Protein AF-A0A847L9Q5-F1 (afdb_monomer_lite)

Foldseek 3Di:
DDQAFALFFFDDFDVVLLLLLLLCLPLPFPSLVCLLPPQLVPAAQDPVLSVVVNVCSVVSPNKDALCQQLNAFAANVRHHDPDNVRGGHRHSSQQSHADPCCVPPVRNGHHSSVSSRSVSVCCLLQQWPADPVRNMIGGDPLVVQLNPDDPPDPSNLVSLLLSLLLSQQLLLLLVVQLVVVDKDFLQSLLCLAFLALDQQRDGFDPVLLQVVLQPDPDPVVNVCSQPPDGGNSSSSSVSSLSSCVVSPQKDKDWDWDQHPVGIDIDHIIIHGDPVNSVSSCQCLVVDPDDHRAHEDELSSLAGDDPLSLVRSLLLVLLVVQQVPDFFPVSSQVVSVVVQNPDDPLVVVSSVSNCVSSRFDWDDDPTTIHGSHHYDDYDRDDDPSRPDDPPVVLVVQLVVCSVPHPDDSNLSSLSVLVVDPVNVVSNVRVVVVVVD

Secondary structure (DSSP, 8-state):
------S---S---HHHHHHHHHTT-TTSHHHHHIIIIIHHHH---HHHHHHHHHHHHTT--EEEHHHHH---B-TTS-B-S-TTTPPP-SHHHHHS--TTHHHH------HHHHHHHHHHHHHTTSEEEETTTTEEEE-HHHHHHHHSPTT-HHHHHHHHHHHHHSHHHHHHHHHHHHH-S-EEHHHHHHTSSSTTSTT-----HHHHHHHHHH---HHHHHHHHHH---HHHHHHHHHHHHHHHTTSEEEE--EEEETTEEEE---EEEE-HHHHHHHHHHHT-SSSPPPEEP--GGGG-SSSTTHHHHHHHHHHHHHHHTS--BHHHHHHHHHHTT----HHHHHHHHHHHHHTT--EEE-SSBEEE-SEE-----------S--TTHHHHHHHHHHHHH----HHHHTHHHHTT-TT-HHHHHHHHHHHH-

pLDDT: mean 93.46, std 6.19, range [57.19, 98.81]

Structure (mmCIF, N/CA/C/O backbone):
data_AF-A0A847L9Q5-F1
#
_entry.id   AF-A0A847L9Q5-F1
#
loop_
_atom_site.group_PDB
_atom_site.id
_atom_site.type_symbol
_atom_site.label_atom_id
_atom_site.label_alt_id
_atom_site.label_comp_id
_atom_site.label_asym_id
_atom_site.label_entity_id
_atom_site.label_seq_id
_atom_site.pdbx_PDB_ins_code
_atom_site.Cartn_x
_atom_site.Cartn_y
_atom_site.Cartn_z
_atom_site.occupancy
_atom_site.B_iso_or_equiv
_atom_site.auth_seq_id
_atom_site.auth_comp_id
_atom_site.auth_asym_id
_atom_site.auth_atom_id
_atom_site.pdbx_PDB_model_num
ATOM 1 N N . MET A 1 1 ? -17.318 -8.832 -13.010 1.00 57.38 1 MET A N 1
ATOM 2 C CA . MET A 1 1 ? -16.103 -8.793 -12.171 1.00 57.38 1 MET A CA 1
ATOM 3 C C . MET A 1 1 ? -15.848 -7.367 -11.699 1.00 57.38 1 MET A C 1
ATOM 5 O O . MET A 1 1 ? -15.813 -6.464 -12.529 1.00 57.38 1 MET A O 1
ATOM 9 N N . ASN A 1 2 ? -15.652 -7.162 -10.395 1.00 68.62 2 ASN A N 1
ATOM 10 C CA . ASN A 1 2 ? -15.300 -5.855 -9.835 1.00 68.62 2 ASN A CA 1
ATOM 11 C C . ASN A 1 2 ? -13.772 -5.716 -9.745 1.00 68.62 2 ASN A C 1
ATOM 13 O O . ASN A 1 2 ? -13.120 -6.404 -8.965 1.00 68.62 2 ASN A O 1
ATOM 17 N N . SER A 1 3 ? -13.171 -4.816 -10.532 1.00 79.56 3 SER A N 1
ATOM 18 C CA . SER A 1 3 ? -11.725 -4.564 -10.450 1.00 79.56 3 SER A CA 1
ATOM 19 C C . SER A 1 3 ? -11.380 -3.759 -9.186 1.00 79.56 3 SER A C 1
ATOM 21 O O . SER A 1 3 ? -11.402 -2.522 -9.202 1.00 79.56 3 SER A O 1
ATOM 23 N N . ARG A 1 4 ? -10.931 -4.443 -8.131 1.00 89.38 4 ARG A N 1
ATOM 24 C CA . ARG A 1 4 ? -10.392 -3.837 -6.901 1.00 89.38 4 ARG A CA 1
ATOM 25 C C . ARG A 1 4 ? -8.908 -3.444 -7.045 1.00 89.38 4 ARG A C 1
ATOM 27 O O . ARG A 1 4 ? -8.291 -3.609 -8.103 1.00 89.38 4 ARG A O 1
ATOM 34 N N . ALA A 1 5 ? -8.338 -2.844 -6.001 1.00 88.62 5 ALA A N 1
ATOM 35 C CA . ALA A 1 5 ? -6.915 -2.518 -5.920 1.00 88.62 5 ALA A CA 1
ATOM 36 C C . ALA A 1 5 ? -6.361 -2.935 -4.552 1.00 88.62 5 ALA A C 1
ATOM 38 O O . ALA A 1 5 ? -6.762 -2.389 -3.528 1.00 88.62 5 ALA A O 1
ATOM 39 N N . PHE A 1 6 ? -5.427 -3.884 -4.562 1.00 93.56 6 PHE A N 1
ATOM 40 C CA . PHE A 1 6 ? -4.746 -4.435 -3.389 1.00 93.56 6 PHE A CA 1
ATOM 41 C C . PHE A 1 6 ? -3.227 -4.293 -3.552 1.00 93.56 6 PHE A C 1
ATOM 43 O O . PHE A 1 6 ? -2.745 -3.842 -4.590 1.00 93.56 6 PHE A O 1
ATOM 50 N N . GLY A 1 7 ? -2.463 -4.653 -2.523 1.00 93.38 7 GLY A N 1
ATOM 51 C CA . GLY A 1 7 ? -0.999 -4.671 -2.563 1.00 93.38 7 GLY A CA 1
ATOM 52 C C . GLY A 1 7 ? -0.329 -3.324 -2.325 1.00 93.38 7 GLY A C 1
ATOM 53 O O . GLY A 1 7 ? 0.873 -3.296 -2.108 1.00 93.38 7 GLY A O 1
ATOM 54 N N . TRP A 1 8 ? -1.086 -2.226 -2.324 1.00 95.38 8 TRP A N 1
ATOM 55 C CA . TRP A 1 8 ? -0.589 -0.879 -2.050 1.00 95.38 8 TRP A CA 1
ATOM 56 C C . TRP A 1 8 ? -1.576 -0.137 -1.149 1.00 95.38 8 TRP A C 1
ATOM 58 O O . TRP A 1 8 ? -2.730 0.082 -1.519 1.00 95.38 8 TRP A O 1
ATOM 68 N N . ILE A 1 9 ? -1.136 0.213 0.061 1.00 93.00 9 ILE A N 1
ATOM 69 C CA . ILE A 1 9 ? -2.003 0.721 1.130 1.00 93.00 9 ILE A CA 1
ATOM 70 C C . ILE A 1 9 ? -1.565 2.130 1.520 1.00 93.00 9 ILE A C 1
ATOM 72 O O . ILE A 1 9 ? -0.409 2.363 1.873 1.00 93.00 9 ILE A O 1
ATOM 76 N N . GLN A 1 10 ? -2.517 3.060 1.534 1.00 85.38 10 GLN A N 1
ATOM 77 C CA . GLN A 1 10 ? -2.323 4.412 2.050 1.00 85.38 10 GLN A CA 1
ATOM 78 C C . GLN A 1 10 ? -3.136 4.613 3.326 1.00 85.38 10 GLN A C 1
ATOM 80 O O . GLN A 1 10 ? -4.333 4.359 3.296 1.00 85.38 10 GLN A O 1
ATOM 85 N N . ASN A 1 11 ? -2.527 5.181 4.376 1.00 85.12 11 ASN A N 1
ATOM 86 C CA . ASN A 1 11 ? -3.128 5.640 5.650 1.00 85.12 11 ASN A CA 1
ATOM 87 C C . ASN A 1 11 ? -3.188 4.643 6.836 1.00 85.12 11 ASN A C 1
ATOM 89 O O . ASN A 1 11 ? -2.776 5.054 7.925 1.00 85.12 11 ASN A O 1
ATOM 93 N N . PRO A 1 12 ? -3.649 3.378 6.719 1.00 87.81 12 PRO A N 1
ATOM 94 C CA . PRO A 1 12 ? -3.633 2.437 7.836 1.00 87.81 12 PRO A CA 1
ATOM 95 C C . PRO A 1 12 ? -2.232 2.204 8.402 1.00 87.81 12 PRO A C 1
ATOM 97 O O . PRO A 1 12 ? -1.303 1.818 7.695 1.00 87.81 12 PRO A O 1
ATOM 100 N N . SER A 1 13 ? -2.067 2.440 9.702 1.00 89.25 13 SER A N 1
ATOM 101 C CA . SER A 1 13 ? -0.785 2.260 10.398 1.00 89.25 13 SER A CA 1
ATOM 102 C C . SER A 1 13 ? -0.888 1.484 11.701 1.00 89.25 13 SER A C 1
ATOM 104 O O . SER A 1 13 ? 0.149 1.188 12.288 1.00 89.25 13 SER A O 1
ATOM 106 N N . ASP A 1 14 ? -2.084 1.152 12.181 1.00 95.25 14 ASP A N 1
ATOM 107 C CA . ASP A 1 14 ? -2.303 0.562 13.502 1.00 95.25 14 ASP A CA 1
ATOM 108 C C . ASP A 1 14 ? -2.616 -0.938 13.421 1.00 95.25 14 ASP A C 1
ATOM 110 O O . ASP A 1 14 ? -3.674 -1.328 12.930 1.00 95.25 14 ASP A O 1
ATOM 114 N N . PHE A 1 15 ? -1.700 -1.774 13.922 1.00 97.31 15 PHE A N 1
ATOM 115 C CA . PHE A 1 15 ? -1.870 -3.226 13.923 1.00 97.31 15 PHE A CA 1
ATOM 116 C C . PHE A 1 15 ? -2.986 -3.703 14.853 1.00 97.31 15 PHE A 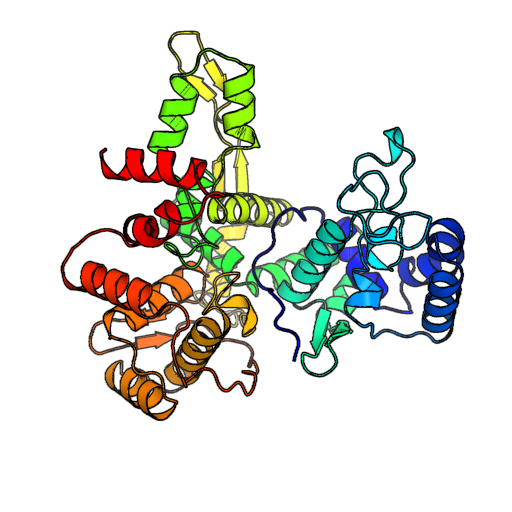C 1
ATOM 118 O O . PHE A 1 15 ? -3.605 -4.716 14.545 1.00 97.31 15 PHE A O 1
ATOM 125 N N . LYS A 1 16 ? -3.315 -2.958 15.918 1.00 96.50 16 LYS A N 1
ATOM 126 C CA . LYS A 1 16 ? -4.442 -3.315 16.792 1.00 96.50 16 LYS A CA 1
ATOM 127 C C . LYS A 1 16 ? -5.758 -3.211 16.030 1.00 96.50 16 LYS A C 1
ATOM 129 O O . LYS A 1 16 ? -6.562 -4.132 16.031 1.00 96.50 16 LYS A O 1
ATOM 134 N N . LYS A 1 17 ? -5.930 -2.126 15.269 1.00 97.31 17 LYS A N 1
ATOM 135 C CA . LYS A 1 17 ? -7.098 -1.949 14.392 1.00 97.31 17 LYS A CA 1
ATOM 136 C C . LYS A 1 17 ? -7.122 -2.964 13.251 1.00 97.31 17 LYS A C 1
ATOM 138 O O . LYS A 1 17 ? -8.189 -3.467 12.927 1.00 97.31 17 LYS A O 1
ATOM 143 N N . LEU A 1 18 ? -5.961 -3.304 12.680 1.00 98.38 18 LEU A N 1
ATOM 144 C CA . LEU A 1 18 ? -5.870 -4.380 11.687 1.00 98.38 18 LEU A CA 1
ATOM 145 C C . LEU A 1 18 ? -6.354 -5.716 12.266 1.00 98.38 18 LEU A C 1
ATOM 147 O O . LEU A 1 18 ? -7.074 -6.439 11.589 1.00 98.38 18 LEU A O 1
ATOM 151 N N . LYS A 1 19 ? -5.997 -6.030 13.513 1.00 98.62 19 LYS A N 1
ATOM 152 C CA . LYS A 1 19 ? -6.447 -7.250 14.185 1.00 98.62 19 LYS A CA 1
ATOM 153 C C . LYS A 1 19 ? -7.950 -7.286 14.399 1.00 98.62 19 LYS A C 1
ATOM 155 O O . LYS A 1 19 ? -8.556 -8.293 14.062 1.00 98.62 19 LYS A O 1
ATOM 160 N N . LEU A 1 20 ? -8.554 -6.186 14.853 1.00 98.56 20 LEU A N 1
ATOM 161 C CA . LEU A 1 20 ? -10.014 -6.092 14.972 1.00 98.56 20 LEU A CA 1
ATOM 162 C C . LEU A 1 20 ? -10.704 -6.335 13.621 1.00 98.56 20 LEU A C 1
ATOM 164 O O . LEU A 1 20 ? -11.681 -7.070 13.549 1.00 98.56 20 LEU A O 1
ATOM 168 N N . VAL A 1 21 ? -10.151 -5.784 12.535 1.00 98.62 21 VAL A N 1
ATOM 169 C CA . VAL A 1 21 ? -10.652 -6.008 11.167 1.00 98.62 21 VAL A CA 1
ATOM 170 C C . VAL A 1 21 ? -10.551 -7.476 10.756 1.00 98.62 21 VAL A C 1
ATOM 172 O O . VAL A 1 21 ? -11.450 -7.972 10.092 1.00 98.62 21 VAL A O 1
ATOM 175 N N . VAL A 1 22 ? -9.494 -8.190 11.149 1.00 98.81 22 VAL A N 1
ATOM 176 C CA . VAL A 1 22 ? -9.377 -9.635 10.890 1.00 98.81 22 VAL A CA 1
ATOM 177 C C . VAL A 1 22 ? -10.352 -10.436 11.763 1.00 98.81 22 VAL A C 1
ATOM 179 O O . VAL A 1 22 ? -10.975 -11.372 11.275 1.00 98.81 22 VAL A O 1
ATOM 182 N N . GLN A 1 23 ? -10.544 -10.036 13.021 1.00 98.75 23 GLN A N 1
ATOM 183 C CA . GLN A 1 23 ? -11.457 -10.680 13.970 1.00 98.75 23 GLN A CA 1
ATOM 184 C C . GLN A 1 23 ? -12.940 -10.572 13.573 1.00 98.75 23 GLN A C 1
ATOM 186 O O . GLN A 1 23 ? -13.737 -11.407 13.987 1.00 98.75 23 GLN A O 1
ATOM 191 N N . VAL A 1 24 ? -13.317 -9.615 12.714 1.00 98.62 24 VAL A N 1
ATOM 192 C CA . VAL A 1 24 ? -14.653 -9.561 12.073 1.00 98.62 24 VAL A CA 1
ATOM 193 C C . VAL A 1 24 ? -14.999 -10.861 11.338 1.00 98.62 24 VAL A C 1
ATOM 195 O O . VAL A 1 24 ? -16.171 -11.176 11.177 1.00 98.62 24 VAL A O 1
ATOM 198 N N . PHE A 1 25 ? -13.994 -11.618 10.901 1.00 98.69 25 PHE A N 1
ATOM 199 C CA . PHE A 1 25 ? -14.163 -12.852 10.141 1.00 98.69 25 PHE A CA 1
ATOM 200 C C . PHE A 1 25 ? -13.889 -14.118 10.975 1.00 98.69 25 PHE A C 1
ATOM 202 O O . PHE A 1 25 ? -13.726 -15.187 10.400 1.00 98.69 25 PHE A O 1
ATOM 209 N N . ASP A 1 26 ? -13.780 -14.014 12.305 1.00 98.38 26 ASP A N 1
ATOM 210 C CA . ASP A 1 26 ? -13.585 -15.157 13.212 1.00 98.38 26 ASP A CA 1
ATOM 211 C C . ASP A 1 26 ? -14.710 -15.159 14.248 1.00 98.38 26 ASP A C 1
ATOM 213 O O . ASP A 1 26 ? -14.676 -14.373 15.202 1.00 98.38 26 ASP A O 1
ATOM 217 N N . ALA A 1 27 ? -15.704 -16.029 14.053 1.00 97.81 27 ALA A N 1
ATOM 218 C CA . ALA A 1 27 ? -16.915 -16.103 14.876 1.00 97.81 27 ALA A CA 1
ATOM 219 C C . ALA A 1 27 ? -16.615 -16.445 16.348 1.00 97.81 27 ALA A C 1
ATOM 221 O O . ALA A 1 27 ? -17.361 -16.082 17.260 1.00 97.81 27 ALA A O 1
ATOM 222 N N . GLU A 1 28 ? -15.471 -17.085 16.602 1.00 96.94 28 GLU A N 1
ATOM 223 C CA . GLU A 1 28 ? -14.982 -17.394 17.947 1.00 96.94 28 GLU A CA 1
ATOM 224 C C . GLU A 1 28 ? -14.301 -16.197 18.636 1.00 96.94 28 GLU A C 1
ATOM 226 O O . GLU A 1 28 ? -13.993 -16.260 19.829 1.00 96.94 28 GLU A O 1
ATOM 231 N N . SER A 1 29 ? -14.029 -15.105 17.916 1.00 97.94 29 SER A N 1
ATOM 232 C CA . SER A 1 29 ? -13.298 -13.973 18.478 1.00 97.94 29 SER A CA 1
ATOM 233 C C . SER A 1 29 ? -14.170 -13.115 19.399 1.00 97.94 29 SER A C 1
ATOM 235 O O . SER A 1 29 ? -15.359 -12.879 19.166 1.00 97.94 29 SER A O 1
ATOM 237 N N . ALA A 1 30 ? -13.544 -12.554 20.436 1.00 97.25 30 ALA A N 1
ATOM 238 C CA . ALA A 1 30 ? -14.224 -11.637 21.348 1.00 97.25 30 ALA A CA 1
ATOM 239 C C . ALA A 1 30 ? -14.751 -10.382 20.628 1.00 97.25 30 ALA A C 1
ATOM 241 O O . ALA A 1 30 ? -15.792 -9.843 21.000 1.00 97.25 30 ALA A O 1
ATOM 242 N N . HIS A 1 31 ? -14.055 -9.912 19.585 1.00 98.19 31 HIS A N 1
ATOM 243 C CA . HIS A 1 31 ? -14.510 -8.752 18.825 1.00 98.19 31 HIS A CA 1
ATOM 244 C C . HIS A 1 31 ? -15.742 -9.064 17.970 1.00 98.19 31 HIS A C 1
ATOM 246 O O . HIS A 1 31 ? -16.644 -8.234 17.926 1.00 98.19 31 HIS A O 1
ATOM 252 N N . TYR A 1 32 ? -15.827 -10.250 17.359 1.00 98.50 32 TYR A N 1
ATOM 253 C CA . TYR A 1 32 ? -17.014 -10.687 16.617 1.00 98.50 32 TYR A CA 1
ATOM 254 C C . TYR A 1 32 ? -18.266 -10.696 17.502 1.00 98.50 32 TYR A C 1
ATOM 256 O O . TYR A 1 32 ? -19.297 -10.120 17.152 1.00 98.50 32 TYR A O 1
ATOM 264 N N . GLN A 1 33 ? -18.150 -11.260 18.706 1.00 98.19 33 GLN A N 1
ATOM 265 C CA . GLN A 1 33 ? -19.228 -11.253 19.700 1.00 98.19 33 GLN A CA 1
ATOM 266 C C . GLN A 1 33 ? -19.581 -9.824 20.129 1.00 98.19 33 GLN A C 1
ATOM 268 O O . GLN A 1 33 ? -20.750 -9.458 20.183 1.00 98.19 33 GLN A O 1
ATOM 273 N N . ASN A 1 34 ? -18.579 -8.971 20.349 1.00 98.25 34 ASN A N 1
ATOM 274 C CA . ASN A 1 34 ? -18.808 -7.573 20.703 1.00 98.25 34 ASN A CA 1
ATOM 275 C C . ASN A 1 34 ? -19.471 -6.763 19.571 1.00 98.25 34 ASN A C 1
ATOM 277 O O . ASN A 1 34 ? -20.255 -5.853 19.849 1.00 98.25 34 ASN A O 1
ATOM 281 N N . LEU A 1 35 ? -19.182 -7.081 18.303 1.00 98.25 35 LEU A N 1
ATOM 282 C CA . LEU A 1 35 ? -19.871 -6.494 17.152 1.00 98.25 35 LEU A CA 1
ATOM 283 C C . LEU A 1 35 ? -21.359 -6.823 17.187 1.00 98.25 35 LEU A C 1
ATOM 285 O O . LEU A 1 35 ? -22.177 -5.914 17.050 1.00 98.25 35 LEU A O 1
ATOM 289 N N . ARG A 1 36 ? -21.684 -8.097 17.423 1.00 98.00 36 ARG A N 1
ATOM 290 C CA . ARG A 1 36 ? -23.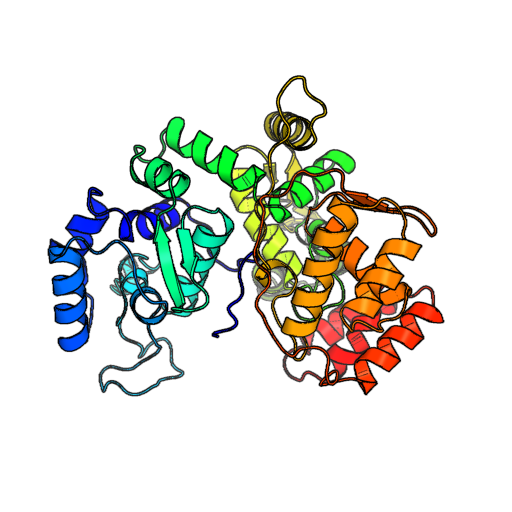054 -8.610 17.510 1.00 98.00 36 ARG A CA 1
ATOM 291 C C . ARG A 1 36 ? -23.814 -8.014 18.691 1.00 98.00 36 ARG A C 1
ATOM 293 O O . ARG A 1 36 ? -24.920 -7.517 18.520 1.00 98.00 36 ARG A O 1
ATOM 300 N N . ASP A 1 37 ? -23.214 -8.050 19.873 1.00 97.81 37 ASP A N 1
ATOM 301 C CA . ASP A 1 37 ? -23.941 -7.807 21.119 1.00 97.81 37 ASP A CA 1
ATOM 302 C C . ASP A 1 37 ? -24.009 -6.318 21.485 1.00 97.81 37 ASP A C 1
ATOM 304 O O . ASP A 1 37 ? -24.954 -5.905 22.151 1.00 97.81 37 ASP A O 1
ATOM 308 N N . ASN A 1 38 ? -23.037 -5.507 21.040 1.00 97.12 38 ASN A N 1
ATOM 309 C CA . ASN A 1 38 ? -22.907 -4.113 21.480 1.00 97.12 38 ASN A CA 1
ATOM 310 C C . ASN A 1 38 ? -22.711 -3.116 20.325 1.00 97.12 38 ASN A C 1
ATOM 312 O O . ASN A 1 38 ? -23.454 -2.148 20.209 1.00 97.12 38 ASN A O 1
ATOM 316 N N . ILE A 1 39 ? -21.723 -3.315 19.443 1.00 97.56 39 ILE A N 1
ATOM 317 C CA . ILE A 1 39 ? -21.312 -2.250 18.506 1.00 97.56 39 ILE A CA 1
ATOM 318 C C . ILE A 1 39 ? -22.349 -2.013 17.399 1.00 97.56 39 ILE A C 1
ATOM 320 O O . ILE A 1 39 ? -22.722 -0.869 17.148 1.00 97.56 39 ILE A O 1
ATOM 324 N N . ILE A 1 40 ? -22.791 -3.059 16.695 1.00 97.69 40 ILE A N 1
ATOM 325 C CA . ILE A 1 40 ? -23.743 -2.900 15.585 1.00 97.69 40 ILE A CA 1
ATOM 326 C C . ILE A 1 40 ? -25.100 -2.372 16.065 1.00 97.69 40 ILE A C 1
ATOM 328 O O . ILE A 1 40 ? -25.589 -1.434 15.427 1.00 97.69 40 ILE A O 1
ATOM 332 N N . PRO A 1 41 ? -25.693 -2.891 17.162 1.00 97.06 41 PRO A N 1
ATOM 333 C CA . PRO A 1 41 ? -26.944 -2.356 17.695 1.00 97.06 41 PRO A CA 1
ATOM 334 C C . PRO A 1 41 ? -26.874 -0.854 18.003 1.00 97.06 41 PRO A C 1
ATOM 336 O O . PRO A 1 41 ? -27.825 -0.128 17.702 1.00 97.06 41 PRO A O 1
ATOM 339 N N . ASP A 1 42 ? -25.737 -0.393 18.537 1.00 95.62 42 ASP A N 1
ATOM 340 C CA . ASP A 1 42 ? -25.572 0.974 19.037 1.00 95.62 42 ASP A CA 1
ATOM 341 C C . ASP A 1 42 ? -25.110 1.985 17.976 1.00 95.62 42 ASP A C 1
ATOM 343 O O . ASP A 1 42 ? -25.435 3.170 18.076 1.00 95.62 42 ASP A O 1
ATOM 347 N N . VAL A 1 43 ? -24.300 1.564 16.995 1.00 96.31 43 VAL A N 1
ATOM 348 C CA . VAL A 1 43 ? -23.529 2.499 16.148 1.00 96.31 43 VAL A CA 1
ATOM 349 C C . VAL A 1 43 ? -23.986 2.534 14.690 1.00 96.31 43 VAL A C 1
ATOM 351 O O . VAL A 1 43 ? -23.936 3.603 14.076 1.00 96.31 43 VAL A O 1
ATOM 354 N N . ILE A 1 44 ? -24.414 1.407 14.107 1.00 97.31 44 ILE A N 1
ATOM 355 C CA . ILE A 1 44 ? -24.931 1.408 12.727 1.00 97.31 44 ILE A CA 1
ATOM 356 C C . ILE A 1 44 ? -26.192 2.268 12.691 1.00 97.31 44 ILE A C 1
ATOM 358 O O . ILE A 1 44 ? -27.002 2.214 13.605 1.00 97.31 44 ILE A O 1
ATOM 362 N N . TYR A 1 45 ? -26.367 3.096 11.665 1.00 96.69 45 TYR A N 1
ATOM 363 C CA . TYR A 1 45 ? -27.464 4.062 11.662 1.00 96.69 45 TYR A CA 1
ATOM 364 C C . TYR A 1 45 ? -28.786 3.443 11.190 1.00 96.69 45 TYR A C 1
ATOM 366 O O . TYR A 1 45 ? -29.806 3.561 11.867 1.00 96.69 45 TYR A O 1
ATOM 374 N N . PHE A 1 46 ? -28.770 2.743 10.053 1.00 97.06 46 PHE A N 1
ATOM 375 C CA . PHE A 1 46 ? -29.985 2.219 9.429 1.00 97.06 46 PHE A CA 1
ATOM 376 C C . PHE A 1 46 ? -30.431 0.889 10.044 1.00 97.06 46 PHE A C 1
ATOM 378 O O . PHE A 1 46 ? -29.679 -0.085 10.071 1.00 97.06 46 PHE A O 1
ATOM 385 N N . ASP A 1 47 ? -31.697 0.805 10.455 1.00 96.69 47 ASP A N 1
ATOM 386 C CA . ASP A 1 47 ? -32.259 -0.407 11.068 1.00 96.69 47 ASP A CA 1
ATOM 387 C C . ASP A 1 47 ? -32.337 -1.610 10.112 1.00 96.69 47 ASP A C 1
ATOM 389 O O . ASP A 1 47 ? -32.407 -2.758 10.557 1.00 96.69 47 ASP A O 1
ATOM 393 N N . SER A 1 48 ? -32.347 -1.383 8.794 1.00 96.00 48 SER A N 1
ATOM 394 C CA . SER A 1 48 ? -32.215 -2.460 7.803 1.00 96.00 48 SER A CA 1
ATOM 395 C C . SER A 1 48 ? -30.833 -3.105 7.860 1.00 96.00 48 SER A C 1
ATOM 397 O O . SER A 1 48 ? -30.735 -4.329 7.904 1.00 96.00 48 SER A O 1
ATOM 399 N N . ASP A 1 49 ? -29.787 -2.281 7.915 1.00 97.25 49 ASP A N 1
ATOM 400 C CA . ASP A 1 49 ? -28.398 -2.736 7.928 1.00 97.25 49 ASP A CA 1
ATOM 401 C C . ASP A 1 49 ? -28.068 -3.383 9.272 1.00 97.25 49 ASP A C 1
ATOM 403 O O . ASP A 1 49 ? -27.489 -4.466 9.297 1.00 97.25 49 ASP A O 1
ATOM 407 N N . LYS A 1 50 ? -28.538 -2.798 10.388 1.00 97.81 50 LYS A N 1
ATOM 408 C CA . LYS A 1 50 ? -28.444 -3.416 11.721 1.00 97.81 50 LYS A CA 1
ATOM 409 C C . LYS A 1 50 ? -28.987 -4.837 11.715 1.00 97.81 50 LYS A C 1
ATOM 411 O O . LYS A 1 50 ? -28.263 -5.759 12.065 1.00 97.81 50 LYS A O 1
ATOM 416 N N . ARG A 1 51 ? -30.253 -5.018 11.316 1.00 98.00 51 ARG A N 1
ATOM 417 C CA . ARG A 1 51 ? -30.906 -6.337 11.325 1.00 98.00 51 ARG A CA 1
ATOM 418 C C . ARG A 1 51 ? -30.154 -7.328 10.452 1.00 98.00 51 ARG A C 1
ATOM 420 O O . ARG A 1 51 ? -29.811 -8.397 10.932 1.00 98.00 51 ARG A O 1
ATOM 427 N N . LYS A 1 52 ? -29.806 -6.926 9.227 1.00 98.19 52 LYS A N 1
ATOM 428 C CA . LYS A 1 52 ? -29.016 -7.750 8.310 1.00 98.19 52 LYS A CA 1
ATOM 429 C C . LYS A 1 52 ? -27.700 -8.215 8.942 1.00 98.19 52 LYS A C 1
ATOM 431 O O . LYS A 1 52 ? -27.391 -9.401 8.893 1.00 98.19 52 LYS A O 1
ATOM 436 N N . PHE A 1 53 ? -26.923 -7.305 9.529 1.00 98.56 53 PHE A N 1
ATOM 437 C CA . PHE A 1 53 ? -25.634 -7.670 10.115 1.00 98.56 53 PHE A CA 1
ATOM 438 C C . PHE A 1 53 ? -25.788 -8.488 11.400 1.00 98.56 53 PHE A C 1
ATOM 440 O O . PHE A 1 53 ? -25.026 -9.423 11.605 1.00 98.56 53 PHE A O 1
ATOM 447 N N . ILE A 1 54 ? -26.789 -8.208 12.235 1.00 98.25 54 ILE A N 1
ATOM 448 C CA . ILE A 1 54 ? -27.095 -9.042 13.404 1.00 98.25 54 ILE A CA 1
ATOM 449 C C . ILE A 1 54 ? -27.498 -10.457 12.984 1.00 98.25 54 ILE A C 1
ATOM 451 O O . ILE A 1 54 ? -27.020 -11.414 13.586 1.00 98.25 54 ILE A O 1
ATOM 455 N N . ASP A 1 55 ? -28.301 -10.609 11.931 1.00 98.38 55 ASP A N 1
ATOM 456 C CA . ASP A 1 55 ? -28.669 -11.920 11.392 1.00 98.38 55 ASP A CA 1
ATOM 457 C C . ASP A 1 55 ? -27.431 -12.681 10.892 1.00 98.38 55 ASP A C 1
ATOM 459 O O . ASP A 1 55 ? -27.275 -13.862 11.200 1.00 98.38 55 ASP A O 1
ATOM 463 N N . TYR A 1 56 ? -26.509 -12.002 10.197 1.00 98.25 56 TYR A N 1
ATOM 464 C CA . TYR A 1 56 ? -25.234 -12.594 9.774 1.00 98.25 56 TYR A CA 1
ATOM 465 C C . TYR A 1 56 ? -24.395 -13.062 10.967 1.00 98.25 56 TYR A C 1
ATOM 467 O O . TYR A 1 56 ? -23.920 -14.196 10.975 1.00 98.25 56 TYR A O 1
ATOM 475 N N . LEU A 1 57 ? -24.236 -12.216 11.988 1.00 98.06 57 LEU A N 1
ATOM 476 C CA . LEU A 1 57 ? -23.405 -12.537 13.148 1.00 98.06 57 LEU A CA 1
ATOM 477 C C . LEU A 1 57 ? -24.038 -13.598 14.062 1.00 98.06 57 LEU A C 1
ATOM 479 O O . LEU A 1 57 ? -23.327 -14.397 14.665 1.00 98.06 57 LEU A O 1
ATOM 483 N N . ASN A 1 58 ? -25.369 -13.647 14.159 1.00 98.12 58 ASN A N 1
ATOM 484 C CA . ASN A 1 58 ? -26.085 -14.724 14.850 1.00 98.12 58 ASN A CA 1
ATOM 485 C C . ASN A 1 58 ? -25.943 -16.068 14.127 1.00 98.12 58 ASN A C 1
ATOM 487 O O . ASN A 1 58 ? -25.941 -17.110 14.776 1.00 98.12 58 ASN A O 1
ATOM 491 N N . ALA A 1 59 ? -25.838 -16.040 12.797 1.00 98.19 59 ALA A N 1
ATOM 492 C CA . ALA A 1 59 ? -25.611 -17.214 11.964 1.00 98.19 59 ALA A CA 1
ATOM 493 C C . ALA A 1 59 ? -24.122 -17.580 11.816 1.00 98.19 59 ALA A C 1
ATOM 495 O O . ALA A 1 59 ? -23.803 -18.443 11.002 1.00 98.19 59 ALA A O 1
ATOM 496 N N . GLU A 1 60 ? -23.228 -16.930 12.573 1.00 98.00 60 GLU A N 1
ATOM 497 C CA . GLU A 1 60 ? -21.778 -17.172 12.554 1.00 98.00 60 GLU A CA 1
ATOM 498 C C . GLU A 1 60 ? -21.168 -17.057 11.143 1.00 98.00 60 GLU A C 1
ATOM 500 O O . GLU A 1 60 ? -20.250 -17.785 10.768 1.00 98.00 60 GLU A O 1
ATOM 505 N N . VAL A 1 61 ? -21.685 -16.130 10.329 1.00 98.00 61 VAL A N 1
ATOM 506 C CA . VAL A 1 61 ? -21.155 -15.853 8.990 1.00 98.00 61 VAL A CA 1
ATOM 507 C C . VAL A 1 61 ? -19.728 -15.300 9.097 1.00 98.00 61 VAL A C 1
ATOM 509 O O . VAL A 1 61 ? -19.496 -14.292 9.763 1.00 98.00 61 VAL A O 1
ATOM 512 N N . GLU A 1 62 ? -18.779 -15.934 8.406 1.00 97.38 62 GLU A N 1
ATOM 513 C CA . GLU A 1 62 ? -17.365 -15.515 8.310 1.00 97.38 62 GLU A CA 1
ATOM 514 C C . GLU A 1 62 ? -16.976 -15.063 6.886 1.00 97.38 62 GLU A C 1
ATOM 516 O O . GLU A 1 62 ? -15.798 -14.850 6.589 1.00 97.38 62 GLU A O 1
ATOM 521 N N . GLU A 1 63 ? -17.959 -14.913 5.995 1.00 98.31 63 GLU A N 1
ATOM 522 C CA . GLU A 1 63 ? -17.777 -14.439 4.624 1.00 98.31 63 GLU A CA 1
ATOM 523 C C . GLU A 1 63 ? -18.715 -13.265 4.328 1.00 98.31 63 GLU A C 1
ATOM 525 O O . GLU A 1 63 ? -19.930 -13.367 4.482 1.00 98.31 63 GLU A O 1
ATOM 530 N N . PHE A 1 64 ? -18.151 -12.141 3.887 1.00 98.50 64 PHE A N 1
ATOM 531 C CA . PHE A 1 64 ? -18.895 -10.893 3.704 1.00 98.50 64 PHE A CA 1
ATOM 532 C C . PHE A 1 64 ? -18.613 -10.269 2.344 1.00 98.50 64 PHE A C 1
ATOM 534 O O . PHE A 1 64 ? -17.489 -10.338 1.844 1.00 98.50 64 PHE A O 1
ATOM 541 N N . SER A 1 65 ? -19.610 -9.601 1.759 1.00 98.06 65 SER A N 1
ATOM 542 C CA . SER A 1 65 ? -19.394 -8.825 0.535 1.00 98.06 65 SER A CA 1
ATOM 543 C C . SER A 1 65 ? -18.582 -7.556 0.810 1.00 98.06 65 SER A C 1
ATOM 545 O O . SER A 1 65 ? -18.562 -7.032 1.928 1.00 98.06 65 SER A O 1
ATOM 547 N N . TYR A 1 66 ? -17.961 -6.991 -0.230 1.00 97.94 66 TYR A N 1
ATOM 548 C CA . TYR A 1 66 ? -17.278 -5.697 -0.126 1.00 97.94 66 TYR A CA 1
ATOM 549 C C . TYR A 1 66 ? -18.166 -4.608 0.493 1.00 97.94 66 TYR A C 1
ATOM 551 O O . TYR A 1 66 ? -17.710 -3.827 1.327 1.00 97.94 66 TYR A O 1
ATOM 559 N N . LEU A 1 67 ? -19.436 -4.543 0.078 1.00 96.94 67 LEU A N 1
ATOM 560 C CA . LEU A 1 67 ? -20.371 -3.522 0.549 1.00 96.94 67 LEU A CA 1
ATOM 561 C C . LEU A 1 67 ? -20.754 -3.719 2.017 1.00 96.94 67 LEU A C 1
ATOM 563 O O . LEU A 1 67 ? -20.903 -2.724 2.717 1.00 96.94 67 LEU A O 1
ATOM 567 N N . ASP A 1 68 ? -20.845 -4.961 2.497 1.00 98.25 68 ASP A N 1
ATOM 568 C CA . ASP A 1 68 ? -21.096 -5.242 3.919 1.00 98.25 68 ASP A CA 1
ATOM 569 C C . ASP A 1 68 ? -19.948 -4.746 4.805 1.00 98.25 68 ASP A C 1
ATOM 571 O O . ASP A 1 68 ? -20.161 -4.256 5.914 1.00 98.25 68 ASP A O 1
ATOM 575 N N . LEU A 1 69 ? -18.721 -4.847 4.293 1.00 98.44 69 LEU A N 1
ATOM 576 C CA . LEU A 1 69 ? -17.507 -4.488 5.014 1.00 98.44 69 LEU A CA 1
ATOM 577 C C . LEU A 1 69 ? -17.217 -2.988 4.958 1.00 98.44 69 LEU A C 1
ATOM 579 O O . LEU A 1 69 ? -16.949 -2.378 5.987 1.00 98.44 69 LEU A O 1
ATOM 583 N N . VAL A 1 70 ? -17.248 -2.396 3.765 1.00 97.44 70 VAL A N 1
ATOM 584 C CA . VAL A 1 70 ? -16.776 -1.024 3.512 1.00 97.44 70 VAL A CA 1
ATOM 585 C C . VAL A 1 70 ? -17.907 0.002 3.519 1.00 97.44 70 VAL A C 1
ATOM 587 O O . VAL A 1 70 ? -17.688 1.168 3.865 1.00 97.44 70 VAL A O 1
ATOM 590 N N . GLY A 1 71 ? -19.107 -0.420 3.121 1.00 95.81 71 GLY A N 1
ATOM 591 C CA . GLY A 1 71 ? -20.274 0.443 3.049 1.00 95.81 71 GLY A CA 1
ATOM 592 C C . GLY A 1 71 ? -20.188 1.511 1.968 1.00 95.81 71 GLY A C 1
ATOM 593 O O . GLY A 1 71 ? -19.435 1.429 0.993 1.00 95.81 71 GLY A O 1
ATOM 594 N N . THR A 1 72 ? -21.003 2.544 2.147 1.00 94.19 72 THR A N 1
ATOM 595 C CA . THR A 1 72 ? -21.094 3.693 1.238 1.00 94.19 72 THR A CA 1
ATOM 596 C C . THR A 1 72 ? -21.122 5.001 2.022 1.00 94.19 72 THR A C 1
ATOM 598 O O . THR A 1 72 ? -21.381 5.015 3.224 1.00 94.19 72 THR A O 1
ATOM 601 N N . GLN A 1 73 ? -20.846 6.125 1.360 1.00 93.69 73 GLN A N 1
ATOM 602 C CA . GLN A 1 73 ? -20.928 7.441 1.992 1.00 93.69 73 GLN A CA 1
ATOM 603 C C . GLN A 1 73 ? -22.351 8.002 1.840 1.00 93.69 73 GLN A C 1
ATOM 605 O O . GLN A 1 73 ? -22.694 8.552 0.793 1.00 93.69 73 GLN A O 1
ATOM 610 N N . ARG A 1 74 ? -23.184 7.825 2.875 1.00 93.94 74 ARG A N 1
ATOM 611 C CA . ARG A 1 74 ? -24.594 8.256 2.894 1.00 93.94 74 ARG A CA 1
ATOM 612 C C . ARG A 1 74 ? -24.911 9.117 4.104 1.00 93.94 74 ARG A C 1
ATOM 614 O O . ARG A 1 74 ? -24.346 8.876 5.168 1.00 93.94 74 ARG A O 1
ATOM 621 N N . ASN A 1 75 ? -25.801 10.090 3.936 1.00 94.38 75 ASN A N 1
ATOM 622 C CA . ASN A 1 75 ? -26.319 10.909 5.031 1.00 94.38 75 ASN A CA 1
ATOM 623 C C . ASN A 1 75 ? -27.432 10.178 5.811 1.00 94.38 75 ASN A C 1
ATOM 625 O O . ASN A 1 75 ? -27.762 9.029 5.522 1.00 94.38 75 ASN A O 1
ATOM 629 N N . GLN A 1 76 ? -28.006 10.855 6.806 1.00 94.62 76 GLN A N 1
ATOM 630 C CA . GLN A 1 76 ? -29.100 10.334 7.635 1.00 94.62 76 GLN A CA 1
ATOM 631 C C . GLN A 1 76 ? -30.372 10.012 6.834 1.00 94.62 76 GLN A C 1
ATOM 633 O O . GLN A 1 76 ? -31.069 9.053 7.155 1.00 94.62 76 GLN A O 1
ATOM 638 N N . ASP A 1 77 ? -30.619 10.741 5.745 1.00 94.56 77 ASP A N 1
ATOM 639 C CA . ASP A 1 77 ? -31.755 10.537 4.837 1.00 94.56 77 ASP A CA 1
ATOM 640 C C . ASP A 1 77 ? -31.523 9.395 3.828 1.00 94.56 77 ASP A C 1
ATOM 642 O O . ASP A 1 77 ? -32.334 9.161 2.934 1.00 94.56 77 ASP A O 1
ATOM 646 N N . ASN A 1 78 ? -30.424 8.645 3.984 1.00 93.38 78 ASN A N 1
ATOM 647 C CA . ASN A 1 78 ? -30.008 7.548 3.109 1.00 93.38 78 ASN A CA 1
ATOM 648 C C . ASN A 1 78 ? -29.638 7.982 1.676 1.00 93.38 78 ASN A C 1
ATOM 650 O O . ASN A 1 78 ? -29.599 7.158 0.755 1.00 93.38 78 ASN A O 1
ATOM 654 N N . GLU A 1 79 ? -29.307 9.257 1.488 1.00 94.62 79 GLU A N 1
ATOM 655 C CA . GLU A 1 79 ? -28.863 9.822 0.218 1.00 94.62 79 GLU A CA 1
ATOM 656 C C . GLU A 1 79 ? -27.327 9.815 0.113 1.00 94.62 79 GLU A C 1
ATOM 658 O O . GLU A 1 79 ? -26.628 9.997 1.119 1.00 94.62 79 GLU A O 1
ATOM 663 N N . PRO A 1 80 ? -26.755 9.622 -1.092 1.00 94.06 80 PRO A N 1
ATOM 664 C CA . PRO A 1 80 ? -25.320 9.781 -1.305 1.00 94.06 80 PRO A CA 1
ATOM 665 C C . PRO A 1 80 ? -24.853 11.191 -0.929 1.00 94.06 80 PRO A C 1
ATOM 667 O O . PRO A 1 80 ? -25.445 12.179 -1.355 1.00 94.06 80 PRO A O 1
ATOM 670 N N . THR A 1 81 ? -23.749 11.298 -0.189 1.00 92.06 81 THR A N 1
ATOM 671 C CA . THR A 1 81 ? -23.158 12.596 0.173 1.00 92.06 81 THR A CA 1
ATOM 672 C C . THR A 1 81 ? -21.666 12.629 -0.123 1.00 92.06 81 THR A C 1
ATOM 674 O O . THR A 1 81 ? -20.950 11.657 0.115 1.00 92.06 81 THR A O 1
ATOM 677 N N . SER A 1 82 ? -21.170 13.766 -0.615 1.00 87.44 82 SER A N 1
ATOM 678 C CA . SER A 1 82 ? -19.733 14.043 -0.735 1.00 87.44 82 SER A CA 1
ATOM 679 C C . SER A 1 82 ? -19.122 14.565 0.569 1.00 87.44 82 SER A C 1
ATOM 681 O O . SER A 1 82 ? -17.901 14.534 0.737 1.00 87.44 82 SER A O 1
ATOM 683 N N . THR A 1 83 ? -19.948 15.002 1.522 1.00 87.69 83 THR A N 1
ATOM 684 C CA . THR A 1 83 ? -19.503 15.583 2.792 1.00 87.69 83 THR A CA 1
ATOM 685 C C . THR A 1 83 ? -19.288 14.488 3.833 1.00 87.69 83 THR A C 1
ATOM 687 O O . THR A 1 83 ? -20.223 13.820 4.266 1.00 87.69 83 THR A O 1
ATOM 690 N N . ARG A 1 84 ? -18.038 14.301 4.278 1.00 83.75 84 ARG A N 1
ATOM 691 C CA . ARG A 1 84 ? -17.686 13.256 5.264 1.00 83.75 84 ARG A CA 1
ATOM 692 C C . ARG A 1 84 ? -18.286 13.486 6.655 1.00 83.75 84 ARG A C 1
ATOM 694 O O . ARG A 1 84 ? -18.444 12.532 7.415 1.00 83.75 84 ARG A O 1
ATOM 701 N N . GLY A 1 85 ? -18.572 14.743 6.998 1.00 84.69 85 GLY A N 1
ATOM 702 C CA . GLY A 1 85 ? -19.196 15.117 8.270 1.00 84.69 85 GLY A CA 1
ATOM 703 C C . GLY A 1 85 ? -20.615 14.568 8.405 1.00 84.69 85 GLY A C 1
ATOM 704 O O . GLY A 1 85 ? -20.958 14.041 9.459 1.00 84.69 85 GLY A O 1
ATOM 705 N N . ASP A 1 86 ? -21.374 14.599 7.310 1.00 89.81 86 ASP A N 1
ATOM 706 C CA . ASP A 1 86 ? -22.787 14.203 7.272 1.00 89.81 86 ASP A CA 1
ATOM 707 C C . ASP A 1 86 ? -22.968 12.686 7.145 1.00 89.81 86 ASP A C 1
ATOM 709 O O . ASP A 1 86 ? -24.062 12.163 7.348 1.00 89.81 86 ASP A O 1
ATOM 713 N N . ALA A 1 87 ? -21.896 11.977 6.782 1.00 93.00 87 ALA A N 1
ATOM 714 C CA . ALA A 1 87 ? -21.936 10.550 6.525 1.00 93.00 87 ALA A CA 1
ATOM 715 C C . ALA A 1 87 ? -22.129 9.742 7.814 1.00 93.00 87 ALA A C 1
ATOM 717 O O . ALA A 1 87 ? -21.363 9.924 8.768 1.00 93.00 87 ALA A O 1
ATOM 718 N N . VAL A 1 88 ? -23.085 8.811 7.794 1.00 95.44 88 VAL A N 1
ATOM 719 C CA . VAL A 1 88 ? -23.399 7.876 8.886 1.00 95.44 88 VAL A CA 1
ATOM 720 C C . VAL A 1 88 ? -22.812 6.480 8.650 1.00 95.44 88 VAL A C 1
ATOM 722 O O . VAL A 1 88 ? -22.465 6.125 7.524 1.00 95.44 88 VAL A O 1
ATOM 725 N N . ALA A 1 89 ? -22.698 5.682 9.716 1.00 96.38 89 ALA A N 1
ATOM 726 C CA . ALA A 1 89 ? -22.209 4.307 9.635 1.00 96.38 89 ALA A CA 1
ATOM 727 C C . ALA A 1 89 ? -23.258 3.361 9.032 1.00 96.38 89 ALA A C 1
ATOM 729 O O . ALA A 1 89 ? -24.393 3.304 9.509 1.00 96.38 89 ALA A O 1
ATOM 730 N N . ASN A 1 90 ? -22.857 2.582 8.028 1.00 97.00 90 ASN A N 1
ATOM 731 C CA . ASN A 1 90 ? -23.712 1.607 7.338 1.00 97.00 90 ASN A CA 1
ATOM 732 C C . ASN A 1 90 ? -22.978 0.308 6.956 1.00 97.00 90 ASN A C 1
ATOM 734 O O . ASN A 1 90 ? -23.419 -0.424 6.075 1.00 97.00 90 ASN A O 1
ATOM 738 N N . SER A 1 91 ? -21.846 0.014 7.598 1.00 97.94 91 SER A N 1
ATOM 739 C CA . SER A 1 91 ? -21.066 -1.201 7.330 1.00 97.94 91 SER A CA 1
ATOM 740 C C . SER A 1 91 ? -20.241 -1.650 8.527 1.00 97.94 91 SER A C 1
ATOM 742 O O . SER A 1 91 ? -19.966 -0.868 9.442 1.00 97.94 91 SER A O 1
ATOM 744 N N . ILE A 1 92 ? -19.823 -2.915 8.495 1.00 98.50 92 ILE A N 1
ATOM 745 C CA . ILE A 1 92 ? -19.153 -3.580 9.612 1.00 98.50 92 ILE A CA 1
ATOM 746 C C . ILE A 1 92 ? -17.806 -2.911 9.923 1.00 98.50 92 ILE A C 1
ATOM 748 O O . ILE A 1 92 ? -17.562 -2.523 11.065 1.00 98.50 92 ILE A O 1
ATOM 752 N N . LEU A 1 93 ? -16.941 -2.677 8.927 1.00 98.25 93 LEU A N 1
ATOM 753 C CA . LEU A 1 93 ? -15.601 -2.147 9.213 1.00 98.25 93 LEU A CA 1
ATOM 754 C C . LEU A 1 93 ? -15.613 -0.668 9.611 1.00 98.25 93 LEU A C 1
ATOM 756 O O . LEU A 1 93 ? -14.729 -0.234 10.353 1.00 98.25 93 LEU A O 1
ATOM 760 N N . GLN A 1 94 ? -16.617 0.106 9.181 1.00 97.12 94 GLN A N 1
ATOM 761 C CA . GLN A 1 94 ? -16.780 1.486 9.647 1.00 97.12 94 GLN A CA 1
ATOM 762 C C . GLN A 1 94 ? -16.932 1.544 11.170 1.00 97.12 94 GLN A C 1
ATOM 764 O O . GLN A 1 94 ? -16.329 2.419 11.793 1.00 97.12 94 GLN A O 1
ATOM 769 N N . VAL A 1 95 ? -17.679 0.609 11.768 1.00 97.50 95 VAL A N 1
ATOM 770 C CA . VAL A 1 95 ? -17.909 0.559 13.223 1.00 97.50 95 VAL A CA 1
ATOM 771 C C . VAL A 1 95 ? -16.853 -0.251 13.981 1.00 97.50 95 VAL A C 1
ATOM 773 O O . VAL A 1 95 ? -16.636 -0.011 15.165 1.00 97.50 95 VAL A O 1
ATOM 776 N N . THR A 1 96 ? -16.123 -1.144 13.307 1.00 97.69 96 THR A N 1
ATOM 777 C CA . THR A 1 96 ? -14.932 -1.812 13.863 1.00 97.69 96 THR A CA 1
ATOM 778 C C . THR A 1 96 ? -13.782 -0.831 14.106 1.00 97.69 96 THR A C 1
ATOM 780 O O . THR A 1 96 ? -13.065 -0.914 15.105 1.00 97.69 96 THR A O 1
ATOM 783 N N . ILE A 1 97 ? -13.567 0.106 13.179 1.00 95.62 97 ILE A N 1
ATOM 784 C CA . ILE A 1 97 ? -12.398 0.986 13.188 1.00 95.62 97 ILE A CA 1
ATOM 785 C C . ILE A 1 97 ? -12.764 2.312 13.854 1.00 95.62 97 ILE A C 1
ATOM 787 O O . ILE A 1 97 ? -13.296 3.227 13.223 1.00 95.62 97 ILE A O 1
ATOM 791 N N . LEU A 1 98 ? -12.401 2.455 15.129 1.00 92.50 98 LEU A N 1
ATOM 792 C CA . LEU A 1 98 ? -12.602 3.713 15.845 1.00 92.50 98 LEU A CA 1
ATOM 793 C C . LEU A 1 98 ? -11.711 4.836 15.278 1.00 92.50 98 LEU A C 1
ATOM 795 O O . LEU A 1 98 ? -10.503 4.626 15.075 1.00 92.50 98 LEU A O 1
ATOM 799 N N . PRO A 1 99 ? -12.253 6.045 15.044 1.00 88.50 99 PRO A N 1
ATOM 800 C CA . PRO A 1 99 ? -11.460 7.183 14.601 1.00 88.50 99 PRO A CA 1
ATOM 801 C C . PRO A 1 99 ? -10.541 7.680 15.724 1.00 88.50 99 PRO A C 1
ATOM 803 O O . PRO A 1 99 ? -10.822 7.519 16.908 1.00 88.50 99 PRO A O 1
ATOM 806 N N . GLN A 1 100 ? -9.428 8.325 15.360 1.00 83.56 100 GLN A N 1
ATOM 807 C CA . GLN A 1 100 ? -8.510 8.917 16.350 1.00 83.56 100 GLN A CA 1
ATOM 808 C C . GLN A 1 100 ? -9.174 10.026 17.183 1.00 83.56 100 GLN A C 1
ATOM 810 O O . GLN A 1 100 ? -8.765 10.274 18.310 1.00 83.56 100 GLN A O 1
ATOM 815 N N . SER A 1 101 ? -10.205 10.674 16.638 1.00 84.00 101 SER A N 1
ATOM 816 C CA . SER A 1 101 ? -10.962 11.747 17.281 1.00 84.00 101 SER A CA 1
ATOM 817 C C . SER A 1 101 ? -12.140 11.250 18.123 1.00 84.00 101 SER A C 1
ATOM 819 O O . SER A 1 101 ? -13.005 12.055 18.459 1.00 84.00 101 SER A O 1
ATOM 821 N N . VAL A 1 102 ? -12.245 9.951 18.430 1.00 87.19 102 VAL A N 1
ATOM 822 C CA . VAL A 1 102 ? -13.403 9.407 19.166 1.00 87.19 102 VAL A CA 1
ATOM 823 C C . VAL A 1 102 ? -13.619 10.118 20.508 1.00 87.19 102 VAL A C 1
ATOM 825 O O . VAL A 1 102 ? -14.743 10.512 20.804 1.00 87.19 102 VAL A O 1
ATOM 828 N N . GLU A 1 103 ? -12.539 10.401 21.242 1.00 85.94 103 GLU A N 1
ATOM 829 C CA . GLU A 1 103 ? -12.580 11.084 22.546 1.00 85.94 103 GLU A CA 1
ATOM 830 C C . GLU A 1 103 ? -13.052 12.543 22.459 1.00 85.94 103 GLU A C 1
ATOM 832 O O . GLU A 1 103 ? -13.613 13.074 23.411 1.00 85.94 103 GLU A O 1
ATOM 837 N N . THR A 1 104 ? -12.839 13.215 21.323 1.00 86.69 104 THR A N 1
ATOM 838 C CA . THR A 1 104 ? -13.181 14.638 21.156 1.00 86.69 104 THR A CA 1
ATOM 839 C C . THR A 1 104 ? -14.496 14.857 20.420 1.00 86.69 104 THR A C 1
ATOM 841 O O . THR A 1 104 ? -15.248 15.765 20.751 1.00 86.69 104 THR A O 1
ATOM 844 N N . SER A 1 105 ? -14.772 14.042 19.405 1.00 84.31 105 SER A N 1
ATOM 845 C CA . SER A 1 105 ? -15.949 14.178 18.541 1.00 84.31 105 SER A CA 1
ATOM 846 C C . SER A 1 105 ? -17.132 13.318 18.980 1.00 84.31 105 SER A C 1
ATOM 848 O O . SER A 1 105 ? -18.236 13.515 18.481 1.00 84.31 105 SER A O 1
ATOM 850 N N . GLY A 1 106 ? -16.909 12.312 19.832 1.00 85.44 106 GLY A N 1
ATOM 851 C CA . GLY A 1 106 ? -17.908 11.293 20.167 1.00 85.44 106 GLY A CA 1
ATOM 852 C C . GLY A 1 106 ? -18.274 10.359 19.004 1.00 85.44 106 GLY A C 1
ATOM 853 O O . GLY A 1 106 ? -19.017 9.401 19.203 1.00 85.44 106 GLY A O 1
ATOM 854 N N . LYS A 1 107 ? -17.748 10.591 17.791 1.00 88.75 107 LYS A N 1
ATOM 855 C CA . LYS A 1 107 ? -18.008 9.772 16.602 1.00 88.75 107 LYS A CA 1
ATOM 856 C C . LYS A 1 107 ? -17.326 8.412 16.766 1.00 88.75 107 LYS A C 1
ATOM 858 O O . LYS A 1 107 ? -16.102 8.327 16.785 1.00 88.75 107 LYS A O 1
ATOM 863 N N . ARG A 1 108 ? -18.120 7.342 16.873 1.00 93.56 108 ARG A N 1
ATOM 864 C CA . ARG A 1 108 ? -17.649 5.960 17.112 1.00 93.56 108 ARG A CA 1
ATOM 865 C C . ARG A 1 108 ? -17.499 5.116 15.843 1.00 93.56 108 ARG A C 1
ATOM 867 O O . ARG A 1 108 ? -17.549 3.896 15.906 1.00 93.56 108 ARG A O 1
ATOM 874 N N . TYR A 1 109 ? -17.320 5.755 14.694 1.00 94.50 109 TYR A N 1
ATOM 875 C CA . TYR A 1 109 ? -17.141 5.070 13.417 1.00 94.50 109 TYR A CA 1
ATOM 876 C C . TYR A 1 109 ? -16.227 5.863 12.481 1.00 94.50 109 TYR A C 1
ATOM 878 O O . TYR A 1 109 ? -16.109 7.089 12.584 1.00 94.50 109 TYR A O 1
ATOM 886 N N . SER A 1 110 ? -15.569 5.148 11.577 1.00 94.06 110 SER A N 1
ATOM 887 C CA . SER A 1 110 ? -14.714 5.695 10.524 1.00 94.06 110 SER A CA 1
ATOM 888 C C . SER A 1 110 ? -15.462 5.842 9.196 1.00 94.06 110 SER A C 1
ATOM 890 O O . SER A 1 110 ? -16.596 5.392 9.044 1.00 94.06 110 SER A O 1
ATOM 892 N 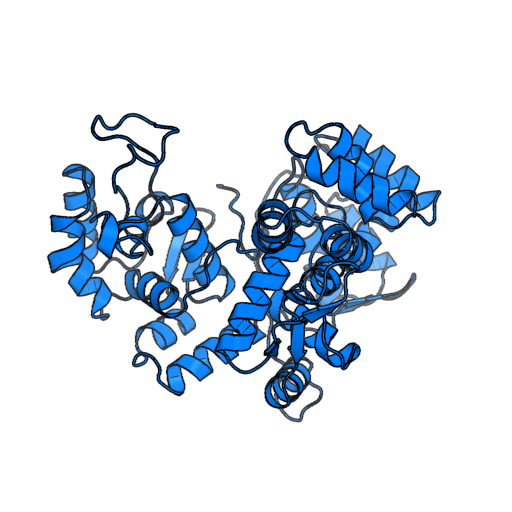N . ASP A 1 111 ? -14.839 6.521 8.232 1.00 92.88 111 ASP A N 1
ATOM 893 C CA . ASP A 1 111 ? -15.360 6.613 6.868 1.00 92.88 111 ASP A CA 1
ATOM 894 C C . ASP A 1 111 ? -15.080 5.339 6.047 1.00 92.88 111 ASP A C 1
ATOM 896 O O . ASP A 1 111 ? -14.229 4.511 6.383 1.00 92.88 111 ASP A O 1
ATOM 900 N N . ASN A 1 112 ? -15.800 5.191 4.932 1.00 93.06 112 ASN A N 1
ATOM 901 C CA . ASN A 1 112 ? -15.648 4.063 4.009 1.00 93.06 112 ASN A CA 1
ATOM 902 C C . ASN A 1 112 ? -14.240 3.984 3.389 1.00 93.06 112 ASN A C 1
ATOM 904 O O . ASN A 1 112 ? -13.747 2.896 3.118 1.00 93.06 112 ASN A O 1
ATOM 908 N N . TRP A 1 113 ? -13.557 5.114 3.189 1.00 92.81 113 TRP A N 1
ATOM 909 C CA . TRP A 1 113 ? -12.188 5.118 2.664 1.00 92.81 113 TRP A CA 1
ATOM 910 C C . TRP A 1 113 ? -11.195 4.484 3.649 1.00 92.81 113 TRP A C 1
ATOM 912 O O . TRP A 1 113 ? -10.299 3.733 3.262 1.00 92.81 113 TRP A O 1
ATOM 922 N N . THR A 1 114 ? -11.362 4.766 4.938 1.00 94.25 114 THR A N 1
ATOM 923 C CA . THR A 1 114 ? -10.565 4.183 6.017 1.00 94.25 114 THR A CA 1
ATOM 924 C C . THR A 1 114 ? -10.850 2.688 6.145 1.00 94.25 114 THR A C 1
ATOM 926 O O . THR A 1 114 ? -9.901 1.903 6.207 1.00 94.25 114 THR A O 1
ATOM 929 N N . ALA A 1 115 ? -12.126 2.291 6.113 1.00 95.94 115 ALA A N 1
ATOM 930 C CA . ALA A 1 115 ? -12.546 0.891 6.096 1.00 95.94 115 ALA A CA 1
ATOM 931 C C . ALA A 1 115 ? -11.921 0.109 4.926 1.00 95.94 115 ALA A C 1
ATOM 933 O O . ALA A 1 115 ? -11.278 -0.920 5.137 1.00 95.94 115 ALA A O 1
ATOM 934 N N . ASP A 1 116 ? -12.020 0.646 3.707 1.00 96.38 116 ASP A N 1
ATOM 935 C CA . ASP A 1 116 ? -11.397 0.085 2.504 1.00 96.38 116 ASP A CA 1
ATOM 936 C C . ASP A 1 116 ? -9.874 -0.044 2.656 1.00 96.38 116 ASP A C 1
ATOM 938 O O . ASP A 1 116 ? -9.301 -1.086 2.340 1.00 96.38 116 ASP A O 1
ATOM 942 N N . GLY A 1 117 ? -9.207 0.971 3.212 1.00 96.56 117 GLY A N 1
ATOM 943 C CA . GLY A 1 117 ? -7.770 0.927 3.473 1.00 96.56 117 GLY A CA 1
ATOM 944 C C . GLY A 1 117 ? -7.358 -0.248 4.367 1.00 96.56 117 GLY A C 1
ATOM 945 O O . GLY A 1 117 ? -6.390 -0.947 4.056 1.00 96.56 117 GLY A O 1
ATOM 946 N N . PHE A 1 118 ? -8.081 -0.486 5.464 1.00 97.94 118 PHE A N 1
ATOM 947 C CA . PHE A 1 118 ? -7.795 -1.605 6.366 1.00 97.94 118 PHE A CA 1
ATOM 948 C C . PHE A 1 118 ? -8.132 -2.965 5.747 1.00 97.94 118 PHE A C 1
ATOM 950 O O . PHE A 1 118 ? -7.340 -3.896 5.904 1.00 97.94 118 PHE A O 1
ATOM 957 N N . LEU A 1 119 ? -9.232 -3.077 4.994 1.00 98.06 119 LEU A N 1
ATOM 958 C CA . LEU A 1 119 ? -9.560 -4.300 4.257 1.00 98.06 119 LEU A CA 1
ATOM 959 C C . LEU A 1 119 ? -8.447 -4.651 3.262 1.00 98.06 119 LEU A C 1
ATOM 961 O O . LEU A 1 119 ? -7.933 -5.769 3.260 1.00 98.06 119 LEU A O 1
ATOM 965 N N . ARG A 1 120 ? -7.990 -3.669 2.472 1.00 97.44 120 ARG A N 1
ATOM 966 C CA . ARG A 1 120 ? -6.866 -3.851 1.541 1.00 97.44 120 ARG A CA 1
ATOM 967 C C . ARG A 1 120 ? -5.590 -4.273 2.255 1.00 97.44 120 ARG A C 1
ATOM 969 O O . ARG A 1 120 ? -4.824 -5.059 1.697 1.00 97.44 120 ARG A O 1
ATOM 976 N N . TRP A 1 121 ? -5.342 -3.767 3.462 1.00 98.06 121 TRP A N 1
ATOM 977 C CA . TRP A 1 121 ? -4.183 -4.167 4.255 1.00 98.06 121 TRP A CA 1
ATOM 978 C C . TRP A 1 121 ? -4.277 -5.626 4.704 1.00 98.06 121 TRP A C 1
ATOM 980 O O . TRP A 1 121 ? -3.335 -6.385 4.476 1.00 98.06 121 TRP A O 1
ATOM 990 N N . ALA A 1 122 ? -5.420 -6.037 5.254 1.00 98.50 122 ALA A N 1
ATOM 991 C CA . ALA A 1 122 ? -5.648 -7.412 5.687 1.00 98.50 122 ALA A CA 1
ATOM 992 C C . ALA A 1 122 ? -5.519 -8.410 4.522 1.00 98.50 122 ALA A C 1
ATOM 994 O O . ALA A 1 122 ? -4.858 -9.442 4.666 1.00 98.50 122 ALA A O 1
ATOM 995 N N . VAL A 1 123 ? -6.044 -8.052 3.343 1.00 98.06 123 VAL A N 1
ATOM 996 C CA . VAL A 1 123 ? -5.869 -8.833 2.108 1.00 98.06 123 VAL A CA 1
ATOM 997 C C . VAL A 1 123 ? -4.406 -8.884 1.678 1.00 98.06 123 VAL A C 1
ATOM 999 O O . VAL A 1 123 ? -3.871 -9.951 1.398 1.00 98.06 123 VAL A O 1
ATOM 1002 N N . SER A 1 124 ? -3.702 -7.750 1.688 1.00 97.44 124 SER A N 1
ATOM 1003 C CA . SER A 1 124 ? -2.304 -7.694 1.230 1.00 97.44 124 SER A CA 1
ATOM 1004 C C . SER A 1 124 ? -1.335 -8.465 2.132 1.00 97.44 124 SER A C 1
ATOM 1006 O O . SER A 1 124 ? -0.268 -8.877 1.678 1.00 97.44 124 SER A O 1
ATOM 1008 N N . PHE A 1 125 ? -1.696 -8.663 3.402 1.00 97.88 125 PHE A N 1
ATOM 1009 C CA . PHE A 1 125 ? -0.955 -9.492 4.357 1.00 97.88 125 PHE A CA 1
ATOM 1010 C C . PHE A 1 125 ? -1.409 -10.960 4.343 1.00 97.88 125 PHE A C 1
ATOM 1012 O O . PHE A 1 125 ? -0.866 -11.776 5.089 1.00 97.88 125 PHE A O 1
ATOM 1019 N N . ASN A 1 126 ? -2.357 -11.311 3.465 1.00 97.94 126 ASN A N 1
ATOM 1020 C CA . ASN A 1 126 ? -2.959 -12.636 3.351 1.00 97.94 126 ASN A CA 1
ATOM 1021 C C . ASN A 1 126 ? -3.599 -13.109 4.667 1.00 97.94 126 ASN A C 1
ATOM 1023 O O . ASN A 1 126 ? -3.564 -14.299 4.977 1.00 97.94 126 ASN A O 1
ATOM 1027 N N . PHE A 1 127 ? -4.149 -12.187 5.461 1.00 98.75 127 PHE A N 1
ATOM 1028 C CA . PHE A 1 127 ? -5.011 -12.527 6.597 1.00 98.75 127 PHE A CA 1
ATOM 1029 C C . PHE A 1 127 ? -6.451 -12.769 6.149 1.00 98.75 127 PHE A C 1
ATOM 1031 O O . PHE A 1 127 ? -7.141 -13.603 6.722 1.00 98.75 127 PHE A O 1
ATOM 1038 N N . ILE A 1 128 ? -6.871 -12.069 5.099 1.00 98.56 128 ILE A N 1
ATOM 1039 C CA . ILE A 1 128 ? -8.182 -12.195 4.471 1.00 98.56 128 ILE A CA 1
ATOM 1040 C C . ILE A 1 128 ? -7.955 -12.537 2.998 1.00 98.56 128 ILE A C 1
ATOM 1042 O O . ILE A 1 128 ? -7.092 -11.941 2.355 1.00 98.56 128 ILE A O 1
ATOM 1046 N N . GLU A 1 129 ? -8.691 -13.501 2.465 1.00 97.06 129 GLU A N 1
ATOM 1047 C CA . GLU A 1 129 ? -8.729 -13.786 1.031 1.00 97.06 129 GLU A CA 1
ATOM 1048 C C . GLU A 1 129 ? -9.939 -13.116 0.379 1.00 97.06 129 GLU A C 1
ATOM 1050 O O . GLU A 1 129 ? -10.941 -12.843 1.039 1.00 97.06 129 GLU A O 1
ATOM 1055 N N . SER A 1 130 ? -9.827 -12.824 -0.917 1.00 95.81 130 SER A N 1
ATOM 1056 C CA . SER A 1 130 ? -10.885 -12.181 -1.698 1.00 95.81 130 SER A CA 1
ATOM 1057 C C . SER A 1 130 ? -11.332 -13.072 -2.850 1.00 95.81 130 SER A C 1
ATOM 1059 O O . SER A 1 130 ? -10.494 -13.495 -3.654 1.00 95.81 130 SER A O 1
ATOM 1061 N N . ASP A 1 131 ? -12.636 -13.258 -2.992 1.00 94.75 131 ASP A N 1
ATOM 1062 C CA . ASP A 1 131 ? -13.249 -13.838 -4.177 1.00 94.75 131 ASP A CA 1
ATOM 1063 C C . ASP A 1 131 ? -13.634 -12.717 -5.160 1.00 94.75 131 ASP A C 1
ATOM 1065 O O . ASP A 1 131 ? -14.413 -11.819 -4.846 1.00 94.75 131 ASP A O 1
ATOM 1069 N N . ARG A 1 132 ? -13.065 -12.748 -6.370 1.00 91.19 132 ARG A N 1
ATOM 1070 C CA . ARG A 1 132 ? -13.315 -11.733 -7.411 1.00 91.19 132 ARG A CA 1
ATOM 1071 C C . ARG A 1 132 ? -14.649 -11.911 -8.126 1.00 91.19 132 ARG A C 1
ATOM 1073 O O . ARG A 1 132 ? -15.152 -10.941 -8.699 1.00 91.19 132 ARG A O 1
ATOM 1080 N N . GLU A 1 133 ? -15.150 -13.140 -8.180 1.00 90.31 133 GLU A N 1
ATOM 1081 C CA . GLU A 1 133 ? -16.392 -13.483 -8.866 1.00 90.31 133 GLU A CA 1
ATOM 1082 C C . GLU A 1 133 ? -17.578 -12.991 -8.043 1.00 90.31 133 GLU A C 1
ATOM 1084 O O . GLU A 1 133 ? -18.430 -12.266 -8.562 1.00 90.31 133 GLU A O 1
ATOM 1089 N N . HIS A 1 134 ? -17.551 -13.285 -6.742 1.00 93.31 134 HIS A N 1
ATOM 1090 C CA . HIS A 1 134 ? -18.609 -12.925 -5.800 1.00 93.31 134 HIS A CA 1
ATOM 1091 C C . HIS A 1 134 ? -18.381 -11.572 -5.099 1.00 93.31 134 HIS A C 1
ATOM 1093 O O . HIS A 1 134 ? -19.305 -11.044 -4.485 1.00 93.31 134 HIS A O 1
ATOM 1099 N N . ASP A 1 135 ? -17.183 -10.979 -5.220 1.00 95.75 135 ASP A N 1
ATOM 1100 C CA . ASP A 1 135 ? -16.766 -9.749 -4.514 1.00 95.75 135 ASP A CA 1
ATOM 1101 C C . ASP A 1 135 ? -16.931 -9.882 -2.987 1.00 95.75 135 ASP A C 1
ATOM 1103 O O . ASP A 1 135 ? -17.356 -8.949 -2.292 1.00 95.75 135 ASP A O 1
ATOM 1107 N N . THR A 1 136 ? -16.599 -11.076 -2.486 1.00 97.56 136 THR A N 1
ATOM 1108 C CA . THR A 1 136 ? -16.652 -11.475 -1.077 1.00 97.56 136 THR A CA 1
ATOM 1109 C C . THR A 1 136 ? -15.261 -11.677 -0.489 1.00 97.56 136 THR A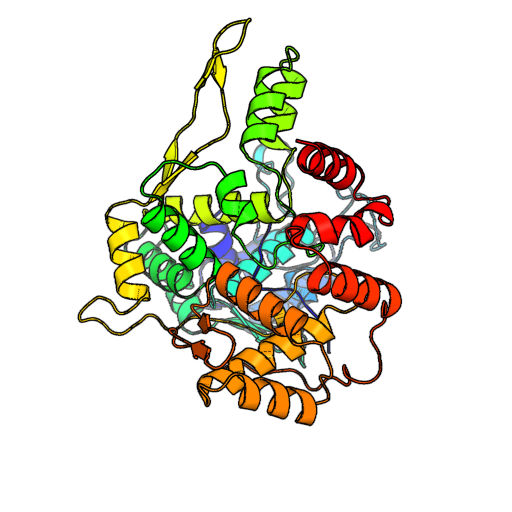 C 1
ATOM 1111 O O . THR A 1 136 ? -14.253 -11.780 -1.195 1.00 97.56 136 THR A O 1
ATOM 1114 N N . PHE A 1 137 ? -15.198 -11.683 0.838 1.00 98.56 137 PHE A N 1
ATOM 1115 C CA . PHE A 1 137 ? -13.972 -11.794 1.612 1.00 98.56 137 PHE A CA 1
ATOM 1116 C C . PHE A 1 137 ? -14.174 -12.768 2.761 1.00 98.56 137 PHE A C 1
ATOM 1118 O O . PHE A 1 137 ? -15.213 -12.722 3.418 1.00 98.56 137 PHE A O 1
ATOM 1125 N N . LYS A 1 138 ? -13.162 -13.591 3.034 1.00 98.44 138 LYS A N 1
ATOM 1126 C CA . LYS A 1 138 ? -13.170 -14.565 4.133 1.00 98.44 138 LYS A CA 1
ATOM 1127 C C . LYS A 1 138 ? -11.794 -14.701 4.775 1.00 98.44 138 LYS A C 1
ATOM 1129 O O . LYS A 1 138 ? -10.776 -14.343 4.180 1.00 98.44 138 LYS A O 1
ATOM 1134 N N . ILE A 1 139 ? -11.756 -15.178 6.014 1.00 98.56 139 ILE A N 1
ATOM 1135 C CA . ILE A 1 139 ? -10.505 -15.332 6.763 1.00 98.56 139 ILE A CA 1
ATOM 1136 C C . ILE A 1 139 ? -9.643 -16.469 6.208 1.00 98.56 139 ILE A C 1
ATOM 1138 O O . ILE A 1 139 ? -10.145 -17.536 5.865 1.00 98.56 139 ILE A O 1
ATOM 1142 N N . THR A 1 140 ? -8.329 -16.259 6.155 1.00 98.44 140 THR A N 1
ATOM 1143 C CA . THR A 1 140 ? -7.360 -17.322 5.842 1.00 98.44 140 THR A CA 1
ATOM 1144 C C . THR A 1 140 ? -6.885 -18.019 7.116 1.00 98.44 140 THR A C 1
ATOM 1146 O O . THR A 1 140 ? -7.041 -17.493 8.217 1.00 98.44 140 THR A O 1
ATOM 1149 N N . ASP A 1 141 ? -6.181 -19.145 6.985 1.00 97.81 141 ASP A N 1
ATOM 1150 C CA . ASP A 1 141 ? -5.534 -19.800 8.133 1.00 97.81 141 ASP A CA 1
ATOM 1151 C C . ASP A 1 141 ? -4.580 -18.857 8.884 1.00 97.81 141 ASP A C 1
ATOM 1153 O O . ASP A 1 141 ? -4.589 -18.789 10.112 1.00 97.81 141 ASP A O 1
ATOM 1157 N N . LEU A 1 142 ? -3.797 -18.058 8.148 1.00 98.06 142 LEU A N 1
ATOM 1158 C CA . LEU A 1 142 ? -2.882 -17.083 8.744 1.00 98.06 142 LEU A CA 1
ATOM 1159 C C . LEU A 1 142 ? -3.644 -15.958 9.464 1.00 98.06 142 LEU A C 1
ATOM 1161 O O . LEU A 1 142 ? -3.192 -15.477 10.502 1.00 98.06 142 LEU A O 1
ATOM 1165 N N . GLY A 1 143 ? -4.787 -15.533 8.919 1.00 98.62 143 GLY A N 1
ATOM 1166 C CA . GLY A 1 143 ? -5.678 -14.577 9.574 1.00 98.62 143 GLY A CA 1
ATOM 1167 C C . GLY A 1 143 ? -6.276 -15.137 10.858 1.00 98.62 143 GLY A C 1
ATOM 1168 O O . GLY A 1 143 ? -6.293 -14.443 11.871 1.00 98.62 143 GLY A O 1
ATOM 1169 N N . ARG A 1 144 ? -6.689 -16.408 10.848 1.00 98.56 144 ARG A N 1
ATOM 1170 C CA . ARG A 1 144 ? -7.247 -17.098 12.017 1.00 98.56 144 ARG A CA 1
ATOM 1171 C C . ARG A 1 144 ? -6.196 -17.278 13.115 1.00 98.56 144 ARG A C 1
ATOM 1173 O O . ARG A 1 144 ? -6.483 -17.010 14.279 1.00 98.56 144 ARG A O 1
ATOM 1180 N N . GLU A 1 145 ? -4.956 -17.624 12.755 1.00 98.25 145 GLU A N 1
ATOM 1181 C CA . GLU A 1 145 ? -3.820 -17.604 13.689 1.00 98.25 145 GLU A CA 1
ATOM 1182 C C . GLU A 1 145 ? -3.655 -16.211 14.321 1.00 98.25 145 GLU A C 1
ATOM 1184 O O . GLU A 1 145 ? -3.563 -16.095 15.542 1.00 98.25 145 GLU A O 1
ATOM 1189 N N . PHE A 1 146 ? -3.644 -15.148 13.506 1.00 98.62 146 PHE A N 1
ATOM 1190 C CA . PHE A 1 146 ? -3.465 -13.773 13.982 1.00 98.62 146 PHE A CA 1
ATOM 1191 C C . PHE A 1 146 ? -4.596 -13.335 14.922 1.00 98.62 146 PHE A C 1
ATOM 1193 O O . PHE A 1 146 ? -4.320 -12.855 16.022 1.00 98.62 146 PHE A O 1
ATOM 1200 N N . SER A 1 147 ? -5.848 -13.570 14.518 1.00 98.50 147 SER A N 1
ATOM 1201 C CA . SER A 1 147 ? -7.076 -13.269 15.266 1.00 98.50 147 SER A CA 1
ATOM 1202 C C . SER A 1 147 ? -7.026 -13.778 16.710 1.00 98.50 147 SER A C 1
ATOM 1204 O O . SER A 1 147 ? -7.388 -13.052 17.640 1.00 98.50 147 SER A O 1
ATOM 1206 N N . ARG A 1 148 ? -6.522 -15.005 16.895 1.00 97.06 148 ARG A N 1
ATOM 1207 C CA . ARG A 1 148 ? -6.583 -15.759 18.158 1.00 97.06 148 ARG A CA 1
ATOM 1208 C C . ARG A 1 148 ? -5.385 -15.546 19.083 1.00 97.06 148 ARG A C 1
ATOM 1210 O O . ARG A 1 148 ? -5.392 -16.028 20.215 1.00 97.06 148 ARG A O 1
ATOM 1217 N N . THR A 1 149 ? -4.346 -14.842 18.637 1.00 97.94 149 THR A N 1
ATOM 1218 C CA . THR A 1 149 ? -3.232 -14.475 19.527 1.00 97.94 149 THR A CA 1
ATOM 1219 C C . THR A 1 149 ? -3.652 -13.448 20.582 1.00 97.94 149 THR A C 1
ATOM 1221 O O . THR A 1 149 ? -4.502 -12.605 20.302 1.00 97.94 149 THR A O 1
ATOM 1224 N N . PRO A 1 150 ? -3.042 -13.436 21.781 1.00 97.25 150 PRO A N 1
ATOM 1225 C CA . PRO A 1 150 ? -3.208 -12.325 22.716 1.00 97.25 150 PRO A CA 1
ATOM 1226 C C . PRO A 1 150 ? -2.599 -11.030 22.161 1.00 97.25 150 PRO A C 1
ATOM 1228 O O . PRO A 1 150 ? -1.576 -11.071 21.471 1.00 97.25 150 PRO A O 1
ATOM 1231 N N . ASP A 1 151 ? -3.219 -9.893 22.473 1.00 95.19 151 ASP A N 1
ATOM 1232 C CA . ASP A 1 151 ? -2.727 -8.566 22.082 1.00 95.19 151 ASP A CA 1
ATOM 1233 C C . ASP A 1 151 ? -1.323 -8.299 22.634 1.00 95.19 151 ASP A C 1
ATOM 1235 O O . ASP A 1 151 ? -1.014 -8.644 23.776 1.00 95.19 151 ASP A O 1
ATOM 1239 N N . ASP A 1 152 ? -0.477 -7.677 21.811 1.00 95.00 152 ASP A N 1
ATOM 1240 C CA . ASP A 1 152 ? 0.906 -7.303 22.120 1.00 95.00 152 ASP A CA 1
ATOM 1241 C C . ASP A 1 152 ? 1.807 -8.504 22.509 1.00 95.00 152 ASP A C 1
ATOM 1243 O O . ASP A 1 152 ? 2.886 -8.340 23.087 1.00 95.00 152 ASP A O 1
ATOM 1247 N N . SER A 1 153 ? 1.387 -9.733 22.181 1.00 97.75 153 SER A N 1
ATOM 1248 C CA . SER A 1 153 ? 2.137 -10.954 22.487 1.00 97.75 153 SER A CA 1
ATOM 1249 C C . SER A 1 153 ? 3.297 -11.203 21.519 1.00 97.75 153 SER A C 1
ATOM 1251 O O . SER A 1 153 ? 3.324 -10.749 20.373 1.00 97.75 153 SER A O 1
ATOM 1253 N N . ALA A 1 154 ? 4.272 -12.006 21.955 1.00 97.75 154 ALA A N 1
ATOM 1254 C CA . ALA A 1 154 ? 5.380 -12.416 21.092 1.00 97.75 154 ALA A CA 1
ATOM 1255 C C . ALA A 1 154 ? 4.899 -13.250 19.889 1.00 97.75 154 ALA A C 1
ATOM 1257 O O . ALA A 1 154 ? 5.475 -13.160 18.805 1.00 97.75 154 ALA A O 1
ATOM 1258 N N . GLN A 1 155 ? 3.838 -14.041 20.074 1.00 97.75 155 GLN A N 1
ATOM 1259 C CA . GLN A 1 155 ? 3.202 -14.837 19.027 1.00 97.75 155 GLN A CA 1
ATOM 1260 C C . GLN A 1 155 ? 2.556 -13.941 17.966 1.00 97.75 155 GLN A C 1
ATOM 1262 O O . GLN A 1 155 ? 2.778 -14.154 16.776 1.00 97.75 155 GLN A O 1
ATOM 1267 N N . GLU A 1 156 ? 1.817 -12.913 18.392 1.00 98.25 156 GLU A N 1
ATOM 1268 C CA . GLU A 1 156 ? 1.224 -11.914 17.497 1.00 98.25 156 GLU A CA 1
ATOM 1269 C C . GLU A 1 156 ? 2.305 -11.232 16.647 1.00 98.25 156 GLU A C 1
ATOM 1271 O O . GLU A 1 156 ? 2.221 -11.187 15.416 1.00 98.25 156 GLU A O 1
ATOM 1276 N N . LEU A 1 157 ? 3.373 -10.769 17.303 1.00 98.38 157 LEU A N 1
ATOM 1277 C CA . LEU A 1 157 ? 4.505 -10.129 16.642 1.00 98.38 157 LEU A CA 1
ATOM 1278 C C . LEU A 1 157 ? 5.186 -11.056 15.623 1.00 98.38 157 LEU A C 1
ATOM 1280 O O . LEU A 1 157 ? 5.581 -10.603 14.547 1.00 98.38 157 LEU A O 1
ATOM 1284 N N . GLU A 1 158 ? 5.323 -12.348 15.926 1.00 97.81 158 GLU A N 1
ATOM 1285 C CA . GLU A 1 158 ? 5.910 -13.315 14.995 1.00 97.81 158 GLU A CA 1
ATOM 1286 C C . GLU A 1 158 ? 5.009 -13.578 13.779 1.00 97.81 158 GLU A C 1
ATOM 1288 O O . GLU A 1 158 ? 5.507 -13.679 12.656 1.00 97.81 158 GLU A O 1
ATOM 1293 N N . ILE A 1 159 ? 3.684 -13.617 13.954 1.00 98.31 159 ILE A N 1
ATOM 1294 C CA . ILE A 1 159 ? 2.741 -13.720 12.830 1.00 98.31 159 ILE A CA 1
ATOM 1295 C C . ILE A 1 159 ? 2.831 -12.480 11.934 1.00 98.31 159 ILE A C 1
ATOM 1297 O O . ILE A 1 159 ? 2.943 -12.613 10.713 1.00 98.31 159 ILE A O 1
ATOM 1301 N N . LEU A 1 160 ? 2.879 -11.280 12.521 1.00 98.56 160 LEU A N 1
ATOM 1302 C CA . LEU A 1 160 ? 3.073 -10.031 11.776 1.00 98.56 160 LEU A CA 1
ATOM 1303 C C . LEU A 1 160 ? 4.397 -10.029 10.999 1.00 98.56 160 LEU A C 1
ATOM 1305 O O . LEU A 1 160 ? 4.434 -9.631 9.834 1.00 98.56 160 LEU A O 1
ATOM 1309 N N . ARG A 1 161 ? 5.481 -10.526 11.608 1.00 98.12 161 ARG A N 1
ATOM 1310 C CA . ARG A 1 161 ? 6.792 -10.695 10.957 1.00 98.12 161 ARG A CA 1
ATOM 1311 C C . ARG A 1 161 ? 6.752 -11.689 9.797 1.00 98.12 161 ARG A C 1
ATOM 1313 O O . ARG A 1 161 ? 7.329 -11.423 8.743 1.00 98.12 161 ARG A O 1
ATOM 1320 N N . ARG A 1 162 ? 6.046 -12.812 9.949 1.00 96.44 162 ARG A N 1
ATOM 1321 C CA . ARG A 1 162 ? 5.819 -13.771 8.856 1.00 96.44 162 ARG A CA 1
ATOM 1322 C C . ARG A 1 162 ? 5.045 -13.119 7.712 1.00 96.44 162 ARG A C 1
ATOM 1324 O O . ARG A 1 162 ? 5.476 -13.225 6.567 1.00 96.44 162 ARG A O 1
ATOM 1331 N N . ALA A 1 163 ? 3.948 -12.424 8.008 1.00 97.88 163 ALA A N 1
ATOM 1332 C CA . ALA A 1 163 ? 3.109 -11.772 7.004 1.00 97.88 163 ALA A CA 1
ATOM 1333 C C . ALA A 1 163 ? 3.873 -10.683 6.230 1.00 97.88 163 ALA A C 1
ATOM 1335 O O . ALA A 1 163 ? 3.913 -10.704 4.999 1.00 97.88 163 ALA A O 1
ATOM 1336 N N . ILE A 1 164 ? 4.567 -9.781 6.934 1.00 97.44 164 ILE A N 1
ATOM 1337 C CA . ILE A 1 164 ? 5.259 -8.648 6.304 1.00 97.44 164 ILE A CA 1
ATOM 1338 C C . ILE A 1 164 ? 6.437 -9.083 5.418 1.00 97.44 164 ILE A C 1
ATOM 1340 O O . ILE A 1 164 ? 6.713 -8.430 4.418 1.00 97.44 164 ILE A O 1
ATOM 1344 N N . LEU A 1 165 ? 7.105 -10.207 5.714 1.00 97.19 165 LEU A N 1
ATOM 1345 C CA . LEU A 1 165 ? 8.159 -10.755 4.845 1.00 97.19 165 LEU A CA 1
ATOM 1346 C C . LEU A 1 165 ? 7.615 -11.454 3.593 1.00 97.19 165 LEU A C 1
ATOM 1348 O O . LEU A 1 165 ? 8.356 -11.632 2.624 1.00 97.19 165 LEU A O 1
ATOM 1352 N N . ARG A 1 166 ? 6.340 -11.859 3.592 1.00 97.31 166 ARG A N 1
ATOM 1353 C CA . ARG A 1 166 ? 5.663 -12.379 2.394 1.00 97.31 166 ARG A CA 1
ATOM 1354 C C . ARG A 1 166 ? 5.165 -11.254 1.490 1.00 97.31 166 ARG A C 1
ATOM 1356 O O . ARG A 1 166 ? 4.970 -11.506 0.306 1.00 97.31 166 ARG A O 1
ATOM 1363 N N . TYR A 1 167 ? 4.991 -10.046 2.024 1.00 98.06 167 TYR A N 1
ATOM 1364 C CA . TYR A 1 167 ? 4.543 -8.858 1.302 1.00 98.06 167 TYR A CA 1
ATOM 1365 C C . TYR A 1 167 ? 5.716 -8.195 0.540 1.00 98.06 167 TYR A C 1
ATOM 1367 O O . TYR A 1 167 ? 6.610 -7.615 1.168 1.00 98.06 167 TYR A O 1
ATOM 1375 N N . PRO A 1 168 ? 5.755 -8.260 -0.810 1.00 97.94 168 PRO A N 1
ATOM 1376 C CA . PRO A 1 168 ? 6.927 -7.844 -1.585 1.00 97.94 168 PRO A CA 1
ATOM 1377 C C . PRO A 1 168 ? 7.389 -6.397 -1.335 1.00 97.94 168 PRO A C 1
ATOM 1379 O O . PRO A 1 168 ? 8.590 -6.229 -1.085 1.00 97.94 168 PRO A O 1
ATOM 1382 N N . PRO A 1 169 ? 6.506 -5.376 -1.273 1.00 98.19 169 PRO A N 1
ATOM 1383 C CA . PRO A 1 169 ? 6.934 -3.992 -1.058 1.00 98.19 169 PRO A CA 1
ATOM 1384 C C . PRO A 1 169 ? 7.698 -3.776 0.255 1.00 98.19 169 PRO A C 1
ATOM 1386 O O . PRO A 1 169 ? 8.646 -2.997 0.297 1.00 98.19 169 PRO A O 1
ATOM 1389 N N . ALA A 1 170 ? 7.374 -4.513 1.323 1.00 98.12 170 ALA A N 1
ATOM 1390 C CA . ALA A 1 170 ? 8.152 -4.452 2.562 1.00 98.12 170 ALA A CA 1
ATOM 1391 C C . ALA A 1 170 ? 9.561 -5.035 2.392 1.00 98.12 170 ALA A C 1
ATOM 1393 O O . ALA A 1 170 ? 10.538 -4.447 2.858 1.00 98.12 170 ALA A O 1
ATOM 1394 N N . THR A 1 171 ? 9.696 -6.153 1.672 1.00 97.69 171 THR A N 1
ATOM 1395 C CA . THR A 1 171 ? 11.020 -6.719 1.368 1.00 97.69 171 THR A CA 1
ATOM 1396 C C . THR A 1 171 ? 11.845 -5.831 0.437 1.00 97.69 171 THR A C 1
ATOM 1398 O O . THR A 1 171 ? 13.072 -5.826 0.552 1.00 97.69 171 THR A O 1
ATOM 1401 N N . ARG A 1 172 ? 11.204 -5.028 -0.430 1.00 98.12 172 ARG A N 1
ATOM 1402 C CA . ARG A 1 172 ? 11.897 -3.998 -1.216 1.00 98.12 172 ARG A CA 1
ATOM 1403 C C . ARG A 1 172 ? 12.549 -2.965 -0.310 1.00 98.12 172 ARG A C 1
ATOM 1405 O O . ARG A 1 172 ? 13.742 -2.730 -0.462 1.00 98.12 172 ARG A O 1
ATOM 1412 N N . ILE A 1 173 ? 11.799 -2.388 0.631 1.00 98.50 173 ILE A N 1
ATOM 1413 C CA . ILE A 1 173 ? 12.334 -1.369 1.547 1.00 98.50 173 ILE A CA 1
ATOM 1414 C C . ILE A 1 173 ? 13.499 -1.933 2.359 1.00 98.50 173 ILE A C 1
ATOM 1416 O O . ILE A 1 173 ? 14.551 -1.305 2.429 1.00 98.50 173 ILE A O 1
ATOM 1420 N N . LEU A 1 174 ? 13.354 -3.143 2.909 1.00 98.44 174 LEU A N 1
ATOM 1421 C CA . LEU A 1 174 ? 14.457 -3.798 3.616 1.00 98.44 174 LEU A CA 1
ATOM 1422 C C . LEU A 1 174 ? 15.682 -3.986 2.715 1.00 98.44 174 LEU A C 1
ATOM 1424 O O . LEU A 1 174 ? 16.794 -3.718 3.148 1.00 98.44 174 LEU A O 1
ATOM 1428 N N . SER A 1 175 ? 15.490 -4.400 1.462 1.00 97.31 175 SER A N 1
ATOM 1429 C CA . SER A 1 175 ? 16.601 -4.573 0.518 1.00 97.31 175 SER A CA 1
ATOM 1430 C C . SER A 1 175 ? 17.295 -3.251 0.189 1.00 97.31 175 SER A C 1
ATOM 1432 O O . SER A 1 175 ? 18.516 -3.219 0.115 1.00 97.31 175 SER A O 1
ATOM 1434 N N . LEU A 1 176 ? 16.538 -2.165 0.009 1.00 97.75 176 LEU A N 1
ATOM 1435 C CA . LEU A 1 176 ? 17.093 -0.837 -0.262 1.00 97.75 176 LEU A CA 1
ATOM 1436 C C . LEU A 1 176 ? 17.956 -0.342 0.900 1.00 97.75 176 LEU A C 1
ATOM 1438 O O . LEU A 1 176 ? 19.084 0.091 0.682 1.00 97.75 176 LEU A O 1
ATOM 1442 N N . LEU A 1 177 ? 17.450 -0.466 2.129 1.00 97.94 177 LEU A N 1
ATOM 1443 C CA . LEU A 1 177 ? 18.165 -0.042 3.333 1.00 97.94 177 LEU A CA 1
ATOM 1444 C C . LEU A 1 177 ? 19.374 -0.940 3.658 1.00 97.94 177 LEU A C 1
ATOM 1446 O O . LEU A 1 177 ? 20.370 -0.450 4.181 1.00 97.94 177 LEU A O 1
ATOM 1450 N N . ASP A 1 178 ? 19.309 -2.241 3.348 1.00 96.62 178 ASP A N 1
ATOM 1451 C CA . ASP A 1 178 ? 20.444 -3.173 3.490 1.00 96.62 178 ASP A CA 1
ATOM 1452 C C . ASP A 1 178 ? 21.562 -2.855 2.489 1.00 96.62 178 ASP A C 1
ATOM 1454 O O . ASP A 1 178 ? 22.732 -2.822 2.860 1.00 96.62 178 ASP A O 1
ATOM 1458 N N . VAL A 1 179 ? 21.208 -2.572 1.229 1.00 95.06 179 VAL A N 1
ATOM 1459 C CA . VAL A 1 179 ? 22.181 -2.225 0.182 1.00 95.06 179 VAL A CA 1
ATOM 1460 C C . VAL A 1 179 ? 22.841 -0.876 0.453 1.00 95.06 179 VAL A C 1
ATOM 1462 O O . VAL A 1 179 ? 24.044 -0.743 0.235 1.00 95.06 179 VAL A O 1
ATOM 1465 N N . SER A 1 180 ? 22.083 0.122 0.913 1.00 94.62 180 SER A N 1
ATOM 1466 C CA . SER A 1 180 ? 22.644 1.450 1.152 1.00 94.62 180 SER A CA 1
ATOM 1467 C C . SER A 1 180 ? 23.496 1.523 2.422 1.00 94.62 180 SER A C 1
ATOM 1469 O O . SER A 1 180 ? 24.464 2.280 2.467 1.00 94.62 180 SER A O 1
ATOM 1471 N N . GLY A 1 181 ? 23.144 0.752 3.459 1.00 91.94 181 GLY A N 1
ATOM 1472 C CA . GLY A 1 181 ? 23.831 0.765 4.753 1.00 91.94 181 GLY A CA 1
ATOM 1473 C C . GLY A 1 181 ? 23.736 2.103 5.500 1.00 91.94 181 GLY A C 1
ATOM 1474 O O . GLY A 1 181 ? 24.507 2.337 6.432 1.00 91.94 181 GLY A O 1
ATOM 1475 N N . ALA A 1 182 ? 22.819 2.985 5.094 1.00 94.50 182 ALA A N 1
ATOM 1476 C CA . ALA A 1 182 ? 22.700 4.351 5.592 1.00 94.50 182 ALA A CA 1
ATOM 1477 C C . ALA A 1 182 ? 21.255 4.714 5.972 1.00 94.50 182 ALA A C 1
ATOM 1479 O O . ALA A 1 182 ? 20.310 3.943 5.791 1.00 94.50 182 ALA A O 1
ATOM 1480 N N . TRP A 1 183 ? 21.103 5.904 6.550 1.00 97.00 183 TRP A N 1
ATOM 1481 C CA . TRP A 1 183 ? 19.811 6.484 6.899 1.00 97.00 183 TRP A CA 1
ATOM 1482 C C . TRP A 1 183 ? 19.227 7.222 5.696 1.00 97.00 183 TRP A C 1
ATOM 1484 O O . TRP A 1 183 ? 19.927 8.023 5.085 1.00 97.00 183 TRP A O 1
ATOM 1494 N N . HIS A 1 184 ? 17.954 6.979 5.390 1.00 96.75 184 HIS A N 1
ATOM 1495 C CA . HIS A 1 184 ? 17.284 7.564 4.224 1.00 96.75 184 HIS A CA 1
ATOM 1496 C C . HIS A 1 184 ? 15.883 8.065 4.542 1.00 96.75 184 HIS A C 1
ATOM 1498 O O . HIS A 1 184 ? 15.178 7.470 5.362 1.00 96.75 184 HIS A O 1
ATOM 1504 N N . THR A 1 185 ? 15.445 9.129 3.871 1.00 97.25 185 THR A N 1
ATOM 1505 C CA . THR A 1 185 ? 14.074 9.620 4.019 1.00 97.25 185 THR A CA 1
ATOM 1506 C C . THR A 1 185 ? 13.087 8.784 3.198 1.00 97.25 185 THR A C 1
ATOM 1508 O O . THR A 1 185 ? 13.445 7.884 2.432 1.00 97.25 185 THR A O 1
ATOM 1511 N N . LYS A 1 186 ? 11.797 9.105 3.339 1.00 96.50 186 LYS A N 1
ATOM 1512 C CA . LYS A 1 186 ? 10.735 8.531 2.503 1.00 96.50 186 LYS A CA 1
ATOM 1513 C C . LYS A 1 186 ? 10.940 8.787 1.001 1.00 96.50 186 LYS A C 1
ATOM 1515 O O . LYS A 1 186 ? 10.491 7.959 0.222 1.00 96.50 186 LYS A O 1
ATOM 1520 N N . PHE A 1 187 ? 11.622 9.871 0.620 1.00 96.88 187 PHE A N 1
ATOM 1521 C CA . PHE A 1 187 ? 11.831 10.277 -0.775 1.00 96.88 187 PHE A CA 1
ATOM 1522 C C . PHE A 1 187 ? 12.848 9.385 -1.487 1.00 96.88 187 PHE A C 1
ATOM 1524 O O . PHE A 1 187 ? 12.578 8.877 -2.573 1.00 96.88 187 PHE A O 1
ATOM 1531 N N . TYR A 1 188 ? 13.978 9.092 -0.835 1.00 96.62 188 TYR A N 1
ATOM 1532 C CA . TYR A 1 188 ? 14.953 8.129 -1.354 1.00 96.62 188 TYR A CA 1
ATOM 1533 C C . TYR A 1 188 ? 14.313 6.754 -1.587 1.00 96.62 188 TYR A C 1
ATOM 1535 O O . TYR A 1 188 ? 14.452 6.158 -2.651 1.00 96.62 188 TYR A O 1
ATOM 1543 N N . ILE A 1 189 ? 13.560 6.264 -0.597 1.00 97.62 189 ILE A N 1
ATOM 1544 C CA . ILE A 1 189 ? 12.883 4.966 -0.694 1.00 97.62 189 ILE A CA 1
ATOM 1545 C C . ILE A 1 189 ? 11.779 5.015 -1.762 1.00 97.62 189 ILE A C 1
ATOM 1547 O O . ILE A 1 189 ? 11.640 4.069 -2.532 1.00 97.62 189 ILE A O 1
ATOM 1551 N N . GLY A 1 190 ? 11.000 6.100 -1.811 1.00 96.62 190 GLY A N 1
ATOM 1552 C CA . GLY A 1 190 ? 9.876 6.292 -2.727 1.00 96.62 190 GLY A CA 1
ATOM 1553 C C . GLY A 1 190 ? 10.281 6.272 -4.200 1.00 96.62 190 GLY A C 1
ATOM 1554 O O . GLY A 1 190 ? 9.589 5.642 -4.998 1.00 96.62 190 GLY A O 1
ATOM 1555 N N . ASN A 1 191 ? 11.426 6.866 -4.550 1.00 94.94 191 ASN A N 1
ATOM 1556 C CA . ASN A 1 191 ? 11.955 6.867 -5.921 1.00 94.94 191 ASN A CA 1
ATOM 1557 C C . ASN A 1 191 ? 12.251 5.450 -6.444 1.00 94.94 191 ASN A C 1
ATOM 1559 O O . ASN A 1 191 ? 12.198 5.189 -7.646 1.00 94.94 191 ASN A O 1
ATOM 1563 N N . GLU A 1 192 ? 12.510 4.523 -5.524 1.00 95.50 192 GLU A N 1
ATOM 1564 C CA . GLU A 1 192 ? 12.911 3.147 -5.787 1.00 95.50 192 GLU A CA 1
ATOM 1565 C C . GLU A 1 192 ? 11.800 2.123 -5.477 1.00 95.50 192 GLU A C 1
ATOM 1567 O O . GLU A 1 192 ? 12.069 0.913 -5.437 1.00 95.50 192 GLU A O 1
ATOM 1572 N N . LEU A 1 193 ? 10.564 2.579 -5.232 1.00 96.81 193 LEU A N 1
ATOM 1573 C CA . LEU A 1 193 ? 9.455 1.756 -4.748 1.00 96.81 193 LEU A CA 1
ATOM 1574 C C . LEU A 1 193 ? 8.259 1.743 -5.711 1.00 96.81 193 LEU A C 1
ATOM 1576 O O . LEU A 1 193 ? 7.611 2.758 -5.960 1.00 96.81 193 LEU A O 1
ATOM 1580 N N . GLY A 1 194 ? 7.895 0.537 -6.145 1.00 95.88 194 GLY A N 1
ATOM 1581 C CA . GLY A 1 194 ? 6.739 0.282 -7.001 1.00 95.88 194 GLY A CA 1
ATOM 1582 C C . GLY A 1 194 ? 7.001 0.549 -8.479 1.00 95.88 194 GLY A C 1
ATOM 1583 O O . GLY A 1 194 ? 8.110 0.362 -8.970 1.00 95.88 194 GLY A O 1
ATOM 1584 N N . PHE A 1 195 ? 5.960 0.927 -9.213 1.00 94.81 195 PHE A N 1
ATOM 1585 C CA . PHE A 1 195 ? 6.031 1.111 -10.661 1.00 94.81 195 PHE A CA 1
ATOM 1586 C C . PHE A 1 195 ? 6.307 2.579 -11.013 1.00 94.81 195 PHE A C 1
ATOM 1588 O O . PHE A 1 195 ? 5.431 3.278 -11.510 1.00 94.81 195 PHE A O 1
ATOM 1595 N N . THR A 1 196 ? 7.514 3.055 -10.686 1.00 86.94 196 THR A N 1
ATOM 1596 C CA . THR A 1 196 ? 7.947 4.449 -10.892 1.00 86.94 196 THR A CA 1
ATOM 1597 C C . THR A 1 196 ? 7.661 4.931 -12.319 1.00 86.94 196 THR A C 1
ATOM 1599 O O . THR A 1 196 ? 7.970 4.231 -13.285 1.00 86.94 196 THR A O 1
ATOM 1602 N N . GLY A 1 197 ? 7.116 6.143 -12.452 1.00 80.81 197 GLY A N 1
ATOM 1603 C CA . GLY A 1 197 ? 6.700 6.708 -13.740 1.00 80.81 197 GLY A CA 1
ATOM 1604 C C . GLY A 1 197 ? 5.244 6.406 -14.121 1.00 80.81 197 GLY A C 1
ATOM 1605 O O . GLY A 1 197 ? 4.849 6.625 -15.265 1.00 80.81 197 GLY A O 1
ATOM 1606 N N . GLU A 1 198 ? 4.447 5.884 -13.186 1.00 87.94 198 GLU A N 1
ATOM 1607 C CA . GLU A 1 198 ? 3.003 5.687 -13.328 1.00 87.94 198 GLU A CA 1
ATOM 1608 C C . GLU A 1 198 ? 2.240 6.522 -12.302 1.00 87.94 198 GLU A C 1
ATOM 1610 O O . GLU A 1 198 ? 2.668 6.646 -11.156 1.00 87.94 198 GLU A O 1
ATOM 1615 N N . ARG A 1 199 ? 1.026 6.966 -12.659 1.00 84.31 199 ARG A N 1
ATOM 1616 C CA . ARG A 1 199 ? 0.128 7.798 -11.827 1.00 84.31 199 ARG A CA 1
ATOM 1617 C C . ARG A 1 199 ? -0.050 7.338 -10.372 1.00 84.31 199 ARG A C 1
ATOM 1619 O O . ARG A 1 199 ? -0.389 8.131 -9.498 1.00 84.31 199 ARG A O 1
ATOM 1626 N N . GLY A 1 200 ? 0.120 6.047 -10.103 1.00 88.75 200 GLY A N 1
ATOM 1627 C CA . GLY A 1 200 ? 0.031 5.461 -8.768 1.00 88.75 200 GLY A CA 1
ATOM 1628 C C . GLY A 1 200 ? 1.321 5.472 -7.942 1.00 88.75 200 GLY A C 1
ATOM 1629 O O . GLY A 1 200 ? 1.283 4.967 -6.821 1.00 88.75 200 GLY A O 1
ATOM 1630 N N . PHE A 1 201 ? 2.431 5.981 -8.483 1.00 93.75 201 PHE A N 1
ATOM 1631 C CA . PHE A 1 201 ? 3.797 5.768 -7.990 1.00 93.75 201 PHE A CA 1
ATOM 1632 C C . PHE A 1 201 ? 4.712 6.991 -8.177 1.00 93.75 201 PHE A C 1
ATOM 1634 O O . PHE A 1 201 ? 5.884 6.870 -8.533 1.00 93.75 201 PHE A O 1
ATOM 1641 N N . THR A 1 202 ? 4.181 8.182 -7.909 1.00 93.75 202 THR A N 1
ATOM 1642 C CA . THR A 1 202 ? 4.958 9.426 -7.886 1.00 93.75 202 THR A CA 1
ATOM 1643 C C . THR A 1 202 ? 5.873 9.495 -6.664 1.00 93.75 202 THR A C 1
ATOM 1645 O O . THR A 1 202 ? 5.441 9.173 -5.553 1.00 93.75 202 THR A O 1
ATOM 1648 N N . SER A 1 203 ? 7.089 10.002 -6.834 1.00 94.81 203 SER A N 1
ATOM 1649 C CA . SER A 1 203 ? 8.016 10.355 -5.755 1.00 94.81 203 SER A CA 1
ATOM 1650 C C . SER A 1 203 ? 8.733 11.653 -6.116 1.00 94.81 203 SER A C 1
ATOM 1652 O O . SER A 1 203 ? 8.838 11.978 -7.299 1.00 94.81 203 SER A O 1
ATOM 1654 N N . TYR A 1 204 ? 9.188 12.396 -5.112 1.00 94.62 204 TYR A N 1
ATOM 1655 C CA . TYR A 1 204 ? 9.971 13.618 -5.304 1.00 94.62 204 TYR A CA 1
ATOM 1656 C C . TYR A 1 204 ? 11.440 13.379 -4.962 1.00 94.62 204 TYR A C 1
ATOM 1658 O O . TYR A 1 204 ? 11.747 12.552 -4.101 1.00 94.62 204 TYR A O 1
ATOM 1666 N N . ASP A 1 205 ? 12.354 14.105 -5.603 1.00 93.44 205 ASP A N 1
ATOM 1667 C CA . ASP A 1 205 ? 13.771 14.053 -5.249 1.00 93.44 205 ASP A CA 1
ATOM 1668 C C . ASP A 1 205 ? 14.047 14.499 -3.801 1.00 93.44 205 ASP A C 1
ATOM 1670 O O . ASP A 1 205 ? 13.564 15.526 -3.319 1.00 93.44 205 ASP A O 1
ATOM 1674 N N . GLU A 1 206 ? 14.868 13.716 -3.099 1.00 93.50 206 GLU A N 1
ATOM 1675 C CA . GLU A 1 206 ? 15.200 13.952 -1.693 1.00 93.50 206 GLU A CA 1
ATOM 1676 C C . GLU A 1 206 ? 15.954 15.274 -1.496 1.00 93.50 206 GLU A C 1
ATOM 1678 O O . GLU A 1 206 ? 15.658 16.012 -0.553 1.00 93.50 206 GLU A O 1
ATOM 1683 N N . SER A 1 207 ? 16.898 15.598 -2.386 1.00 93.69 207 SER A N 1
ATOM 1684 C CA . SER A 1 207 ? 17.711 16.811 -2.266 1.00 93.69 207 SER A CA 1
ATOM 1685 C C . SER A 1 207 ? 16.879 18.068 -2.504 1.00 93.69 207 SER A C 1
ATOM 1687 O O . SER A 1 207 ? 16.954 19.010 -1.717 1.00 93.69 207 SER A O 1
ATOM 1689 N N . LEU A 1 208 ? 16.000 18.044 -3.509 1.00 94.25 208 LEU A N 1
ATOM 1690 C CA . LEU A 1 208 ? 15.058 19.118 -3.802 1.00 94.25 208 LEU A CA 1
ATOM 1691 C C . LEU A 1 208 ? 14.119 19.377 -2.621 1.00 94.25 208 LEU A C 1
ATOM 1693 O O . LEU A 1 208 ? 13.925 20.527 -2.225 1.00 94.25 208 LEU A O 1
ATOM 1697 N N . MET A 1 209 ? 13.575 18.319 -2.017 1.00 95.19 209 MET A N 1
ATOM 1698 C CA . MET A 1 209 ? 12.687 18.450 -0.862 1.00 95.19 209 MET A CA 1
ATOM 1699 C C . MET A 1 209 ? 13.411 18.989 0.377 1.00 95.19 209 MET A C 1
ATOM 1701 O O . MET A 1 209 ? 12.841 19.790 1.123 1.00 95.19 209 MET A O 1
ATOM 1705 N N . ILE A 1 210 ? 14.660 18.574 0.612 1.00 94.12 210 ILE A N 1
ATOM 1706 C CA . ILE A 1 210 ? 15.494 19.106 1.700 1.00 94.12 210 ILE A CA 1
ATOM 1707 C C . ILE A 1 210 ? 15.826 20.581 1.457 1.00 94.12 210 ILE A C 1
ATOM 1709 O O . ILE A 1 210 ? 15.743 21.375 2.395 1.00 94.12 210 ILE A O 1
ATOM 1713 N N . ASP A 1 211 ? 16.174 20.952 0.227 1.00 93.25 211 ASP A N 1
ATOM 1714 C CA . ASP A 1 211 ? 16.482 22.332 -0.143 1.00 93.25 211 ASP A CA 1
ATOM 1715 C C . ASP A 1 211 ? 15.270 23.243 0.042 1.00 93.25 211 ASP A C 1
ATOM 1717 O O . ASP A 1 211 ? 15.392 24.279 0.693 1.00 93.25 211 ASP A O 1
ATOM 1721 N N . TRP A 1 212 ? 14.096 22.837 -0.454 1.00 92.69 212 TRP A N 1
ATOM 1722 C CA . TRP A 1 212 ? 12.863 23.611 -0.285 1.00 92.69 212 TRP A CA 1
ATOM 1723 C C . TRP A 1 212 ? 12.520 23.792 1.197 1.00 92.69 212 TRP A C 1
ATOM 1725 O O . TRP A 1 212 ? 12.228 24.903 1.644 1.00 92.69 212 TRP A O 1
ATOM 1735 N N . LEU A 1 213 ? 12.642 22.729 1.999 1.00 94.25 213 LEU A N 1
ATOM 1736 C CA . LEU A 1 213 ? 12.413 22.814 3.439 1.00 94.25 213 LEU A CA 1
ATOM 1737 C C . LEU A 1 213 ? 13.390 23.780 4.132 1.00 94.25 213 LEU A C 1
ATOM 1739 O O . LEU A 1 213 ? 12.999 24.461 5.077 1.00 94.25 213 LEU A O 1
ATOM 1743 N N . LYS A 1 214 ? 14.649 23.839 3.682 1.00 93.38 214 LYS A N 1
ATOM 1744 C CA . LYS A 1 214 ? 15.668 24.752 4.222 1.00 93.38 214 LYS A CA 1
ATOM 1745 C C . LYS A 1 214 ? 15.482 26.198 3.771 1.00 93.38 214 LYS A C 1
ATOM 1747 O O . LYS A 1 214 ? 15.868 27.097 4.514 1.00 93.38 214 LYS A O 1
ATOM 1752 N N . SER A 1 215 ? 14.958 26.420 2.567 1.00 91.19 215 SER A N 1
ATOM 1753 C CA . SER A 1 215 ? 14.834 27.758 1.986 1.00 91.19 215 SER A CA 1
ATOM 1754 C C . SER A 1 215 ? 13.629 28.532 2.509 1.00 91.19 215 SER A C 1
ATOM 1756 O O . SER A 1 215 ? 13.634 29.760 2.464 1.00 91.19 215 SER A O 1
ATOM 1758 N N . THR A 1 216 ? 12.584 27.845 2.986 1.00 90.06 216 THR A N 1
ATOM 1759 C CA . THR A 1 216 ? 11.421 28.531 3.559 1.00 90.06 216 THR A CA 1
ATOM 1760 C C . THR A 1 216 ? 11.680 28.998 4.993 1.00 90.06 216 THR A C 1
ATOM 1762 O O . THR A 1 216 ? 12.203 28.273 5.844 1.00 90.06 216 THR A O 1
ATOM 1765 N N . THR A 1 217 ? 11.263 30.230 5.269 1.00 88.31 217 THR A N 1
ATOM 1766 C CA . THR A 1 217 ? 11.328 30.858 6.595 1.00 88.31 217 THR A CA 1
ATOM 1767 C C . THR A 1 217 ? 9.970 30.843 7.307 1.00 88.31 217 THR A C 1
ATOM 1769 O O . THR A 1 217 ? 9.891 31.150 8.497 1.00 88.31 217 THR A O 1
ATOM 1772 N N . ASP A 1 218 ? 8.896 30.440 6.614 1.00 92.00 218 ASP A N 1
ATOM 1773 C CA . ASP A 1 218 ? 7.563 30.301 7.197 1.00 92.00 218 ASP A CA 1
ATOM 1774 C C . ASP A 1 218 ? 7.434 28.954 7.924 1.00 92.00 218 ASP A C 1
ATOM 1776 O O . ASP A 1 218 ? 7.456 27.874 7.331 1.00 92.00 218 ASP A O 1
ATOM 1780 N N . VAL A 1 219 ? 7.249 29.014 9.243 1.00 89.75 219 VAL A N 1
ATOM 1781 C CA . VAL A 1 219 ? 7.086 27.839 10.112 1.00 89.75 219 VAL A CA 1
ATOM 1782 C C . VAL A 1 219 ? 5.869 26.988 9.723 1.00 89.75 219 VAL A C 1
ATOM 1784 O O . VAL A 1 219 ? 5.906 25.759 9.863 1.00 89.75 219 VAL A O 1
ATOM 1787 N N . ASN A 1 220 ? 4.792 27.607 9.232 1.00 92.31 220 ASN A N 1
ATOM 1788 C CA . ASN A 1 220 ? 3.604 26.885 8.782 1.00 92.31 220 ASN A CA 1
ATOM 1789 C C . ASN A 1 220 ? 3.877 26.147 7.472 1.00 92.31 220 ASN A C 1
ATOM 1791 O O . ASN A 1 220 ? 3.513 24.976 7.355 1.00 92.31 220 ASN A O 1
ATOM 1795 N N . GLU A 1 221 ? 4.583 26.783 6.536 1.00 92.94 221 GLU A N 1
ATOM 1796 C CA . GLU A 1 221 ? 5.021 26.141 5.295 1.00 92.94 221 GLU A CA 1
ATOM 1797 C C . GLU A 1 221 ? 5.986 24.984 5.592 1.00 92.94 221 GLU A C 1
ATOM 1799 O O . GLU A 1 221 ? 5.765 23.868 5.129 1.00 92.94 221 GLU A O 1
ATOM 1804 N N . GLN A 1 222 ? 6.975 25.174 6.476 1.00 92.31 222 GLN A N 1
ATOM 1805 C CA . GLN A 1 222 ? 7.865 24.093 6.926 1.00 92.31 222 GLN A CA 1
ATOM 1806 C C . GLN A 1 222 ? 7.092 22.903 7.511 1.00 92.31 222 GLN A C 1
ATOM 1808 O O . GLN A 1 222 ? 7.467 21.739 7.339 1.00 92.31 222 GLN A O 1
ATOM 1813 N N . LYS A 1 223 ? 6.017 23.166 8.263 1.00 91.62 223 LYS A N 1
ATOM 1814 C CA . LYS A 1 223 ? 5.150 22.109 8.794 1.00 91.62 223 LYS A CA 1
ATOM 1815 C C . LYS A 1 223 ? 4.392 21.400 7.669 1.00 91.62 223 LYS A C 1
ATOM 1817 O O . LYS A 1 223 ? 4.422 20.169 7.646 1.00 91.62 223 LYS A O 1
ATOM 1822 N N . ALA A 1 224 ? 3.790 22.147 6.747 1.00 92.44 224 ALA A N 1
ATOM 1823 C CA . ALA A 1 224 ? 3.058 21.605 5.605 1.00 92.44 224 ALA A CA 1
ATOM 1824 C C . ALA A 1 224 ? 3.962 20.759 4.691 1.00 92.44 224 ALA A C 1
ATOM 1826 O O . ALA A 1 224 ? 3.612 19.628 4.364 1.00 92.44 224 ALA A O 1
ATOM 1827 N N . ILE A 1 225 ? 5.172 21.229 4.369 1.00 92.94 225 ILE A N 1
ATOM 1828 C CA . ILE A 1 225 ? 6.159 20.482 3.570 1.00 92.94 225 ILE A CA 1
ATOM 1829 C C . ILE A 1 225 ? 6.473 19.125 4.214 1.00 92.94 225 ILE A C 1
ATOM 1831 O O . ILE A 1 225 ? 6.487 18.091 3.548 1.00 92.94 225 ILE A O 1
ATOM 1835 N N . ARG A 1 226 ? 6.681 19.088 5.536 1.00 92.12 226 ARG A N 1
ATOM 1836 C CA . ARG A 1 226 ? 6.997 17.835 6.244 1.00 92.12 226 ARG A CA 1
ATOM 1837 C C . ARG A 1 226 ? 5.830 16.848 6.287 1.00 92.12 226 ARG A C 1
ATOM 1839 O O . ARG A 1 226 ? 6.073 15.637 6.272 1.00 92.12 226 ARG A O 1
ATOM 1846 N N . GLN A 1 227 ? 4.600 17.345 6.403 1.00 87.38 227 GLN A N 1
ATOM 1847 C CA . GLN A 1 227 ? 3.415 16.526 6.683 1.00 87.38 227 GLN A CA 1
ATOM 1848 C C . GLN A 1 227 ? 2.632 16.148 5.423 1.00 87.38 227 GLN A C 1
ATOM 1850 O O . GLN A 1 227 ? 2.266 14.983 5.274 1.00 87.38 227 GLN A O 1
ATOM 1855 N N . ASP A 1 228 ? 2.437 17.103 4.515 1.00 87.81 228 ASP A N 1
ATOM 1856 C CA . ASP A 1 228 ? 1.428 17.031 3.454 1.00 87.81 228 ASP A CA 1
ATOM 1857 C C . ASP A 1 228 ? 2.031 17.010 2.043 1.00 87.81 228 ASP A C 1
ATOM 1859 O O . ASP A 1 228 ? 1.354 16.633 1.078 1.00 87.81 228 ASP A O 1
ATOM 1863 N N . VAL A 1 229 ? 3.303 17.397 1.901 1.00 92.44 229 VAL A N 1
ATOM 1864 C CA . VAL A 1 229 ? 4.023 17.343 0.625 1.00 92.44 229 VAL A CA 1
ATOM 1865 C C . VAL A 1 229 ? 4.751 16.009 0.500 1.00 92.44 229 VAL A C 1
ATOM 1867 O O . VAL A 1 229 ? 5.827 15.776 1.053 1.00 92.44 229 VAL A O 1
ATOM 1870 N N . GLU A 1 230 ? 4.109 15.095 -0.217 1.00 93.25 230 GLU A N 1
ATOM 1871 C CA . GLU A 1 230 ? 4.658 13.797 -0.594 1.00 93.25 230 GLU A CA 1
ATOM 1872 C C . GLU A 1 230 ? 3.969 13.276 -1.857 1.00 93.25 230 GLU A C 1
ATOM 1874 O O . GLU A 1 230 ? 2.793 13.580 -2.096 1.00 93.25 230 GLU A O 1
ATOM 1879 N N . GLY A 1 231 ? 4.706 12.518 -2.667 1.00 93.62 231 GLY A N 1
ATOM 1880 C CA . GLY A 1 231 ? 4.151 11.716 -3.745 1.00 93.62 231 GLY A CA 1
ATOM 1881 C C . GLY A 1 231 ? 3.496 10.436 -3.218 1.00 93.62 231 GLY A C 1
ATOM 1882 O O . GLY A 1 231 ? 3.567 10.088 -2.032 1.00 93.62 231 GLY A O 1
ATOM 1883 N N . THR A 1 232 ? 2.847 9.694 -4.111 1.00 94.38 232 THR A N 1
ATOM 1884 C CA . THR A 1 232 ? 2.156 8.452 -3.742 1.00 94.38 232 THR A CA 1
ATOM 1885 C C . THR A 1 232 ? 3.127 7.364 -3.258 1.00 94.38 232 THR A C 1
ATOM 1887 O O . THR A 1 232 ? 2.857 6.710 -2.246 1.00 94.38 232 THR A O 1
ATOM 1890 N N . SER A 1 233 ? 4.279 7.200 -3.915 1.00 95.94 233 SER A N 1
ATOM 1891 C CA . SER A 1 233 ? 5.320 6.252 -3.496 1.00 95.94 233 SER A CA 1
ATOM 1892 C C . SER A 1 233 ? 6.002 6.666 -2.198 1.00 95.94 233 SER A C 1
ATOM 1894 O O . SER A 1 233 ? 6.276 5.805 -1.364 1.00 95.94 233 SER A O 1
ATOM 1896 N N . ASP A 1 234 ? 6.198 7.964 -1.961 1.00 96.56 234 ASP A N 1
ATOM 1897 C CA . ASP A 1 234 ? 6.741 8.480 -0.694 1.00 96.56 234 ASP A CA 1
ATOM 1898 C C . ASP A 1 234 ? 5.817 8.142 0.478 1.00 96.56 234 ASP A C 1
ATOM 1900 O O . ASP A 1 234 ? 6.258 7.763 1.569 1.00 96.56 234 ASP A O 1
ATOM 1904 N N . LYS A 1 235 ? 4.505 8.228 0.237 1.00 95.56 235 LYS A N 1
ATOM 1905 C CA . LYS A 1 235 ? 3.492 7.819 1.201 1.00 95.56 235 LYS A CA 1
ATOM 1906 C C . LYS A 1 235 ? 3.563 6.318 1.464 1.00 95.56 235 LYS A C 1
ATOM 1908 O O . LYS A 1 235 ? 3.586 5.929 2.631 1.00 95.56 235 LYS A O 1
ATOM 1913 N N . TYR A 1 236 ? 3.664 5.470 0.436 1.00 97.06 236 TYR A N 1
ATOM 1914 C CA . TYR A 1 236 ? 3.879 4.029 0.639 1.00 97.06 236 TYR A CA 1
ATOM 1915 C C . TYR A 1 236 ? 5.160 3.750 1.427 1.00 97.06 236 TYR A C 1
ATOM 1917 O O . TYR A 1 236 ? 5.116 3.001 2.403 1.00 97.06 236 TYR A O 1
ATOM 1925 N N . ALA A 1 237 ? 6.270 4.394 1.065 1.00 97.50 237 ALA A N 1
ATOM 1926 C CA . ALA A 1 237 ? 7.547 4.263 1.750 1.00 97.50 237 ALA A CA 1
ATOM 1927 C C . ALA A 1 237 ? 7.420 4.615 3.237 1.00 97.50 237 ALA A C 1
ATOM 1929 O O . ALA A 1 237 ? 7.790 3.820 4.098 1.00 97.50 237 ALA A O 1
ATOM 1930 N N . ARG A 1 238 ? 6.809 5.760 3.561 1.00 96.56 238 ARG A N 1
ATOM 1931 C CA . ARG A 1 238 ? 6.561 6.186 4.945 1.00 96.56 238 ARG A CA 1
ATOM 1932 C C . ARG A 1 238 ? 5.696 5.186 5.714 1.00 96.56 238 ARG A C 1
ATOM 1934 O O . ARG A 1 238 ? 6.012 4.859 6.859 1.00 96.56 238 ARG A O 1
ATOM 1941 N N . MET A 1 239 ? 4.608 4.708 5.110 1.00 97.00 239 MET A N 1
ATOM 1942 C CA . MET A 1 239 ? 3.676 3.783 5.762 1.00 97.00 239 MET A CA 1
ATOM 1943 C C . MET A 1 239 ? 4.325 2.423 6.036 1.00 97.00 239 MET A C 1
ATOM 1945 O O . MET A 1 239 ? 4.306 1.951 7.173 1.00 97.00 239 MET A O 1
ATOM 1949 N N . ILE A 1 240 ? 4.959 1.830 5.023 1.00 98.44 240 ILE A N 1
ATOM 1950 C CA . ILE A 1 240 ? 5.582 0.508 5.121 1.00 98.44 240 ILE A CA 1
ATOM 1951 C C . ILE A 1 240 ? 6.803 0.553 6.048 1.00 98.44 240 ILE A C 1
ATOM 1953 O O . ILE A 1 240 ? 6.946 -0.333 6.891 1.00 98.44 240 ILE A O 1
ATOM 1957 N N . SER A 1 241 ? 7.637 1.597 5.985 1.00 98.12 241 SER A N 1
ATOM 1958 C CA . SER A 1 241 ? 8.728 1.795 6.952 1.00 98.12 241 SER A CA 1
ATOM 1959 C C . SER A 1 241 ? 8.204 1.916 8.385 1.00 98.12 241 SER A C 1
ATOM 1961 O O . SER A 1 241 ? 8.786 1.351 9.310 1.00 98.12 241 SER A O 1
ATOM 1963 N N . GLY A 1 242 ? 7.054 2.571 8.583 1.00 97.81 242 GLY A N 1
ATOM 1964 C CA . GLY A 1 242 ? 6.373 2.621 9.877 1.00 97.81 242 GLY A CA 1
ATOM 1965 C C . GLY A 1 242 ? 5.946 1.241 10.392 1.00 97.81 242 GLY A C 1
ATOM 1966 O O . GLY A 1 242 ? 6.091 0.958 11.584 1.00 97.81 242 GLY A O 1
ATOM 1967 N N . TRP A 1 243 ? 5.459 0.359 9.517 1.00 98.38 243 TRP A N 1
ATOM 1968 C CA . TRP A 1 243 ? 5.121 -1.023 9.874 1.00 98.38 243 TRP A CA 1
ATOM 1969 C C . TRP A 1 243 ? 6.365 -1.858 10.186 1.00 98.38 243 TRP A C 1
ATOM 1971 O O . TRP A 1 243 ? 6.398 -2.551 11.201 1.00 98.38 243 TRP A O 1
ATOM 1981 N N . LEU A 1 244 ? 7.407 -1.744 9.357 1.00 98.56 244 LEU A N 1
ATOM 1982 C CA . LEU A 1 244 ? 8.698 -2.405 9.562 1.00 98.56 244 LEU A CA 1
ATOM 1983 C C . LEU A 1 244 ? 9.337 -1.995 10.893 1.00 98.56 244 LEU A C 1
ATOM 1985 O O . LEU A 1 244 ? 9.892 -2.840 11.596 1.00 98.56 244 LEU A O 1
ATOM 1989 N N . ARG A 1 245 ? 9.184 -0.725 11.282 1.00 98.38 245 ARG A N 1
ATOM 1990 C CA . ARG A 1 245 ? 9.585 -0.224 12.599 1.00 98.38 245 ARG A CA 1
ATOM 1991 C C . ARG A 1 245 ? 8.816 -0.889 13.728 1.00 98.38 245 ARG A C 1
ATOM 1993 O O . ARG A 1 245 ? 9.418 -1.356 14.687 1.00 98.38 245 ARG A O 1
ATOM 2000 N N . LYS A 1 246 ? 7.490 -0.989 13.607 1.00 97.81 246 LYS A N 1
ATOM 2001 C CA . LYS A 1 246 ? 6.643 -1.642 14.620 1.00 97.81 246 LYS A CA 1
ATOM 2002 C C . LYS A 1 246 ? 6.986 -3.120 14.831 1.00 97.81 246 LYS A C 1
ATOM 2004 O O . LYS A 1 246 ? 6.820 -3.606 15.941 1.00 97.81 246 LYS A O 1
ATOM 2009 N N . VAL A 1 247 ? 7.499 -3.814 13.811 1.00 98.00 247 VAL A N 1
ATOM 2010 C CA . VAL A 1 247 ? 7.959 -5.211 13.946 1.00 98.00 247 VAL A CA 1
ATOM 2011 C C . VAL A 1 247 ? 9.453 -5.360 14.287 1.00 98.00 247 VAL A C 1
ATOM 2013 O O . VAL A 1 247 ? 9.940 -6.487 14.436 1.00 98.00 247 VAL A O 1
ATOM 2016 N N . GLY A 1 248 ? 10.187 -4.251 14.435 1.00 98.25 248 GLY A N 1
ATOM 2017 C CA . GLY A 1 248 ? 11.601 -4.216 14.832 1.00 98.25 248 GLY A CA 1
ATOM 2018 C C . GLY A 1 248 ? 12.619 -4.427 13.703 1.00 98.25 248 GLY A C 1
ATOM 2019 O O . GLY A 1 248 ? 13.788 -4.694 13.973 1.00 98.25 248 GLY A O 1
ATOM 2020 N N . TYR A 1 249 ? 12.210 -4.340 12.435 1.00 98.62 249 TYR A N 1
ATOM 2021 C CA . TYR A 1 249 ? 13.115 -4.527 11.290 1.00 98.62 249 TYR A CA 1
ATOM 2022 C C . TYR A 1 249 ? 13.775 -3.238 10.796 1.00 98.62 249 TYR A C 1
ATOM 2024 O O . TYR A 1 249 ? 14.795 -3.305 10.112 1.00 98.62 249 TYR A O 1
ATOM 2032 N N . VAL A 1 250 ? 13.213 -2.082 11.141 1.00 98.62 250 VAL A N 1
ATOM 2033 C CA . VAL A 1 250 ? 13.704 -0.760 10.737 1.00 98.62 250 VAL A CA 1
ATOM 2034 C C . VAL A 1 250 ? 13.699 0.171 11.946 1.00 98.62 250 VAL A C 1
ATOM 2036 O O . VAL A 1 250 ? 12.740 0.168 12.710 1.00 98.62 250 VAL A O 1
ATOM 2039 N N . ASP A 1 251 ? 14.730 0.991 12.098 1.00 98.38 251 ASP A N 1
ATOM 2040 C CA . ASP A 1 251 ? 14.739 2.107 13.041 1.00 98.38 251 ASP A CA 1
ATOM 2041 C C . ASP A 1 251 ? 14.337 3.403 12.340 1.00 98.38 251 ASP A C 1
ATOM 2043 O O . ASP A 1 251 ? 14.529 3.566 11.135 1.00 98.38 251 ASP A O 1
ATOM 2047 N N . GLN A 1 252 ? 13.778 4.342 13.104 1.00 97.69 252 GLN A N 1
ATOM 2048 C CA . GLN A 1 252 ? 13.428 5.675 12.623 1.00 97.69 252 GLN A CA 1
ATOM 2049 C C . GLN A 1 252 ? 14.027 6.734 13.540 1.00 97.69 252 GLN A C 1
ATOM 2051 O O . GLN A 1 252 ? 13.902 6.634 14.761 1.00 97.69 252 GLN A O 1
ATOM 2056 N N . ARG A 1 253 ? 14.595 7.792 12.957 1.00 95.88 253 ARG A N 1
ATOM 2057 C CA . ARG A 1 253 ? 15.076 8.959 13.706 1.00 95.88 253 ARG A CA 1
ATOM 2058 C C . ARG A 1 253 ? 14.501 10.259 13.163 1.00 95.88 253 ARG A C 1
ATOM 2060 O O . ARG A 1 253 ? 14.163 10.369 11.985 1.00 95.88 253 ARG A O 1
ATOM 2067 N N . SER A 1 254 ? 14.406 11.251 14.043 1.00 92.62 254 SER A N 1
ATOM 2068 C CA . SER A 1 254 ? 14.181 12.638 13.641 1.00 92.62 254 SER A CA 1
ATOM 2069 C C . SER A 1 254 ? 15.518 13.269 13.277 1.00 92.62 254 SER A C 1
ATOM 2071 O O . SER A 1 254 ? 16.496 13.094 14.001 1.00 92.62 254 SER A O 1
ATOM 2073 N N . THR A 1 255 ? 15.547 14.039 12.197 1.00 92.12 255 THR A N 1
ATOM 2074 C CA . THR A 1 255 ? 16.731 14.786 11.765 1.00 92.12 255 THR A CA 1
ATOM 2075 C C . THR A 1 255 ? 16.625 16.257 12.151 1.00 92.12 255 THR A C 1
ATOM 2077 O O . THR A 1 255 ? 15.529 16.782 12.387 1.00 92.12 255 THR A O 1
ATOM 2080 N N . LYS A 1 256 ? 17.776 16.927 12.223 1.00 93.38 256 LYS A N 1
ATOM 2081 C CA . LYS A 1 256 ? 17.890 18.382 12.323 1.00 93.38 256 LYS A CA 1
ATOM 2082 C C . LYS A 1 256 ? 18.620 18.893 11.089 1.00 93.38 256 LYS A C 1
ATOM 2084 O O . LYS A 1 256 ? 19.574 18.266 10.640 1.00 93.38 256 LYS A O 1
ATOM 2089 N N . LEU A 1 257 ? 18.141 19.998 10.534 1.00 92.06 257 LEU A N 1
ATOM 2090 C CA . LEU A 1 257 ? 18.724 20.658 9.375 1.00 92.06 257 LEU A CA 1
ATOM 2091 C C . LEU A 1 257 ? 19.136 22.069 9.778 1.00 92.06 257 LEU A C 1
ATOM 2093 O O . LEU A 1 257 ? 18.332 22.811 10.342 1.00 92.06 257 LEU A O 1
ATOM 2097 N N . SER A 1 258 ? 20.375 22.437 9.471 1.00 91.06 258 SER A N 1
ATOM 2098 C CA . SER A 1 258 ? 20.854 23.806 9.636 1.00 91.06 258 SER A CA 1
ATOM 2099 C C . SER A 1 258 ? 20.325 24.689 8.504 1.00 91.06 258 SER A C 1
ATOM 2101 O O . SER A 1 258 ? 20.387 24.309 7.332 1.00 91.06 258 SER A O 1
ATOM 2103 N N . THR A 1 259 ? 19.822 25.864 8.874 1.00 88.06 259 THR A N 1
ATOM 2104 C CA . THR A 1 259 ? 19.346 26.935 7.987 1.00 88.06 259 THR A CA 1
ATOM 2105 C C . THR A 1 259 ? 19.988 28.258 8.402 1.00 88.06 259 THR A C 1
ATOM 2107 O O . THR A 1 259 ? 20.585 28.348 9.477 1.00 88.06 259 THR A O 1
ATOM 2110 N N . GLU A 1 260 ? 19.828 29.307 7.594 1.00 82.50 260 GLU A N 1
ATOM 2111 C CA . GLU A 1 260 ? 20.310 30.656 7.931 1.00 82.50 260 GLU A CA 1
ATOM 2112 C C . GLU A 1 260 ? 19.684 31.220 9.222 1.00 82.50 260 GLU A C 1
ATOM 2114 O O . GLU A 1 260 ? 20.277 32.072 9.878 1.00 82.50 260 GLU A O 1
ATOM 2119 N N . GLN A 1 261 ? 18.511 30.718 9.623 1.00 81.31 261 GLN A N 1
ATOM 2120 C CA . GLN A 1 261 ? 17.759 31.172 10.800 1.00 81.31 261 GLN A CA 1
ATOM 2121 C C . GLN A 1 261 ? 17.924 30.257 12.024 1.00 81.31 261 GLN A C 1
ATOM 2123 O O . GLN A 1 261 ? 17.290 30.479 13.056 1.00 81.31 261 GLN A O 1
ATOM 2128 N N . GLY A 1 262 ? 18.772 29.228 11.926 1.00 86.62 262 GLY A N 1
ATOM 2129 C CA . GLY A 1 262 ? 19.011 28.245 12.984 1.00 86.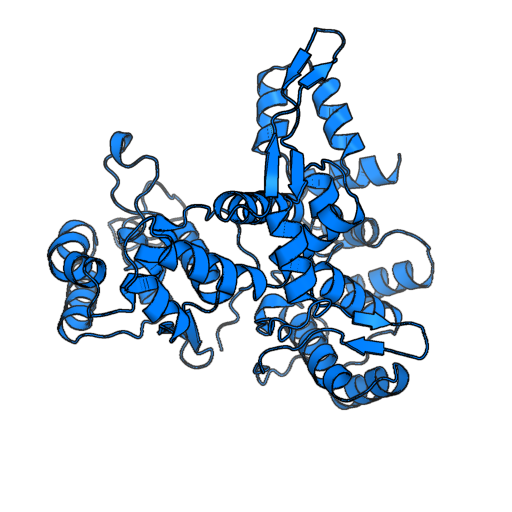62 262 GLY A CA 1
ATOM 2130 C C . GLY A 1 262 ? 18.659 26.817 12.569 1.00 86.62 262 GLY A C 1
ATOM 2131 O O . GLY A 1 262 ? 18.630 26.477 11.385 1.00 86.62 262 GLY A O 1
ATOM 2132 N N . GLU A 1 263 ? 18.424 25.946 13.549 1.00 92.19 263 GLU A N 1
ATOM 2133 C CA . GLU A 1 263 ? 18.106 24.539 13.297 1.00 92.19 263 GLU A CA 1
ATOM 2134 C C . GLU A 1 263 ? 16.602 24.291 13.199 1.00 92.19 263 GLU A C 1
ATOM 2136 O O . GLU A 1 263 ? 15.836 24.605 14.112 1.00 92.19 263 GLU A O 1
ATOM 2141 N N . ILE A 1 264 ? 16.190 23.616 12.129 1.00 92.81 264 ILE A N 1
ATOM 2142 C CA . ILE A 1 264 ? 14.820 23.137 11.947 1.00 92.81 264 ILE A CA 1
ATOM 2143 C C . ILE A 1 264 ? 14.775 21.611 12.012 1.00 92.81 264 ILE A C 1
ATOM 2145 O O . ILE A 1 264 ? 15.765 20.917 11.785 1.00 92.81 264 ILE A O 1
ATOM 2149 N N . THR A 1 265 ? 13.610 21.050 12.327 1.00 93.81 265 THR A N 1
ATOM 2150 C CA . THR A 1 265 ? 13.396 19.599 12.221 1.00 93.81 265 THR A CA 1
ATOM 2151 C C . THR A 1 265 ? 13.308 19.201 10.746 1.00 93.81 265 THR A C 1
ATOM 2153 O O . THR A 1 265 ? 12.519 19.791 10.010 1.00 93.81 265 THR A O 1
ATOM 2156 N N . GLY A 1 266 ? 14.092 18.213 10.320 1.00 94.50 266 GLY A N 1
ATOM 2157 C CA . GLY A 1 266 ? 14.055 17.684 8.956 1.00 94.50 266 GLY A CA 1
ATOM 2158 C C . GLY A 1 266 ? 13.006 16.587 8.762 1.00 94.50 266 GLY A C 1
ATOM 2159 O O . GLY A 1 266 ? 12.109 16.391 9.589 1.00 94.50 266 GLY A O 1
ATOM 2160 N N . PHE A 1 267 ? 13.118 15.856 7.653 1.00 95.62 267 PHE A N 1
ATOM 2161 C CA . PHE A 1 267 ? 12.282 14.684 7.398 1.00 95.62 267 PHE A CA 1
ATOM 2162 C C . PHE A 1 267 ? 12.732 13.491 8.255 1.00 95.62 267 PHE A C 1
ATOM 2164 O O . PHE A 1 267 ? 13.926 13.345 8.529 1.00 95.62 267 PHE A O 1
ATOM 2171 N N . PRO A 1 268 ? 11.810 12.607 8.673 1.00 95.19 268 PRO A N 1
ATOM 2172 C CA . PRO A 1 268 ? 12.204 11.373 9.327 1.00 95.19 268 PRO A CA 1
ATOM 2173 C C . PRO A 1 268 ? 13.034 10.484 8.405 1.00 95.19 268 PRO A C 1
ATOM 2175 O O . PRO A 1 268 ? 12.694 10.312 7.232 1.00 95.19 268 PRO A O 1
ATOM 2178 N N . GLU A 1 269 ? 14.067 9.875 8.973 1.00 97.38 269 GLU A N 1
ATOM 2179 C CA . GLU A 1 269 ? 14.936 8.930 8.279 1.00 97.38 269 GLU A CA 1
ATOM 2180 C C . GLU A 1 269 ? 14.782 7.523 8.844 1.00 97.38 269 GLU A C 1
ATOM 2182 O O . GLU A 1 269 ? 14.493 7.349 10.032 1.00 97.38 269 GLU A O 1
ATOM 2187 N N . TYR A 1 270 ? 15.037 6.533 7.994 1.00 98.38 270 TYR A N 1
ATOM 2188 C CA . TYR A 1 270 ? 14.919 5.112 8.283 1.00 98.38 270 TYR A CA 1
ATOM 2189 C C . TYR A 1 270 ? 16.234 4.387 8.005 1.00 98.38 270 TYR A C 1
ATOM 2191 O O . TYR A 1 270 ? 16.917 4.704 7.033 1.00 98.38 270 TYR A O 1
ATOM 2199 N N . SER A 1 271 ? 16.566 3.398 8.831 1.00 98.38 271 SER A N 1
ATOM 2200 C CA . SER A 1 271 ? 17.686 2.477 8.597 1.00 98.38 271 SER A CA 1
ATOM 2201 C C . SER A 1 271 ? 17.307 1.055 9.007 1.00 98.38 271 SER A C 1
ATOM 2203 O O . SER A 1 271 ? 16.424 0.852 9.841 1.00 98.38 271 SER A O 1
ATOM 2205 N N . ILE A 1 272 ? 17.924 0.050 8.387 1.00 98.38 272 ILE A N 1
ATOM 2206 C CA . ILE A 1 272 ? 17.642 -1.353 8.708 1.00 98.38 272 ILE A CA 1
ATOM 2207 C C . ILE A 1 272 ? 18.303 -1.756 10.033 1.00 98.38 272 ILE A C 1
ATOM 2209 O O . ILE A 1 272 ? 19.457 -1.420 10.296 1.00 98.38 272 ILE A O 1
ATOM 2213 N N . THR A 1 273 ? 17.596 -2.519 10.868 1.00 98.44 273 THR A N 1
ATOM 2214 C CA . THR A 1 273 ? 18.169 -3.066 12.109 1.00 98.44 273 THR A CA 1
ATOM 2215 C C . THR A 1 273 ? 18.957 -4.347 11.835 1.00 98.44 273 THR A C 1
ATOM 2217 O O . THR A 1 273 ? 18.792 -5.000 10.802 1.00 98.44 273 THR A O 1
ATOM 2220 N N . ALA A 1 274 ? 19.754 -4.806 12.805 1.00 97.12 274 ALA A N 1
ATOM 2221 C CA . ALA A 1 274 ? 20.386 -6.128 12.726 1.00 97.12 274 ALA A CA 1
ATOM 2222 C C . ALA A 1 274 ? 19.363 -7.265 12.546 1.00 97.12 274 ALA A C 1
ATOM 2224 O O . ALA A 1 274 ? 19.602 -8.223 11.804 1.00 97.12 274 ALA A O 1
ATOM 2225 N N . GLN A 1 275 ? 18.194 -7.137 13.180 1.00 97.00 275 GLN A N 1
ATOM 2226 C CA . GLN A 1 275 ? 17.106 -8.091 13.019 1.00 97.00 275 GLN A CA 1
ATOM 2227 C C . GLN A 1 275 ? 16.502 -8.028 11.609 1.00 97.00 275 GLN A C 1
ATOM 2229 O O . GLN A 1 275 ? 16.247 -9.079 11.018 1.00 97.00 275 GLN A O 1
ATOM 2234 N N . GLY A 1 276 ? 16.325 -6.825 11.053 1.00 97.62 276 GLY A N 1
ATOM 2235 C CA . GLY A 1 276 ? 15.883 -6.616 9.674 1.00 97.62 276 GLY A CA 1
ATOM 2236 C C . GLY A 1 276 ? 16.848 -7.220 8.653 1.00 97.62 276 GLY A C 1
ATOM 2237 O O . GLY A 1 276 ? 16.413 -7.957 7.769 1.00 97.62 276 GLY A O 1
ATOM 2238 N N . MET A 1 277 ? 18.158 -7.011 8.826 1.00 96.38 277 MET A N 1
ATOM 2239 C CA . MET A 1 277 ? 19.198 -7.611 7.976 1.00 96.38 277 MET A CA 1
ATOM 2240 C C . MET A 1 277 ? 19.130 -9.144 7.992 1.00 96.38 277 MET A C 1
ATOM 2242 O O . MET A 1 277 ? 19.189 -9.810 6.957 1.00 96.38 277 MET A O 1
ATOM 2246 N N . HIS A 1 278 ? 18.971 -9.741 9.173 1.00 94.75 278 HIS A N 1
ATOM 2247 C CA . HIS A 1 278 ? 18.813 -11.189 9.282 1.00 94.75 278 HIS A CA 1
ATOM 2248 C C . HIS A 1 278 ? 17.512 -11.682 8.622 1.00 94.75 278 HIS A C 1
ATOM 2250 O O . HIS A 1 278 ? 17.513 -12.710 7.936 1.00 94.75 278 HIS A O 1
ATOM 2256 N N . ALA A 1 279 ? 16.415 -10.938 8.783 1.00 94.94 279 ALA A N 1
ATOM 2257 C CA . ALA A 1 279 ? 15.125 -11.257 8.186 1.00 94.94 279 ALA A CA 1
ATOM 2258 C C . ALA A 1 279 ? 15.168 -11.217 6.649 1.00 94.94 279 ALA A C 1
ATOM 2260 O O . ALA A 1 279 ? 14.701 -12.161 6.007 1.00 94.94 279 ALA A O 1
ATOM 2261 N N . ILE A 1 280 ? 15.786 -10.195 6.046 1.00 94.25 280 ILE A N 1
ATOM 2262 C CA . ILE A 1 280 ? 15.871 -10.081 4.584 1.00 94.25 280 ILE A CA 1
ATOM 2263 C C . ILE A 1 280 ? 16.810 -11.132 3.975 1.00 94.25 280 ILE A C 1
ATOM 2265 O O . ILE A 1 280 ? 16.463 -11.758 2.975 1.00 94.25 280 ILE A O 1
ATOM 2269 N N . ARG A 1 281 ? 17.937 -11.456 4.629 1.00 91.62 281 ARG A N 1
ATOM 2270 C CA . ARG A 1 281 ? 18.820 -12.568 4.209 1.00 91.62 281 ARG A CA 1
ATOM 2271 C C . ARG A 1 281 ? 18.090 -13.910 4.212 1.00 91.62 281 ARG A C 1
ATOM 2273 O O . ARG A 1 281 ? 18.265 -14.714 3.291 1.00 91.62 281 ARG A O 1
ATOM 2280 N N . ARG A 1 282 ? 17.242 -14.146 5.219 1.00 88.00 282 ARG A N 1
ATOM 2281 C CA . ARG A 1 282 ? 16.362 -15.322 5.277 1.00 88.00 282 ARG A CA 1
ATOM 2282 C C . ARG A 1 282 ? 15.341 -15.301 4.140 1.00 88.00 282 ARG A C 1
ATOM 2284 O O . ARG A 1 282 ? 15.228 -16.290 3.420 1.00 88.00 282 ARG A O 1
ATOM 2291 N N . ALA A 1 283 ? 14.652 -14.178 3.934 1.00 89.00 283 ALA A N 1
ATOM 2292 C CA . ALA A 1 283 ? 13.683 -14.014 2.850 1.00 89.00 283 ALA A CA 1
ATOM 2293 C C . ALA A 1 283 ? 14.311 -14.222 1.462 1.00 89.00 283 ALA A C 1
ATOM 2295 O O . ALA A 1 283 ? 13.652 -14.727 0.561 1.00 89.00 283 ALA A O 1
ATOM 2296 N N . HIS A 1 284 ? 15.598 -13.915 1.302 1.00 88.69 284 HIS A N 1
ATOM 2297 C CA . HIS A 1 284 ? 16.343 -14.110 0.062 1.00 88.69 284 HIS A CA 1
ATOM 2298 C C . HIS A 1 284 ? 16.838 -15.547 -0.166 1.00 88.69 284 HIS A C 1
ATOM 2300 O O . HIS A 1 284 ? 17.146 -15.918 -1.307 1.00 88.69 284 HIS A O 1
ATOM 2306 N N . GLY A 1 285 ? 16.839 -16.384 0.874 1.00 81.69 285 GLY A N 1
ATOM 2307 C CA . GLY A 1 285 ? 17.389 -17.740 0.832 1.00 81.69 285 GLY A CA 1
ATOM 2308 C C . GLY A 1 285 ? 18.916 -17.780 0.935 1.00 81.69 285 GLY A C 1
ATOM 2309 O O . GLY A 1 285 ? 19.521 -18.749 0.497 1.00 81.69 285 GLY A O 1
ATOM 2310 N N . SER A 1 286 ? 19.543 -16.748 1.509 1.00 75.38 286 SER A N 1
ATOM 2311 C CA . SER A 1 286 ? 20.992 -16.708 1.782 1.00 75.38 286 SER A CA 1
ATOM 2312 C C . SER A 1 286 ? 21.361 -17.406 3.103 1.00 75.38 286 SER A C 1
ATOM 2314 O O . SER A 1 286 ? 22.490 -17.310 3.574 1.00 75.38 286 SER A O 1
ATOM 2316 N N . SER A 1 287 ? 20.396 -18.082 3.734 1.00 68.44 287 SER A N 1
ATOM 2317 C CA . SER A 1 287 ? 20.537 -18.820 4.994 1.00 68.44 287 SER A CA 1
ATOM 2318 C C . SER A 1 287 ? 20.240 -20.306 4.778 1.00 68.44 287 SER A C 1
ATOM 2320 O O . SER A 1 287 ? 19.701 -20.678 3.742 1.00 68.44 287 SER A O 1
ATOM 2322 N N . ARG A 1 288 ? 20.511 -21.154 5.780 1.00 60.06 288 ARG A N 1
ATOM 2323 C CA . ARG A 1 288 ? 20.135 -22.584 5.749 1.00 60.06 288 ARG A CA 1
ATOM 2324 C C . ARG A 1 288 ? 18.616 -22.829 5.736 1.00 60.06 288 ARG A C 1
ATOM 2326 O O . ARG A 1 288 ? 18.193 -23.948 5.474 1.00 60.06 288 ARG A O 1
ATOM 2333 N N . ASN A 1 289 ? 17.809 -21.811 6.041 1.00 72.12 289 ASN A N 1
ATOM 2334 C CA . ASN A 1 289 ? 16.353 -21.922 6.096 1.00 72.12 289 ASN A CA 1
ATOM 2335 C C . ASN A 1 289 ? 15.719 -21.804 4.707 1.00 72.12 289 ASN A C 1
ATOM 2337 O O . ASN A 1 289 ? 16.256 -21.138 3.820 1.00 72.12 289 ASN A O 1
ATOM 2341 N N . ALA A 1 290 ? 14.527 -22.389 4.561 1.00 74.25 290 ALA A N 1
ATOM 2342 C CA . ALA A 1 290 ? 13.714 -22.233 3.363 1.00 74.25 290 ALA A CA 1
ATOM 2343 C C . ALA A 1 290 ? 13.434 -20.749 3.073 1.00 74.25 290 ALA A C 1
ATOM 2345 O O . ALA A 1 290 ? 13.182 -19.948 3.980 1.00 74.25 290 ALA A O 1
ATOM 2346 N N . ARG A 1 291 ? 13.481 -20.393 1.786 1.00 85.62 291 ARG A N 1
ATOM 2347 C CA . ARG A 1 291 ? 13.166 -19.045 1.308 1.00 85.62 291 ARG A CA 1
ATOM 2348 C C . ARG A 1 291 ? 11.706 -18.714 1.625 1.00 85.62 291 ARG A C 1
ATOM 2350 O O . ARG A 1 291 ? 10.826 -19.555 1.455 1.00 85.62 291 ARG A O 1
ATOM 2357 N N . VAL A 1 292 ? 11.444 -17.476 2.038 1.00 91.12 292 VAL A N 1
ATOM 2358 C CA . VAL A 1 292 ? 10.070 -17.005 2.247 1.00 91.12 292 VAL A CA 1
ATOM 2359 C C . VAL A 1 292 ? 9.342 -16.967 0.902 1.00 91.12 292 VAL A C 1
ATOM 2361 O O . VAL A 1 292 ? 9.833 -16.378 -0.060 1.00 91.12 292 VAL A O 1
ATOM 2364 N N . THR A 1 293 ? 8.172 -17.603 0.838 1.00 94.81 293 THR A N 1
ATOM 2365 C CA . THR A 1 293 ? 7.314 -17.579 -0.353 1.00 94.81 293 THR A CA 1
ATOM 2366 C C . THR A 1 293 ? 6.477 -16.304 -0.350 1.00 94.81 293 THR A C 1
ATOM 2368 O O . THR A 1 293 ? 5.675 -16.086 0.564 1.00 94.81 293 THR A O 1
ATOM 2371 N N . LYS A 1 294 ? 6.668 -15.458 -1.364 1.00 96.88 294 LYS A N 1
ATOM 2372 C CA . LYS A 1 294 ? 6.016 -14.151 -1.465 1.00 96.88 294 LYS A CA 1
ATOM 2373 C C . LYS A 1 294 ? 4.566 -14.288 -1.905 1.00 96.88 294 LYS A C 1
ATOM 2375 O O . LYS A 1 294 ? 4.253 -15.076 -2.794 1.00 96.88 294 LYS A O 1
ATOM 2380 N N . PHE A 1 295 ? 3.698 -13.509 -1.276 1.00 97.31 295 PHE A N 1
ATOM 2381 C CA . PHE A 1 295 ? 2.289 -13.420 -1.617 1.00 97.31 295 PHE A CA 1
ATOM 2382 C C . PHE A 1 295 ? 2.070 -12.265 -2.592 1.00 97.31 295 PHE A C 1
ATOM 2384 O O . PHE A 1 295 ? 2.493 -11.137 -2.339 1.00 97.31 295 PHE A O 1
ATOM 2391 N N . VAL A 1 296 ? 1.434 -12.564 -3.719 1.00 96.94 296 VAL A N 1
ATOM 2392 C CA . VAL A 1 296 ? 1.096 -11.599 -4.766 1.00 96.94 296 VAL A CA 1
ATOM 2393 C C . VAL A 1 296 ? -0.289 -11.912 -5.306 1.00 96.94 296 VAL A C 1
ATOM 2395 O O . VAL A 1 296 ? -0.727 -13.060 -5.289 1.00 96.94 296 VAL A O 1
ATOM 2398 N N . MET A 1 297 ? -0.954 -10.887 -5.822 1.00 96.44 297 MET A N 1
ATOM 2399 C CA . MET A 1 297 ? -2.228 -11.007 -6.521 1.00 96.44 297 MET A CA 1
ATOM 2400 C C . MET A 1 297 ? -2.175 -10.176 -7.797 1.00 96.44 297 MET A C 1
ATOM 2402 O O . MET A 1 297 ? -1.406 -9.218 -7.876 1.00 96.44 297 MET A O 1
ATOM 2406 N N . TRP A 1 298 ? -3.022 -10.499 -8.772 1.00 96.69 298 TRP A N 1
ATOM 2407 C CA . TRP A 1 298 ? -3.147 -9.727 -10.011 1.00 96.69 298 TRP A CA 1
ATOM 2408 C C . TRP A 1 298 ? -3.355 -8.219 -9.753 1.00 96.69 298 TRP A C 1
ATOM 2410 O O . TRP A 1 298 ? -2.751 -7.379 -10.419 1.00 96.69 298 TRP A O 1
ATOM 2420 N N . GLU A 1 299 ? -4.111 -7.858 -8.714 1.00 95.69 299 GLU A N 1
ATOM 2421 C CA . GLU A 1 299 ? -4.383 -6.474 -8.314 1.00 95.69 299 GLU A CA 1
ATOM 2422 C C . GLU A 1 299 ? -3.144 -5.686 -7.869 1.00 95.69 299 GLU A C 1
ATOM 2424 O O . GLU A 1 299 ? -3.193 -4.456 -7.885 1.00 95.69 299 GLU A O 1
ATOM 2429 N N . PHE A 1 300 ? -2.052 -6.355 -7.476 1.00 96.00 300 PHE A N 1
ATOM 2430 C CA . PHE A 1 300 ? -0.837 -5.695 -6.979 1.00 96.00 300 PHE A CA 1
ATOM 2431 C C . PHE A 1 300 ? -0.072 -4.993 -8.106 1.00 96.00 300 PHE A C 1
ATOM 2433 O O . PHE A 1 300 ? 0.734 -4.099 -7.845 1.00 96.00 300 PHE A O 1
ATOM 2440 N N . PHE A 1 301 ? -0.295 -5.405 -9.357 1.00 96.31 301 PHE A N 1
ATOM 2441 C CA . PHE A 1 301 ? 0.564 -5.044 -10.484 1.00 96.31 301 PHE A CA 1
ATOM 2442 C C . PHE A 1 301 ? 0.210 -3.714 -11.162 1.00 96.31 301 PHE A C 1
ATOM 2444 O O . PHE A 1 301 ? 0.899 -3.316 -12.095 1.00 96.31 301 PHE A O 1
ATOM 2451 N N . ALA A 1 302 ? -0.832 -3.022 -10.699 1.00 93.50 302 ALA A N 1
ATOM 2452 C CA . ALA A 1 302 ? -1.103 -1.607 -10.973 1.00 93.50 302 ALA A CA 1
ATOM 2453 C C . ALA A 1 302 ? -2.174 -1.106 -9.992 1.00 93.50 302 ALA A C 1
ATOM 2455 O O . ALA A 1 302 ? -3.033 -1.882 -9.569 1.00 93.50 302 ALA A O 1
ATOM 2456 N N . THR A 1 303 ? -2.178 0.180 -9.647 1.00 89.69 303 THR A N 1
ATOM 2457 C CA . THR A 1 303 ? -3.153 0.747 -8.693 1.00 89.69 303 THR A CA 1
ATOM 2458 C C . THR A 1 303 ? -4.244 1.567 -9.378 1.00 89.69 303 THR A C 1
ATOM 2460 O O . THR A 1 303 ? -5.424 1.414 -9.058 1.00 89.69 303 THR A O 1
ATOM 2463 N N . THR A 1 304 ? -3.866 2.420 -10.328 1.00 85.81 304 THR A N 1
ATOM 2464 C CA . THR A 1 304 ? -4.748 3.363 -11.032 1.00 85.81 304 THR A CA 1
ATOM 2465 C C . THR A 1 304 ? -4.398 3.416 -12.527 1.00 85.81 304 THR A C 1
ATOM 2467 O O . THR A 1 304 ? -3.543 2.665 -12.989 1.00 85.81 304 THR A O 1
ATOM 2470 N N . GLY A 1 305 ? -5.084 4.268 -13.297 1.00 82.56 305 GLY A N 1
ATOM 2471 C CA . GLY A 1 305 ? -4.861 4.438 -14.739 1.00 82.56 305 GLY A CA 1
ATOM 2472 C C . GLY A 1 305 ? -5.939 3.780 -15.604 1.00 82.56 305 GLY A C 1
ATOM 2473 O O . GLY A 1 305 ? -6.607 2.833 -15.182 1.00 82.56 305 GLY A O 1
ATOM 2474 N N . LYS A 1 306 ? -6.138 4.300 -16.824 1.00 83.31 306 LYS A N 1
ATOM 2475 C CA . LYS A 1 306 ? -7.209 3.824 -17.720 1.00 83.31 306 LYS A CA 1
ATOM 2476 C C . LYS A 1 306 ? -6.951 2.408 -18.244 1.00 83.31 306 LYS A C 1
ATOM 2478 O O . LYS A 1 306 ? -7.901 1.648 -18.419 1.00 83.31 306 LYS A O 1
ATOM 2483 N N . ASN A 1 307 ? -5.675 2.045 -18.400 1.00 87.69 307 ASN A N 1
ATOM 2484 C CA . ASN A 1 307 ? -5.209 0.741 -18.886 1.00 87.69 307 ASN A CA 1
ATOM 2485 C C . ASN A 1 307 ? -4.762 -0.204 -17.754 1.00 87.69 307 ASN A C 1
ATOM 2487 O O . ASN A 1 307 ? -4.040 -1.167 -18.005 1.00 87.69 307 ASN A O 1
ATOM 2491 N N . LYS A 1 308 ? -5.161 0.054 -16.499 1.00 90.38 308 LYS A N 1
ATOM 2492 C CA . LYS A 1 308 ? -4.665 -0.697 -15.331 1.00 90.38 308 LYS A CA 1
ATOM 2493 C C . LYS A 1 308 ? -4.846 -2.214 -15.470 1.00 90.38 308 LYS A C 1
ATOM 2495 O O . LYS A 1 308 ? -3.950 -2.961 -15.098 1.00 90.38 308 LYS A O 1
ATOM 2500 N N . ASP A 1 309 ? -5.967 -2.669 -16.030 1.00 92.12 309 ASP A N 1
ATOM 2501 C CA . ASP A 1 309 ? -6.275 -4.098 -16.124 1.00 92.12 309 ASP A CA 1
ATOM 2502 C C . ASP A 1 309 ? -5.442 -4.774 -17.220 1.00 92.12 309 ASP A C 1
ATOM 2504 O O . ASP A 1 309 ? -4.924 -5.864 -16.997 1.00 92.12 309 ASP A O 1
ATOM 2508 N N . TYR A 1 310 ? -5.196 -4.088 -18.343 1.00 92.88 310 TYR A N 1
ATOM 2509 C CA . TYR A 1 310 ? -4.234 -4.528 -19.360 1.00 92.88 310 TYR A CA 1
ATOM 2510 C C . TYR A 1 310 ? -2.838 -4.706 -18.760 1.00 92.88 310 TYR A C 1
ATOM 2512 O O . TYR A 1 310 ? -2.235 -5.774 -18.865 1.00 92.88 310 TYR A O 1
ATOM 2520 N N . VAL A 1 311 ? -2.353 -3.674 -18.066 1.00 93.50 311 VAL A N 1
ATOM 2521 C CA . VAL A 1 311 ? -1.018 -3.658 -17.459 1.00 93.50 311 VAL A CA 1
ATOM 2522 C C . VAL A 1 311 ? -0.886 -4.736 -16.380 1.00 93.50 311 VAL A C 1
ATOM 2524 O O . VAL A 1 311 ? 0.109 -5.464 -16.357 1.00 93.50 311 VAL A O 1
ATOM 2527 N N . ARG A 1 312 ? -1.901 -4.907 -15.521 1.00 95.50 312 ARG A N 1
ATOM 2528 C CA . ARG A 1 312 ? -1.935 -5.979 -14.514 1.00 95.50 312 ARG A CA 1
ATOM 2529 C C . ARG A 1 312 ? -1.860 -7.354 -15.154 1.00 95.50 312 ARG A C 1
ATOM 2531 O O . ARG A 1 312 ? -1.057 -8.176 -14.721 1.00 95.50 312 ARG A O 1
ATOM 2538 N N . THR A 1 313 ? -2.660 -7.597 -16.189 1.00 95.94 313 THR A N 1
ATOM 2539 C CA . THR A 1 313 ? -2.700 -8.886 -16.885 1.00 95.94 313 THR A CA 1
ATOM 2540 C C . THR A 1 313 ? -1.378 -9.169 -17.595 1.00 95.94 313 THR A C 1
ATOM 2542 O O . THR A 1 313 ? -0.827 -10.257 -17.431 1.00 95.94 313 THR A O 1
ATOM 2545 N N . ARG A 1 314 ? -0.794 -8.177 -18.278 1.00 96.69 314 ARG A N 1
ATOM 2546 C CA . ARG A 1 314 ? 0.532 -8.286 -18.904 1.00 96.69 314 ARG A CA 1
ATOM 2547 C C . ARG A 1 314 ? 1.608 -8.658 -17.880 1.00 96.69 314 ARG A C 1
ATOM 2549 O O . ARG A 1 314 ? 2.316 -9.647 -18.058 1.00 96.69 314 ARG A O 1
ATOM 2556 N N . ARG A 1 315 ? 1.693 -7.923 -16.766 1.00 97.75 315 ARG A N 1
ATOM 2557 C CA . ARG A 1 315 ? 2.652 -8.172 -15.668 1.00 97.75 315 ARG A CA 1
ATOM 2558 C C . ARG A 1 315 ? 2.444 -9.522 -14.990 1.00 97.75 315 ARG A C 1
ATOM 2560 O O . ARG A 1 315 ? 3.411 -10.219 -14.683 1.00 97.75 315 ARG A O 1
ATOM 2567 N N . ALA A 1 316 ? 1.193 -9.918 -14.799 1.00 97.81 316 ALA A N 1
ATOM 2568 C CA . ALA A 1 316 ? 0.838 -11.224 -14.272 1.00 97.81 316 ALA A CA 1
ATOM 2569 C C . ALA A 1 316 ? 1.325 -12.357 -15.191 1.00 97.81 316 ALA A C 1
ATOM 2571 O O . ALA A 1 316 ? 1.970 -13.296 -14.716 1.00 97.81 316 ALA A O 1
ATOM 2572 N N . TYR A 1 317 ? 1.103 -12.246 -16.506 1.00 97.75 317 TYR A N 1
ATOM 2573 C CA . TYR A 1 317 ? 1.630 -13.206 -17.475 1.00 97.75 317 TYR A CA 1
ATOM 2574 C C . TYR A 1 317 ? 3.156 -13.195 -17.542 1.00 97.75 317 TYR A C 1
ATOM 2576 O O . TYR A 1 317 ? 3.744 -14.274 -17.609 1.00 97.75 317 TYR A O 1
ATOM 2584 N N . ILE A 1 318 ? 3.809 -12.027 -17.452 1.00 98.44 318 ILE A N 1
ATOM 2585 C CA . ILE A 1 318 ? 5.273 -11.945 -17.334 1.00 98.44 318 ILE A CA 1
ATOM 2586 C C . ILE A 1 318 ? 5.747 -12.855 -16.199 1.00 98.44 318 ILE A C 1
ATOM 2588 O O . ILE A 1 318 ? 6.557 -13.749 -16.442 1.00 98.44 318 ILE A O 1
ATOM 2592 N N . LEU A 1 319 ? 5.197 -12.696 -14.990 1.00 98.31 319 LEU A N 1
ATOM 2593 C CA . LEU A 1 319 ? 5.572 -13.510 -13.830 1.00 98.31 319 LEU A CA 1
ATOM 2594 C C . LEU A 1 319 ? 5.320 -15.009 -14.052 1.00 98.31 319 LEU A C 1
ATOM 2596 O O . LEU A 1 319 ? 6.219 -15.816 -13.814 1.00 98.31 319 LEU A O 1
ATOM 2600 N N . LYS A 1 320 ? 4.145 -15.389 -14.571 1.00 97.06 320 LYS A N 1
ATOM 2601 C CA . LYS A 1 320 ? 3.805 -16.794 -14.874 1.00 97.06 320 LYS A CA 1
ATOM 2602 C C . LYS A 1 320 ? 4.750 -17.424 -15.898 1.00 97.06 320 LYS A C 1
ATOM 2604 O O . LYS A 1 320 ? 5.118 -18.598 -15.797 1.00 97.06 320 LYS A O 1
ATOM 2609 N N . ILE A 1 321 ? 5.165 -16.654 -16.903 1.00 97.50 321 ILE A N 1
ATOM 2610 C CA . ILE A 1 321 ? 6.063 -17.132 -17.952 1.00 97.50 321 ILE A CA 1
ATOM 2611 C C . ILE A 1 321 ? 7.477 -17.328 -17.397 1.00 97.50 321 ILE A C 1
ATOM 2613 O O . ILE A 1 321 ? 8.061 -18.392 -17.619 1.00 97.50 321 ILE A O 1
ATOM 2617 N N . ILE A 1 322 ? 8.019 -16.350 -16.663 1.00 97.19 322 ILE A N 1
ATOM 2618 C CA . ILE A 1 322 ? 9.411 -16.381 -16.172 1.00 97.19 322 ILE A CA 1
ATOM 2619 C C . ILE A 1 322 ? 9.627 -17.370 -15.020 1.00 97.19 322 ILE A C 1
ATOM 2621 O O . ILE A 1 322 ? 10.763 -17.744 -14.744 1.00 97.19 322 ILE A O 1
ATOM 2625 N N . GLN A 1 323 ? 8.555 -17.864 -14.390 1.00 95.00 323 GLN A N 1
ATOM 2626 C CA . GLN A 1 323 ? 8.626 -19.046 -13.521 1.00 95.00 323 GLN A CA 1
ATOM 2627 C C . GLN A 1 323 ? 9.106 -20.297 -14.281 1.00 95.00 323 GLN A C 1
ATOM 2629 O O . GLN A 1 323 ? 9.698 -21.190 -13.683 1.00 95.00 323 GLN A O 1
ATOM 2634 N N . ASN A 1 324 ? 8.885 -20.352 -15.600 1.00 94.62 324 ASN A N 1
ATOM 2635 C CA . ASN A 1 324 ? 9.097 -21.538 -16.434 1.00 94.62 324 ASN A CA 1
ATOM 2636 C C . ASN A 1 324 ? 10.127 -21.334 -17.556 1.00 94.62 324 ASN A C 1
ATOM 2638 O O . ASN A 1 324 ? 10.383 -22.247 -18.343 1.00 94.62 324 ASN A O 1
ATOM 2642 N N . THR A 1 325 ? 10.696 -20.137 -17.697 1.00 95.81 325 THR A N 1
ATOM 2643 C CA . THR A 1 325 ? 11.696 -19.854 -18.727 1.00 95.81 325 THR A CA 1
ATOM 2644 C C . THR A 1 325 ? 12.748 -18.882 -18.232 1.00 95.81 325 THR A C 1
ATOM 2646 O O . THR A 1 325 ? 12.482 -18.043 -17.380 1.00 95.81 325 THR A O 1
ATOM 2649 N N . ARG A 1 326 ? 13.943 -18.992 -18.817 1.00 96.31 326 ARG A N 1
ATOM 2650 C CA . ARG A 1 326 ? 15.065 -18.085 -18.565 1.00 96.31 326 ARG A CA 1
ATOM 2651 C C . ARG A 1 326 ? 15.446 -17.228 -19.767 1.00 96.31 326 ARG A C 1
ATOM 2653 O O . ARG A 1 326 ? 16.431 -16.505 -19.716 1.00 96.31 326 ARG A O 1
ATOM 2660 N N . SER A 1 327 ? 14.706 -17.341 -20.870 1.00 97.12 327 SER A N 1
ATOM 2661 C CA . SER A 1 327 ? 15.005 -16.631 -22.112 1.00 97.12 327 SER A CA 1
ATOM 2662 C C . SER A 1 327 ? 14.071 -15.444 -22.288 1.00 97.12 327 SER A C 1
ATOM 2664 O O . SER A 1 327 ? 12.849 -15.609 -22.329 1.00 97.12 327 SER A O 1
ATOM 2666 N N . PHE A 1 328 ? 14.653 -14.261 -22.478 1.00 96.81 328 PHE A N 1
ATOM 2667 C CA . PHE A 1 328 ? 13.896 -13.044 -22.757 1.00 96.81 328 PHE A CA 1
ATOM 2668 C C . PHE A 1 328 ? 13.107 -13.165 -24.075 1.00 96.81 328 PHE A C 1
ATOM 2670 O O . PHE A 1 328 ? 11.946 -12.775 -24.160 1.00 96.81 328 PHE A O 1
ATOM 2677 N N . ASN A 1 329 ? 13.685 -13.799 -25.098 1.00 96.31 329 ASN A N 1
ATOM 2678 C CA . ASN A 1 329 ? 12.997 -14.023 -26.374 1.00 96.31 329 ASN A CA 1
ATOM 2679 C C . ASN A 1 329 ? 11.781 -14.952 -26.226 1.00 96.31 329 ASN A C 1
ATOM 2681 O O . ASN A 1 329 ? 10.755 -14.748 -26.875 1.00 96.31 329 ASN A O 1
ATOM 2685 N N . VAL A 1 330 ? 11.867 -15.964 -25.353 1.00 97.38 330 VAL A N 1
ATOM 2686 C CA . VAL A 1 330 ? 10.725 -16.845 -25.064 1.00 97.38 330 VAL A CA 1
ATOM 2687 C C . VAL A 1 330 ? 9.627 -16.092 -24.316 1.00 97.38 330 VAL A C 1
ATOM 2689 O O . VAL A 1 330 ? 8.457 -16.322 -24.622 1.00 97.38 330 VAL A O 1
ATOM 2692 N N . LEU A 1 331 ? 9.987 -15.189 -23.395 1.00 97.88 331 LEU A N 1
ATOM 2693 C CA . LEU A 1 331 ? 9.041 -14.283 -22.738 1.00 97.88 331 LEU A CA 1
ATOM 2694 C C . LEU A 1 331 ? 8.268 -13.456 -23.771 1.00 97.88 331 LEU A C 1
ATOM 2696 O O . LEU A 1 331 ? 7.045 -13.557 -23.818 1.00 97.88 331 LEU A O 1
ATOM 2700 N N . MET A 1 332 ? 8.973 -12.730 -24.644 1.00 97.44 332 MET A N 1
ATOM 2701 C CA . MET A 1 332 ? 8.346 -11.889 -25.674 1.00 97.44 332 MET A CA 1
ATOM 2702 C C . MET A 1 332 ? 7.421 -12.690 -26.594 1.00 97.44 332 MET A C 1
ATOM 2704 O O . MET A 1 332 ? 6.280 -12.303 -26.824 1.00 97.44 332 MET A O 1
ATOM 2708 N N . ARG A 1 333 ? 7.875 -13.852 -27.081 1.00 97.31 333 ARG A N 1
ATOM 2709 C CA . ARG A 1 333 ? 7.060 -14.711 -27.952 1.00 97.31 333 ARG A CA 1
ATOM 2710 C C . ARG A 1 333 ? 5.792 -15.211 -27.255 1.00 97.31 333 ARG A C 1
ATOM 2712 O O . ARG A 1 333 ? 4.749 -15.285 -27.893 1.00 97.31 333 ARG A O 1
ATOM 2719 N N . ARG A 1 334 ? 5.874 -15.589 -25.975 1.00 97.38 334 ARG A N 1
ATOM 2720 C CA . ARG A 1 334 ? 4.703 -16.059 -25.216 1.00 97.38 334 ARG A CA 1
ATOM 2721 C C . ARG A 1 334 ? 3.728 -14.923 -24.925 1.00 97.38 334 ARG A C 1
ATOM 2723 O O . ARG A 1 334 ? 2.533 -15.130 -25.063 1.00 97.38 334 ARG A O 1
ATOM 2730 N N . LEU A 1 335 ? 4.220 -13.732 -24.587 1.00 96.31 335 LEU A N 1
ATOM 2731 C CA . LEU A 1 335 ? 3.375 -12.544 -24.444 1.00 96.31 335 LEU A CA 1
ATOM 2732 C C . LEU A 1 335 ? 2.619 -12.238 -25.742 1.00 96.31 335 LEU A C 1
ATOM 2734 O O . LEU A 1 335 ? 1.405 -12.060 -25.698 1.00 96.31 335 LEU A O 1
ATOM 2738 N N . LEU A 1 336 ? 3.298 -12.317 -26.891 1.00 94.81 336 LEU A N 1
ATOM 2739 C CA . LEU A 1 336 ? 2.669 -12.164 -28.204 1.00 94.81 336 LEU A CA 1
ATOM 2740 C C . LEU A 1 336 ? 1.578 -13.216 -28.463 1.00 94.81 336 LEU A C 1
ATOM 2742 O O . LEU A 1 336 ? 0.525 -12.883 -28.998 1.00 94.81 336 LEU A O 1
ATOM 2746 N N . GLN A 1 337 ? 1.803 -14.475 -28.067 1.00 94.06 337 GLN A N 1
ATOM 2747 C CA . GLN A 1 337 ? 0.794 -15.543 -28.162 1.00 94.06 337 GLN A CA 1
ATOM 2748 C C . GLN A 1 337 ? -0.432 -15.279 -27.279 1.00 94.06 337 GLN A C 1
ATOM 2750 O O . GLN A 1 337 ? -1.532 -15.670 -27.652 1.00 94.06 337 GLN A O 1
ATOM 2755 N N . TYR A 1 338 ? -0.251 -14.594 -26.147 1.00 92.00 338 TYR A N 1
ATOM 2756 C CA . TYR A 1 338 ? -1.337 -14.115 -25.287 1.00 92.00 338 TYR A CA 1
ATOM 2757 C C . TYR A 1 338 ? -1.932 -12.770 -25.745 1.00 92.00 338 TYR A C 1
ATOM 2759 O O . TYR A 1 338 ? -2.748 -12.201 -25.030 1.00 92.00 338 TYR A O 1
ATOM 2767 N N . GLY A 1 339 ? -1.532 -12.247 -26.911 1.00 91.38 339 GLY A N 1
ATOM 2768 C CA . GLY A 1 339 ? -2.077 -11.015 -27.492 1.00 91.38 339 GLY A CA 1
ATOM 2769 C C . GLY A 1 339 ? -1.370 -9.718 -27.082 1.00 91.38 339 GLY A C 1
ATOM 2770 O O . GLY A 1 339 ? -1.724 -8.659 -27.591 1.00 91.38 339 GLY A O 1
ATOM 2771 N N . PHE A 1 340 ? -0.335 -9.771 -26.237 1.00 92.62 340 PHE A N 1
ATOM 2772 C CA . PHE A 1 340 ? 0.436 -8.593 -25.824 1.00 92.62 340 PHE A CA 1
ATOM 2773 C C . PHE A 1 340 ? 1.524 -8.268 -26.855 1.00 92.62 340 PHE A C 1
ATOM 2775 O O . PHE A 1 340 ? 2.519 -8.987 -26.975 1.00 92.62 340 PHE A O 1
ATOM 2782 N N . LYS A 1 341 ? 1.329 -7.179 -27.606 1.00 90.56 341 LYS A N 1
ATOM 2783 C CA . LYS A 1 341 ? 2.219 -6.721 -28.694 1.00 90.56 341 LYS A CA 1
ATOM 2784 C C . LYS A 1 341 ? 3.148 -5.573 -28.276 1.00 90.56 341 LYS A C 1
ATOM 2786 O O . LYS A 1 341 ? 3.663 -4.863 -29.134 1.00 90.56 341 LYS A O 1
ATOM 2791 N N . ASP A 1 342 ? 3.333 -5.372 -26.974 1.00 91.81 342 ASP A N 1
ATOM 2792 C CA . ASP A 1 342 ? 4.130 -4.270 -26.438 1.00 91.81 342 ASP A CA 1
ATOM 2793 C C . ASP A 1 342 ? 5.606 -4.346 -26.840 1.00 91.81 342 ASP A C 1
ATOM 2795 O O . ASP A 1 342 ? 6.197 -5.423 -26.976 1.00 91.81 342 ASP A O 1
ATOM 2799 N N . ASP A 1 343 ? 6.220 -3.169 -26.957 1.00 91.94 343 ASP A N 1
ATOM 2800 C CA . ASP A 1 343 ? 7.637 -3.032 -27.261 1.00 91.94 343 ASP A CA 1
ATOM 2801 C C . ASP A 1 343 ? 8.537 -3.623 -26.156 1.00 91.94 343 ASP A C 1
ATOM 2803 O O . ASP A 1 343 ? 8.203 -3.639 -24.965 1.00 91.94 343 ASP A O 1
ATOM 2807 N N . LYS A 1 344 ? 9.739 -4.075 -26.542 1.00 93.25 344 LYS A N 1
ATOM 2808 C CA . LYS A 1 344 ? 10.731 -4.635 -25.611 1.00 93.25 344 LYS A CA 1
ATOM 2809 C C . LYS A 1 344 ? 11.052 -3.672 -24.461 1.00 93.25 344 LYS A C 1
ATOM 2811 O O . LYS A 1 344 ? 11.259 -4.138 -23.337 1.00 93.25 344 LYS A O 1
ATOM 2816 N N . ALA A 1 345 ? 11.109 -2.363 -24.708 1.00 91.50 345 ALA A N 1
ATOM 2817 C CA . ALA A 1 345 ? 11.385 -1.367 -23.676 1.00 91.50 345 ALA A CA 1
ATOM 2818 C C . ALA A 1 345 ? 10.282 -1.308 -22.611 1.00 91.50 345 ALA A C 1
ATOM 2820 O O . ALA A 1 345 ? 10.594 -1.201 -21.423 1.00 91.50 345 ALA A O 1
ATOM 2821 N N . ILE A 1 346 ? 9.019 -1.480 -23.009 1.00 92.88 346 ILE A N 1
ATOM 2822 C CA . ILE A 1 346 ? 7.874 -1.545 -22.092 1.00 92.88 346 ILE A CA 1
ATOM 2823 C C . ILE A 1 346 ? 7.959 -2.792 -21.211 1.00 92.88 346 ILE A C 1
ATOM 2825 O O . ILE A 1 346 ? 7.830 -2.696 -19.991 1.00 92.88 346 ILE A O 1
ATOM 2829 N N . ILE A 1 347 ? 8.279 -3.952 -21.791 1.00 95.88 347 ILE A N 1
ATOM 2830 C CA . ILE A 1 347 ? 8.449 -5.191 -21.016 1.00 95.88 347 ILE A CA 1
ATOM 2831 C C . ILE A 1 347 ? 9.638 -5.087 -20.053 1.00 95.88 347 ILE A C 1
ATOM 2833 O O . ILE A 1 347 ? 9.540 -5.496 -18.897 1.00 95.88 347 ILE A O 1
ATOM 2837 N N . LYS A 1 348 ? 10.757 -4.486 -20.476 1.00 95.19 348 LYS A N 1
ATOM 2838 C CA . LYS A 1 348 ? 11.874 -4.189 -19.564 1.00 95.19 348 LYS A CA 1
ATOM 2839 C C . LYS A 1 348 ? 11.452 -3.245 -18.440 1.00 95.19 348 LYS A C 1
ATOM 2841 O O . LYS A 1 348 ? 11.891 -3.437 -17.308 1.00 95.19 348 LYS A O 1
ATOM 2846 N N . ASN A 1 349 ? 10.617 -2.249 -18.725 1.00 93.69 349 ASN A N 1
ATOM 2847 C CA . ASN A 1 349 ? 10.099 -1.355 -17.699 1.00 93.69 349 ASN A CA 1
ATOM 2848 C C . ASN A 1 349 ? 9.219 -2.091 -16.680 1.00 93.69 349 ASN A C 1
ATOM 2850 O O . ASN A 1 349 ? 9.424 -1.939 -15.478 1.00 93.69 349 ASN A O 1
ATOM 2854 N N . ASP A 1 350 ? 8.324 -2.967 -17.137 1.00 96.69 350 ASP A N 1
ATOM 2855 C CA . ASP A 1 350 ? 7.526 -3.815 -16.247 1.00 96.69 350 ASP A CA 1
ATOM 2856 C C . ASP A 1 350 ? 8.402 -4.666 -15.325 1.00 96.69 350 ASP A C 1
ATOM 2858 O O . ASP A 1 350 ? 8.133 -4.762 -14.131 1.00 96.69 350 ASP A O 1
ATOM 2862 N N . LEU A 1 351 ? 9.481 -5.254 -15.849 1.00 97.62 351 LEU A N 1
ATOM 2863 C CA . LEU A 1 351 ? 10.429 -6.034 -15.050 1.00 97.62 351 LEU A CA 1
ATOM 2864 C C . LEU A 1 351 ? 11.146 -5.182 -13.993 1.00 97.62 351 LEU A C 1
ATOM 2866 O O . LEU A 1 351 ? 11.365 -5.652 -12.874 1.00 97.62 351 LEU A O 1
ATOM 2870 N N . ARG A 1 352 ? 11.489 -3.927 -14.315 1.00 96.38 352 ARG A N 1
ATOM 2871 C CA . ARG A 1 352 ? 12.036 -2.973 -13.334 1.00 96.38 352 ARG A CA 1
ATOM 2872 C C . ARG A 1 352 ? 11.005 -2.624 -12.267 1.00 96.38 352 ARG A C 1
ATOM 2874 O O . ARG A 1 352 ? 11.343 -2.672 -11.091 1.00 96.38 352 ARG A O 1
ATOM 2881 N N . GLY A 1 353 ? 9.757 -2.363 -12.646 1.00 96.94 353 GLY A N 1
ATOM 2882 C CA . GLY A 1 353 ? 8.675 -2.081 -11.701 1.00 96.94 353 GLY A CA 1
ATOM 2883 C C . GLY A 1 353 ? 8.327 -3.274 -10.802 1.00 96.94 353 GLY A C 1
ATOM 2884 O O . GLY A 1 353 ? 8.114 -3.112 -9.602 1.00 96.94 353 GLY A O 1
ATOM 2885 N N . LEU A 1 354 ? 8.356 -4.503 -11.329 1.00 98.31 354 LEU A N 1
ATOM 2886 C CA . LEU A 1 354 ? 8.199 -5.731 -10.538 1.00 98.31 354 LEU A CA 1
ATOM 2887 C C . LEU A 1 354 ? 9.346 -5.894 -9.522 1.00 98.31 354 LEU A C 1
ATOM 2889 O O . LEU A 1 354 ? 9.096 -6.207 -8.355 1.00 98.31 354 LEU A O 1
ATOM 2893 N N . ASN A 1 355 ? 10.584 -5.597 -9.930 1.00 97.38 355 ASN A N 1
ATOM 2894 C CA . ASN A 1 355 ? 11.737 -5.515 -9.026 1.00 97.38 355 ASN A CA 1
ATOM 2895 C C . ASN A 1 355 ? 11.576 -4.445 -7.948 1.00 97.38 355 ASN A C 1
ATOM 2897 O O . ASN A 1 355 ? 11.781 -4.723 -6.765 1.00 97.38 355 ASN A O 1
ATOM 2901 N N . ALA A 1 356 ? 11.181 -3.237 -8.341 1.00 97.31 356 ALA A N 1
ATOM 2902 C CA . ALA A 1 356 ? 10.939 -2.117 -7.441 1.00 97.31 356 ALA A CA 1
ATOM 2903 C C . ALA A 1 356 ? 9.699 -2.329 -6.555 1.00 97.31 356 ALA A C 1
ATOM 2905 O O . ALA A 1 356 ? 9.580 -1.728 -5.494 1.00 97.31 356 ALA A O 1
ATOM 2906 N N . SER A 1 357 ? 8.813 -3.260 -6.905 1.00 97.06 357 SER A N 1
ATOM 2907 C CA . SER A 1 357 ? 7.744 -3.755 -6.027 1.00 97.06 357 SER A CA 1
ATOM 2908 C C . SER A 1 357 ? 8.237 -4.811 -5.033 1.00 97.06 357 SER A C 1
ATOM 2910 O O . SER A 1 357 ? 7.492 -5.226 -4.151 1.00 97.06 357 SER A O 1
ATOM 2912 N N . GLY A 1 358 ? 9.488 -5.258 -5.158 1.00 96.88 358 GLY A N 1
ATOM 2913 C CA . GLY A 1 358 ? 10.119 -6.233 -4.278 1.00 96.88 358 GLY A CA 1
ATOM 2914 C C . GLY A 1 358 ? 10.041 -7.673 -4.764 1.00 96.88 358 GLY A C 1
ATOM 2915 O O . GLY A 1 358 ? 10.208 -8.566 -3.944 1.00 96.88 358 GLY A O 1
ATOM 2916 N N . ILE A 1 359 ? 9.803 -7.941 -6.050 1.00 97.75 359 ILE A N 1
ATOM 2917 C CA . ILE A 1 359 ? 9.928 -9.285 -6.639 1.00 97.75 359 ILE A CA 1
ATOM 2918 C C . ILE A 1 359 ? 11.285 -9.375 -7.330 1.00 97.75 359 ILE A C 1
ATOM 2920 O O . ILE A 1 359 ? 11.507 -8.698 -8.323 1.00 97.75 359 ILE A O 1
ATOM 2924 N N . ARG A 1 360 ? 12.200 -10.211 -6.834 1.00 96.88 360 ARG A N 1
ATOM 2925 C CA . ARG A 1 360 ? 13.578 -10.245 -7.340 1.00 96.88 360 ARG A CA 1
ATOM 2926 C C . ARG A 1 360 ? 13.661 -10.932 -8.697 1.00 96.88 360 ARG A C 1
ATOM 2928 O O . ARG A 1 360 ? 13.514 -12.153 -8.791 1.00 96.88 360 ARG A O 1
ATOM 2935 N N . ILE A 1 361 ? 13.950 -10.149 -9.725 1.00 97.56 361 ILE A N 1
ATOM 2936 C CA . ILE A 1 361 ? 14.118 -10.578 -11.106 1.00 97.56 361 ILE A CA 1
ATOM 2937 C C . ILE A 1 361 ? 15.450 -10.035 -11.624 1.00 97.56 361 ILE A C 1
ATOM 2939 O O . ILE A 1 361 ? 15.654 -8.830 -11.717 1.00 97.56 361 ILE A O 1
ATOM 2943 N N . GLU A 1 362 ? 16.358 -10.915 -12.013 1.00 96.56 362 GLU A N 1
ATOM 2944 C CA . GLU A 1 362 ? 17.576 -10.521 -12.724 1.00 96.56 362 GLU A CA 1
ATOM 2945 C C . GLU A 1 362 ? 17.344 -10.697 -14.218 1.00 96.56 362 GLU A C 1
ATOM 2947 O O . GLU A 1 362 ? 16.810 -11.725 -14.632 1.00 96.56 362 GLU A O 1
ATOM 2952 N N . PHE A 1 363 ? 17.705 -9.714 -15.038 1.00 96.75 363 PHE A N 1
ATOM 2953 C CA . PHE A 1 363 ? 17.521 -9.819 -16.481 1.00 96.75 363 PHE A CA 1
ATOM 2954 C C . PHE A 1 363 ? 18.534 -8.979 -17.257 1.00 96.75 363 PHE A C 1
ATOM 2956 O O . PHE A 1 363 ? 19.010 -7.949 -16.782 1.00 96.75 363 PHE A O 1
ATOM 2963 N N . ASP A 1 364 ? 18.809 -9.422 -18.478 1.00 93.75 364 ASP A N 1
ATOM 2964 C CA . ASP A 1 364 ? 19.559 -8.701 -19.500 1.00 93.75 364 ASP A CA 1
ATOM 2965 C C . ASP A 1 364 ? 18.814 -8.796 -20.847 1.00 93.75 364 ASP A C 1
ATOM 2967 O O . ASP A 1 364 ? 17.618 -9.093 -20.901 1.00 93.75 364 ASP A O 1
ATOM 2971 N N . ASP A 1 365 ? 19.485 -8.496 -21.958 1.00 89.44 365 ASP A N 1
ATOM 2972 C CA . ASP A 1 365 ? 18.868 -8.542 -23.285 1.00 89.44 365 ASP A CA 1
ATOM 2973 C C . ASP A 1 365 ? 18.486 -9.940 -23.784 1.00 89.44 365 ASP A C 1
ATOM 2975 O O . ASP A 1 365 ? 17.647 -10.049 -24.685 1.00 89.44 365 ASP A O 1
ATOM 2979 N N . SER A 1 366 ? 19.092 -10.975 -23.211 1.00 92.31 366 SER A N 1
ATOM 2980 C CA . SER A 1 366 ? 18.996 -12.380 -23.597 1.00 92.31 366 SER A CA 1
ATOM 2981 C C . SER A 1 366 ? 18.339 -13.248 -22.520 1.00 92.31 366 SER A C 1
ATOM 2983 O O . SER A 1 366 ? 17.575 -14.168 -22.844 1.00 92.31 366 SER A O 1
ATOM 2985 N N . SER A 1 367 ? 18.609 -12.947 -21.250 1.00 95.69 367 SER A N 1
ATOM 2986 C CA . SER A 1 367 ? 18.320 -13.808 -20.113 1.00 95.69 367 SER A CA 1
ATOM 2987 C C . SER A 1 367 ? 17.407 -13.139 -19.085 1.00 95.69 367 SER A C 1
ATOM 2989 O O . SER A 1 367 ? 17.353 -11.915 -18.969 1.00 95.69 367 SER A O 1
ATOM 2991 N N . ILE A 1 368 ? 16.646 -13.956 -18.358 1.00 97.44 368 ILE A N 1
ATOM 2992 C CA . ILE A 1 368 ? 15.759 -13.520 -17.280 1.00 97.44 368 ILE A CA 1
ATOM 2993 C C . ILE A 1 368 ? 15.654 -14.595 -16.197 1.00 97.44 368 ILE A C 1
ATOM 2995 O O . ILE A 1 368 ? 15.543 -15.780 -16.491 1.00 97.44 368 ILE A O 1
ATOM 2999 N N . PHE A 1 369 ? 15.682 -14.199 -14.929 1.00 95.56 369 PHE A N 1
ATOM 3000 C CA . PHE A 1 369 ? 15.687 -15.109 -13.792 1.00 95.56 369 PHE A CA 1
ATOM 3001 C C . PHE A 1 369 ? 14.828 -14.563 -12.658 1.00 95.56 369 PHE A C 1
ATOM 3003 O O . PHE A 1 369 ? 15.193 -13.588 -12.006 1.00 95.56 369 PHE A O 1
ATOM 3010 N N . LEU A 1 370 ? 13.724 -15.247 -12.359 1.00 96.38 370 LEU A N 1
ATOM 3011 C CA . LEU A 1 370 ? 12.984 -15.022 -11.123 1.00 96.38 370 LEU A CA 1
ATOM 3012 C C . LEU A 1 370 ? 13.733 -15.684 -9.955 1.00 96.38 370 LEU A C 1
ATOM 3014 O O . LEU A 1 370 ? 13.898 -16.904 -9.908 1.00 96.38 370 LEU A O 1
ATOM 3018 N N . ARG A 1 371 ? 14.214 -14.871 -9.011 1.00 95.12 371 ARG A N 1
ATOM 3019 C CA . ARG A 1 371 ? 14.964 -15.315 -7.824 1.00 95.12 371 ARG A CA 1
ATOM 3020 C C . ARG A 1 371 ? 14.070 -15.597 -6.621 1.00 95.12 371 ARG A C 1
ATOM 3022 O O . ARG A 1 371 ? 14.567 -16.117 -5.628 1.00 95.12 371 ARG A O 1
ATOM 3029 N N . ASP A 1 372 ? 12.785 -15.274 -6.680 1.00 94.69 372 ASP A N 1
ATOM 3030 C CA . ASP A 1 372 ? 11.833 -15.525 -5.598 1.00 94.69 372 ASP A CA 1
ATOM 3031 C C . ASP A 1 372 ? 10.915 -16.712 -5.879 1.00 94.69 372 ASP A C 1
ATOM 3033 O O . ASP A 1 372 ? 10.714 -17.116 -7.020 1.00 94.69 372 ASP A O 1
ATOM 3037 N N . VAL A 1 373 ? 10.364 -17.277 -4.805 1.00 93.06 373 VAL A N 1
ATOM 3038 C CA . VAL A 1 373 ? 9.253 -18.230 -4.887 1.00 93.06 373 VAL A CA 1
ATOM 3039 C C . VAL A 1 373 ? 7.983 -17.440 -4.609 1.00 93.06 373 VAL A C 1
ATOM 3041 O O . VAL A 1 373 ? 7.914 -16.721 -3.610 1.00 93.06 373 VAL A O 1
ATOM 3044 N N . LEU A 1 374 ? 7.006 -17.548 -5.502 1.00 95.12 374 LEU A N 1
ATOM 3045 C CA . LEU A 1 374 ? 5.720 -16.867 -5.392 1.00 95.12 374 LEU A CA 1
ATOM 3046 C C . LEU A 1 374 ? 4.642 -17.894 -5.051 1.00 95.12 374 LEU A C 1
ATOM 3048 O O . LEU A 1 374 ? 4.692 -19.017 -5.556 1.00 95.12 374 LEU A O 1
ATOM 3052 N N . VAL A 1 375 ? 3.677 -17.505 -4.217 1.00 93.75 375 VAL A N 1
ATOM 3053 C CA . VAL A 1 375 ? 2.409 -18.238 -4.110 1.00 93.75 375 VAL A CA 1
ATOM 3054 C C . VAL A 1 375 ? 1.753 -18.226 -5.488 1.00 93.75 375 VAL A C 1
ATOM 3056 O O . VAL A 1 375 ? 1.856 -17.233 -6.213 1.00 93.75 375 VAL A O 1
ATOM 3059 N N . ASP A 1 376 ? 1.105 -19.326 -5.859 1.00 93.62 376 ASP A N 1
ATOM 3060 C CA . ASP A 1 376 ? 0.334 -19.340 -7.091 1.00 93.62 376 ASP A CA 1
ATOM 3061 C C . ASP A 1 376 ? -0.851 -18.368 -6.999 1.00 93.62 376 ASP A C 1
ATOM 3063 O O . ASP A 1 376 ? -1.491 -18.244 -5.958 1.00 93.62 376 ASP A O 1
ATOM 3067 N N . PHE A 1 377 ? -1.128 -17.647 -8.079 1.00 95.44 377 PHE A N 1
ATOM 3068 C CA . PHE A 1 377 ? -2.187 -16.640 -8.121 1.00 95.44 377 PHE A CA 1
ATOM 3069 C C . PHE A 1 377 ? -2.978 -16.745 -9.423 1.00 95.44 377 PHE A C 1
ATOM 3071 O O . PHE A 1 377 ? -2.421 -17.067 -10.475 1.00 95.44 377 PHE A O 1
ATOM 3078 N N . SER A 1 378 ? -4.276 -16.459 -9.373 1.00 94.38 378 SER A N 1
ATOM 3079 C CA . SER A 1 378 ? -5.132 -16.443 -10.560 1.00 94.38 378 SER A CA 1
ATOM 3080 C C . SER A 1 378 ? -5.032 -15.118 -11.319 1.00 94.38 378 SER A C 1
ATOM 3082 O O . SER A 1 378 ? -4.815 -14.053 -10.733 1.00 94.38 378 SER A O 1
ATOM 3084 N N . ILE A 1 379 ? -5.185 -15.205 -12.640 1.00 94.44 379 ILE A N 1
ATOM 3085 C CA . ILE A 1 379 ? -5.340 -14.069 -13.549 1.00 94.44 379 ILE A CA 1
ATOM 3086 C C . ILE A 1 379 ? -6.801 -14.095 -14.001 1.00 94.44 379 ILE A C 1
ATOM 3088 O O . ILE A 1 379 ? -7.248 -15.153 -14.439 1.00 94.44 379 ILE A O 1
ATOM 3092 N N . PRO A 1 380 ? -7.558 -12.998 -13.863 1.00 91.50 380 PRO A N 1
ATOM 3093 C CA . PRO A 1 380 ? -8.937 -12.965 -14.324 1.00 91.50 380 PRO A CA 1
ATOM 3094 C C . PRO A 1 380 ? -9.016 -13.092 -15.848 1.00 91.50 380 PRO A C 1
ATOM 3096 O O . PRO A 1 380 ? -8.187 -12.533 -16.569 1.00 91.50 380 PRO A O 1
ATOM 3099 N N . GLU A 1 381 ? -10.039 -13.791 -16.332 1.00 86.38 381 GLU A N 1
ATOM 3100 C CA . GLU A 1 381 ? -10.363 -13.838 -17.755 1.00 86.38 381 GLU A CA 1
ATOM 3101 C C . GLU A 1 381 ? -10.985 -12.501 -18.160 1.00 86.38 381 GLU A C 1
ATOM 3103 O O . GLU A 1 381 ? -12.136 -12.199 -17.847 1.00 86.38 381 GLU A O 1
ATOM 3108 N N . LEU A 1 382 ? -10.178 -11.661 -18.801 1.00 83.31 382 LEU A N 1
ATOM 3109 C CA . LEU A 1 382 ? -10.579 -10.347 -19.277 1.00 83.31 382 LEU A CA 1
ATOM 3110 C C . LEU A 1 382 ? -10.187 -10.218 -20.740 1.00 83.31 382 LEU A C 1
ATOM 3112 O O . LEU A 1 382 ? -9.056 -10.547 -21.107 1.00 83.31 382 LEU A O 1
ATOM 3116 N N . ASP A 1 383 ? -11.078 -9.649 -21.542 1.00 78.31 383 ASP A N 1
ATOM 3117 C CA . ASP A 1 383 ? -10.743 -9.246 -22.901 1.00 78.31 383 ASP A CA 1
ATOM 3118 C C . ASP A 1 383 ? -10.011 -7.897 -22.883 1.00 78.31 383 ASP A C 1
ATOM 3120 O O . ASP A 1 383 ? -10.579 -6.826 -23.091 1.00 78.31 383 ASP A O 1
ATOM 3124 N N . VAL A 1 384 ? -8.741 -7.933 -22.472 1.00 75.31 384 VAL A N 1
ATOM 3125 C CA . VAL A 1 384 ? -7.897 -6.732 -22.354 1.00 75.31 384 VAL A CA 1
ATOM 3126 C C . VAL A 1 384 ? -7.102 -6.445 -23.623 1.00 75.31 384 VAL A C 1
ATOM 3128 O O . VAL A 1 384 ? -6.458 -5.406 -23.699 1.00 75.31 384 VAL A O 1
ATOM 3131 N N . THR A 1 385 ? -7.109 -7.341 -24.610 1.00 67.88 385 THR A N 1
ATOM 3132 C CA . THR A 1 385 ? -6.179 -7.289 -25.748 1.00 67.88 385 THR A CA 1
ATOM 3133 C C . THR A 1 385 ? -6.660 -6.456 -26.934 1.00 67.88 385 THR A C 1
ATOM 3135 O O . THR A 1 385 ? -5.876 -6.258 -27.861 1.00 67.88 385 THR A O 1
ATOM 3138 N N . GLU A 1 386 ? -7.907 -5.973 -26.929 1.00 57.19 386 GLU A N 1
ATOM 3139 C CA . GLU A 1 386 ? -8.509 -5.402 -28.140 1.00 57.19 386 GLU A CA 1
ATOM 3140 C C . GLU A 1 386 ? -8.133 -3.948 -28.456 1.00 57.19 386 GLU A C 1
ATOM 3142 O O . GLU A 1 386 ? -8.145 -3.627 -29.633 1.00 57.19 386 GLU A O 1
ATOM 3147 N N . GLU A 1 387 ? -7.707 -3.099 -27.507 1.00 66.50 387 GLU A N 1
ATOM 3148 C CA . GLU A 1 387 ? -7.027 -1.810 -27.787 1.00 66.50 387 GLU A CA 1
ATOM 3149 C C . GLU A 1 387 ? -6.680 -1.057 -26.484 1.00 66.50 387 GLU A C 1
ATOM 3151 O O . GLU A 1 387 ? -7.430 -1.083 -25.504 1.00 66.50 387 GLU A O 1
ATOM 3156 N N . LEU A 1 388 ? -5.543 -0.344 -26.457 1.00 74.56 388 LEU A N 1
ATOM 3157 C CA . LEU A 1 388 ? -5.202 0.550 -25.342 1.00 74.56 388 LEU A CA 1
ATOM 3158 C C . LEU A 1 388 ? -6.096 1.795 -25.383 1.00 74.56 388 LEU A C 1
ATOM 3160 O O . LEU A 1 388 ? -6.118 2.514 -26.378 1.00 74.56 388 LEU A O 1
ATOM 3164 N N . LYS A 1 389 ? -6.756 2.124 -24.267 1.00 74.12 389 LYS A N 1
ATOM 3165 C CA . LYS A 1 389 ? -7.678 3.277 -24.186 1.00 74.12 389 LYS A CA 1
ATOM 3166 C C . LYS A 1 389 ? -6.997 4.631 -24.407 1.00 74.12 389 LYS A C 1
ATOM 3168 O O . LYS A 1 389 ? -7.664 5.589 -24.769 1.00 74.12 389 LYS A O 1
ATOM 3173 N N . ASP A 1 390 ? -5.689 4.695 -24.171 1.00 76.94 390 ASP A N 1
ATOM 3174 C CA . ASP A 1 390 ? -4.846 5.888 -24.326 1.00 76.94 390 ASP A CA 1
ATOM 3175 C C . ASP A 1 390 ? -3.641 5.577 -25.239 1.00 76.94 390 ASP A C 1
ATOM 3177 O O . ASP A 1 390 ? -2.502 5.918 -24.921 1.00 76.94 390 ASP A O 1
ATOM 3181 N N . ALA A 1 391 ? -3.879 4.875 -26.355 1.00 80.12 391 ALA A N 1
ATOM 3182 C CA . ALA A 1 391 ? -2.825 4.386 -27.251 1.00 80.12 391 ALA A CA 1
ATOM 3183 C C . ALA A 1 391 ? -1.825 5.474 -27.687 1.00 80.12 391 ALA A C 1
ATOM 3185 O O . ALA A 1 391 ? -0.625 5.226 -27.680 1.00 80.12 391 ALA A O 1
ATOM 3186 N N . GLU A 1 392 ? -2.294 6.690 -27.991 1.00 84.88 392 GLU A N 1
ATOM 3187 C CA . GLU A 1 392 ? -1.428 7.798 -28.422 1.00 84.88 392 GLU A CA 1
ATOM 3188 C C . GLU A 1 392 ? -0.424 8.221 -27.333 1.00 84.88 392 GLU A C 1
ATOM 3190 O O . GLU A 1 392 ? 0.754 8.448 -27.612 1.00 84.88 392 GLU A O 1
ATOM 3195 N N . ILE A 1 393 ? -0.869 8.315 -26.075 1.00 84.50 393 ILE A N 1
ATOM 3196 C CA . ILE A 1 393 ? 0.010 8.667 -24.951 1.00 84.50 393 ILE A CA 1
ATOM 3197 C C . ILE A 1 393 ? 1.024 7.544 -24.716 1.00 84.50 393 ILE A C 1
ATOM 3199 O O . ILE A 1 393 ? 2.209 7.821 -24.532 1.00 84.50 393 ILE A O 1
ATOM 3203 N N . GLU A 1 394 ? 0.590 6.285 -24.765 1.00 84.06 394 GLU A N 1
ATOM 3204 C CA . GLU A 1 394 ? 1.477 5.127 -24.596 1.00 84.06 394 GLU A CA 1
ATOM 3205 C C . GLU A 1 394 ? 2.507 5.005 -25.733 1.00 84.06 394 GLU A C 1
ATOM 3207 O O . GLU A 1 394 ? 3.677 4.699 -25.483 1.00 84.06 394 GLU A O 1
ATOM 3212 N N . GLU A 1 395 ? 2.126 5.328 -26.970 1.00 87.38 395 GLU A N 1
ATOM 3213 C CA . GLU A 1 395 ? 3.047 5.401 -28.107 1.00 87.38 395 GLU A CA 1
ATOM 3214 C C . GLU A 1 395 ? 4.088 6.508 -27.904 1.00 87.38 395 GLU A C 1
ATOM 3216 O O . GLU A 1 395 ? 5.287 6.270 -28.070 1.00 87.38 395 GLU A O 1
ATOM 3221 N N . ARG A 1 396 ? 3.668 7.698 -27.449 1.00 89.06 396 ARG A N 1
ATOM 3222 C CA . ARG A 1 396 ? 4.594 8.790 -27.110 1.00 89.06 396 ARG A CA 1
ATOM 3223 C C . ARG A 1 396 ? 5.560 8.382 -26.000 1.00 89.06 396 ARG A C 1
ATOM 3225 O O . ARG A 1 396 ? 6.764 8.578 -26.152 1.00 89.06 396 ARG A O 1
ATOM 3232 N N . LYS A 1 397 ? 5.080 7.766 -24.914 1.00 88.69 397 LYS A N 1
ATOM 3233 C CA . LYS A 1 397 ? 5.959 7.249 -23.848 1.00 88.69 397 LYS A CA 1
ATOM 3234 C C . LYS A 1 397 ? 6.972 6.252 -24.404 1.00 88.69 397 LYS A C 1
ATOM 3236 O O . LYS A 1 397 ? 8.162 6.367 -24.121 1.00 88.69 397 LYS A O 1
ATOM 3241 N N . THR A 1 398 ? 6.517 5.318 -25.238 1.00 89.12 398 THR A N 1
ATOM 3242 C CA . THR A 1 398 ? 7.378 4.327 -25.897 1.00 89.12 398 THR A CA 1
ATOM 3243 C C . THR A 1 398 ? 8.435 5.002 -26.771 1.00 89.12 398 THR A C 1
ATOM 3245 O O . THR A 1 398 ? 9.609 4.637 -26.711 1.00 89.12 398 THR A O 1
ATOM 3248 N N . HIS A 1 399 ? 8.059 6.036 -27.529 1.00 92.69 399 HIS A N 1
ATOM 3249 C CA . HIS A 1 399 ? 8.995 6.830 -28.319 1.00 92.69 399 HIS A CA 1
ATOM 3250 C C . HIS A 1 399 ? 10.093 7.451 -27.443 1.00 92.69 399 HIS A C 1
ATOM 3252 O O . HIS A 1 399 ? 11.272 7.280 -27.749 1.00 92.69 399 HIS A O 1
ATOM 3258 N N . PHE A 1 400 ? 9.746 8.112 -26.336 1.00 91.81 400 PHE A N 1
ATOM 3259 C CA . PHE A 1 400 ? 10.743 8.703 -25.434 1.00 91.81 400 PHE A CA 1
ATOM 3260 C C . PHE A 1 400 ? 11.636 7.650 -24.769 1.00 91.81 400 PHE A C 1
ATOM 3262 O O . PHE A 1 400 ? 12.848 7.852 -24.694 1.00 91.81 400 PHE A O 1
ATOM 3269 N N . LEU A 1 401 ? 11.073 6.514 -24.351 1.00 88.88 401 LEU A N 1
ATOM 3270 C CA . LEU A 1 401 ? 11.836 5.404 -23.770 1.00 88.88 401 LEU A CA 1
ATOM 3271 C C . LEU A 1 401 ? 12.854 4.804 -24.750 1.00 88.88 401 LEU A C 1
ATOM 3273 O O . LEU A 1 401 ? 13.917 4.361 -24.323 1.00 88.88 401 LEU A O 1
ATOM 3277 N N . ASN A 1 402 ? 12.536 4.790 -26.046 1.00 91.38 402 ASN A N 1
ATOM 3278 C CA . ASN A 1 402 ? 13.402 4.221 -27.080 1.00 91.38 402 ASN A CA 1
ATOM 3279 C C . ASN A 1 402 ? 14.423 5.214 -27.647 1.00 91.38 402 ASN A C 1
ATOM 3281 O O . ASN A 1 402 ? 15.479 4.792 -28.114 1.00 91.38 402 ASN A O 1
ATOM 3285 N N . ASN A 1 403 ? 14.123 6.515 -27.625 1.00 93.44 403 ASN A N 1
ATOM 3286 C CA . ASN A 1 403 ? 14.937 7.535 -28.297 1.00 93.44 403 ASN A CA 1
ATOM 3287 C C . ASN A 1 403 ? 15.704 8.451 -27.334 1.00 93.44 403 ASN A C 1
ATOM 3289 O O . ASN A 1 403 ? 16.460 9.311 -27.785 1.00 93.44 403 ASN A O 1
ATOM 3293 N N . THR A 1 404 ? 15.533 8.295 -26.020 1.00 91.69 404 THR A N 1
ATOM 3294 C CA . THR A 1 404 ? 16.209 9.124 -25.014 1.00 91.69 404 THR A CA 1
ATOM 3295 C C . THR A 1 404 ? 16.757 8.277 -23.867 1.00 91.69 404 THR A C 1
ATOM 3297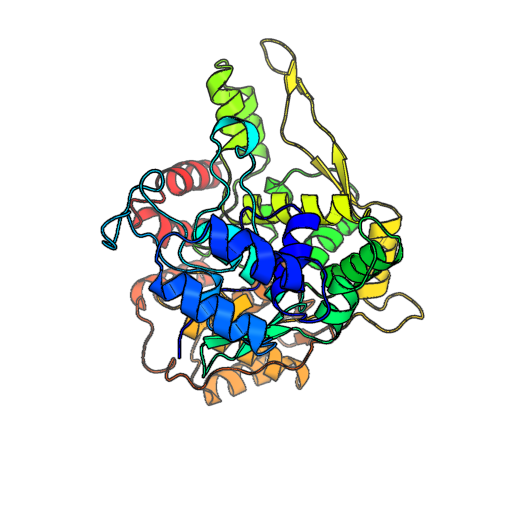 O O . THR A 1 404 ? 16.305 7.161 -23.630 1.00 91.69 404 THR A O 1
ATOM 3300 N N . ASN A 1 405 ? 17.704 8.837 -23.111 1.00 88.31 405 ASN A N 1
ATOM 3301 C CA . ASN A 1 405 ? 18.167 8.269 -21.839 1.00 88.31 405 ASN A CA 1
ATOM 3302 C C . ASN A 1 405 ? 17.425 8.875 -20.636 1.00 88.31 405 ASN A C 1
ATOM 3304 O O . ASN A 1 405 ? 17.932 8.842 -19.515 1.00 88.31 405 ASN A O 1
ATOM 3308 N N . LEU A 1 406 ? 16.262 9.491 -20.871 1.00 89.88 406 LEU A N 1
ATOM 3309 C CA . LEU A 1 406 ? 15.511 10.179 -19.834 1.00 89.88 406 LEU A CA 1
ATOM 3310 C C . LEU A 1 406 ? 14.978 9.159 -18.811 1.00 89.88 406 LEU A C 1
ATOM 3312 O O . LEU A 1 406 ? 14.323 8.189 -19.206 1.00 89.88 406 LEU A O 1
ATOM 3316 N N . PRO A 1 407 ? 15.218 9.354 -17.500 1.00 88.56 407 PRO A N 1
ATOM 3317 C CA . PRO A 1 407 ? 14.594 8.533 -16.469 1.00 88.56 407 PRO A CA 1
ATOM 3318 C C . PRO A 1 407 ? 13.069 8.496 -16.609 1.00 88.56 407 PRO A C 1
ATOM 3320 O O . PRO A 1 407 ? 12.431 9.523 -16.843 1.00 88.56 407 PRO A O 1
ATOM 3323 N N . ILE A 1 408 ? 12.467 7.319 -16.411 1.00 86.69 408 ILE A N 1
ATOM 3324 C CA . ILE A 1 408 ? 11.035 7.117 -16.679 1.00 86.69 408 ILE A CA 1
ATOM 3325 C C . ILE A 1 408 ? 10.115 8.019 -15.848 1.00 86.69 408 ILE A C 1
ATOM 3327 O O . ILE A 1 408 ? 9.056 8.416 -16.324 1.00 86.69 408 ILE A O 1
ATOM 3331 N N . LYS A 1 409 ? 10.550 8.421 -14.648 1.00 88.31 409 LYS A N 1
ATOM 3332 C CA . LYS A 1 409 ? 9.823 9.386 -13.813 1.00 88.31 409 LYS A CA 1
ATOM 3333 C C . LYS A 1 409 ? 9.522 10.703 -14.537 1.00 88.31 409 LYS A C 1
ATOM 3335 O O . LYS A 1 409 ? 8.477 11.293 -14.313 1.00 88.31 409 LYS A O 1
ATOM 3340 N N . PHE A 1 410 ? 10.393 11.138 -15.448 1.00 92.69 410 PHE A N 1
ATOM 3341 C CA . PHE A 1 410 ? 10.174 12.359 -16.223 1.00 92.69 410 PHE A CA 1
ATOM 3342 C C . PHE A 1 410 ? 9.342 12.111 -17.481 1.00 92.69 410 PHE A C 1
ATOM 3344 O O . PHE A 1 410 ? 8.652 13.013 -17.942 1.00 92.69 410 PHE A O 1
ATOM 3351 N N . VAL A 1 411 ? 9.346 10.886 -18.018 1.00 91.06 411 VAL A N 1
ATOM 3352 C CA . VAL A 1 411 ? 8.435 10.494 -19.108 1.00 91.06 411 VAL A CA 1
ATOM 3353 C C . VAL A 1 411 ? 6.974 10.572 -18.639 1.00 91.06 411 VAL A C 1
ATOM 3355 O O . VAL A 1 411 ? 6.090 10.900 -19.429 1.00 91.06 411 VAL A O 1
ATOM 3358 N N . GLU A 1 412 ? 6.719 10.369 -17.342 1.00 89.31 412 GLU A N 1
ATOM 3359 C CA . GLU A 1 412 ? 5.398 10.546 -16.723 1.00 89.31 412 GLU A CA 1
ATOM 3360 C C . GLU A 1 412 ? 4.848 11.980 -16.849 1.00 89.31 412 GLU A C 1
ATOM 3362 O O . GLU A 1 412 ? 3.631 12.171 -16.820 1.00 89.31 412 GLU A O 1
ATOM 3367 N N . LEU A 1 413 ? 5.695 12.996 -17.071 1.00 92.31 413 LEU A N 1
ATOM 3368 C CA . LEU A 1 413 ? 5.231 14.373 -17.290 1.00 92.31 413 LEU A CA 1
ATOM 3369 C C . LEU A 1 413 ? 4.266 14.487 -18.481 1.00 92.31 413 LEU A C 1
ATOM 3371 O O . LEU A 1 413 ? 3.394 15.354 -18.471 1.00 92.31 413 LEU A O 1
ATOM 3375 N N . LEU A 1 414 ? 4.361 13.573 -19.456 1.00 90.31 414 LEU A N 1
ATOM 3376 C CA . LEU A 1 414 ? 3.423 13.471 -20.579 1.00 90.31 414 LEU A CA 1
ATOM 3377 C C . LEU A 1 414 ? 1.987 13.150 -20.142 1.00 90.31 414 LEU A C 1
ATOM 3379 O O . LEU A 1 414 ? 1.059 13.458 -20.879 1.00 90.31 414 LEU A O 1
ATOM 3383 N N . GLU A 1 415 ? 1.793 12.538 -18.973 1.00 87.88 415 GLU A N 1
ATOM 3384 C CA . GLU A 1 415 ? 0.473 12.342 -18.368 1.00 87.88 415 GLU A CA 1
ATOM 3385 C C . GLU A 1 415 ? 0.146 13.428 -17.349 1.00 87.88 415 GLU A C 1
ATOM 3387 O O . GLU A 1 415 ? -0.971 13.943 -17.338 1.00 87.88 415 GLU A O 1
ATOM 3392 N N . ILE A 1 416 ? 1.113 13.775 -16.494 1.00 89.81 416 ILE A N 1
ATOM 3393 C CA . ILE A 1 416 ? 0.925 14.746 -15.408 1.00 89.81 416 ILE A CA 1
ATOM 3394 C C . ILE A 1 416 ? 0.443 16.090 -15.959 1.00 89.81 416 ILE A C 1
ATOM 3396 O O . ILE A 1 416 ? -0.493 16.666 -15.411 1.00 89.81 416 ILE A O 1
ATOM 3400 N N . ALA A 1 417 ? 1.024 16.552 -17.071 1.00 90.38 417 ALA A N 1
ATOM 3401 C CA . ALA A 1 417 ? 0.680 17.830 -17.692 1.00 90.38 417 ALA A CA 1
ATOM 3402 C C . ALA A 1 417 ? -0.790 17.932 -18.147 1.00 90.38 417 ALA A C 1
ATOM 3404 O O . ALA A 1 417 ? -1.293 19.036 -18.340 1.00 90.38 417 ALA A O 1
ATOM 3405 N N . TYR A 1 418 ? -1.483 16.799 -18.316 1.00 87.75 418 TYR A N 1
ATOM 3406 C CA . TYR A 1 418 ? -2.882 16.741 -18.751 1.00 87.75 418 TYR A CA 1
ATOM 3407 C C . TYR A 1 418 ? -3.860 16.375 -17.618 1.00 87.75 418 TYR A C 1
ATOM 3409 O O . TYR A 1 418 ? -5.060 16.242 -17.869 1.00 87.75 418 TYR A O 1
ATOM 3417 N N . ASP A 1 419 ? -3.392 16.224 -16.372 1.00 86.81 419 ASP A N 1
ATOM 3418 C CA . ASP A 1 419 ? -4.238 15.945 -15.205 1.00 86.81 419 ASP A CA 1
ATOM 3419 C C . ASP A 1 419 ? -4.320 17.165 -14.279 1.00 86.81 419 ASP A C 1
ATOM 3421 O O . ASP A 1 419 ? -3.425 17.421 -13.474 1.00 86.81 419 ASP A O 1
ATOM 3425 N N . GLY A 1 420 ? -5.448 17.882 -14.330 1.00 87.25 420 GLY A N 1
ATOM 3426 C CA . GLY A 1 420 ? -5.688 19.082 -13.516 1.00 87.25 420 GLY A CA 1
ATOM 3427 C C . GLY A 1 420 ? -5.685 18.857 -11.996 1.00 87.25 420 GLY A C 1
ATOM 3428 O O . GLY A 1 420 ? -5.722 19.825 -11.238 1.00 87.25 420 GLY A O 1
ATOM 3429 N N . ASN A 1 421 ? -5.620 17.603 -11.531 1.00 88.81 421 ASN A N 1
ATOM 3430 C CA . ASN A 1 421 ? -5.487 17.263 -10.111 1.00 88.81 421 ASN A CA 1
ATOM 3431 C C . ASN A 1 421 ? -4.030 17.034 -9.675 1.00 88.81 421 ASN A C 1
ATOM 3433 O O . ASN A 1 421 ? -3.787 16.746 -8.504 1.00 88.81 421 ASN A O 1
ATOM 3437 N N . ARG A 1 422 ? -3.060 17.133 -10.595 1.00 90.19 422 ARG A N 1
ATOM 3438 C CA . ARG A 1 422 ? -1.639 16.828 -10.356 1.00 90.19 422 ARG A CA 1
ATOM 3439 C C . ARG A 1 422 ? -0.723 18.047 -10.497 1.00 90.19 422 ARG A C 1
ATOM 3441 O O . ARG A 1 422 ? 0.466 17.890 -10.739 1.00 90.19 422 ARG A O 1
ATOM 3448 N N . ASN A 1 423 ? -1.247 19.256 -10.281 1.00 92.56 423 ASN A N 1
ATOM 3449 C CA . ASN A 1 423 ? -0.483 20.509 -10.415 1.00 92.56 423 ASN A CA 1
ATOM 3450 C C . ASN A 1 423 ? 0.793 20.522 -9.554 1.00 92.56 423 ASN A C 1
ATOM 3452 O O . ASN A 1 423 ? 1.854 20.912 -10.023 1.00 92.56 423 ASN A O 1
ATOM 3456 N N . ARG A 1 424 ? 0.714 20.015 -8.317 1.00 91.25 424 ARG A N 1
ATOM 3457 C CA . ARG A 1 424 ? 1.880 19.915 -7.427 1.00 91.25 424 ARG A CA 1
ATOM 3458 C C . ARG A 1 424 ? 2.943 18.949 -7.957 1.00 91.25 424 ARG A C 1
ATOM 3460 O O . ARG A 1 424 ? 4.123 19.278 -7.927 1.00 91.25 424 ARG A O 1
ATOM 3467 N N . ASP A 1 425 ? 2.527 17.775 -8.439 1.00 92.31 425 ASP A N 1
ATOM 3468 C CA . ASP A 1 425 ? 3.445 16.810 -9.057 1.00 92.31 425 ASP A CA 1
ATOM 3469 C C . ASP A 1 425 ? 4.115 17.447 -10.283 1.00 92.31 425 ASP A C 1
ATOM 3471 O O . ASP A 1 425 ? 5.322 17.313 -10.463 1.00 92.31 425 ASP A O 1
ATOM 3475 N N . PHE A 1 426 ? 3.336 18.168 -11.099 1.00 94.06 426 PHE A N 1
ATOM 3476 C CA . PHE A 1 426 ? 3.823 18.853 -12.293 1.00 94.06 426 PHE A CA 1
ATOM 3477 C C . PHE A 1 426 ? 4.929 19.852 -11.958 1.00 94.06 426 PHE A C 1
ATOM 3479 O O . PHE A 1 426 ? 5.999 19.791 -12.557 1.00 94.06 426 PHE A O 1
ATOM 3486 N N . GLU A 1 427 ? 4.695 20.738 -10.989 1.00 92.94 427 GLU A N 1
ATOM 3487 C CA . GLU A 1 427 ? 5.661 21.760 -10.581 1.00 92.94 427 GLU A CA 1
ATOM 3488 C C . GLU A 1 427 ? 6.960 21.136 -10.060 1.00 92.94 427 GLU A C 1
ATOM 3490 O O . GLU A 1 427 ? 8.039 21.446 -10.567 1.00 92.94 427 GLU A O 1
ATOM 3495 N N . ILE A 1 428 ? 6.863 20.211 -9.099 1.00 92.56 428 ILE A N 1
ATOM 3496 C CA . ILE A 1 428 ? 8.036 19.633 -8.428 1.00 92.56 428 ILE A CA 1
ATOM 3497 C C . ILE A 1 428 ? 8.868 18.790 -9.402 1.00 92.56 428 ILE A C 1
ATOM 3499 O O . ILE A 1 428 ? 10.081 18.974 -9.485 1.00 92.56 428 ILE A O 1
ATOM 3503 N N . ILE A 1 429 ? 8.235 17.906 -10.180 1.00 93.25 429 ILE A N 1
ATOM 3504 C CA . ILE A 1 429 ? 8.952 17.010 -11.103 1.00 93.25 429 ILE A CA 1
ATOM 3505 C C . ILE A 1 429 ? 9.542 17.795 -12.280 1.00 93.25 429 ILE A C 1
ATOM 3507 O O . ILE A 1 429 ? 10.628 17.467 -12.758 1.00 93.25 429 ILE A O 1
ATOM 3511 N N . THR A 1 430 ? 8.875 18.861 -12.733 1.00 94.19 430 THR A N 1
ATOM 3512 C CA . THR A 1 430 ? 9.436 19.745 -13.766 1.00 94.19 430 THR A CA 1
ATOM 3513 C C . THR A 1 430 ? 10.652 20.504 -13.240 1.00 94.19 430 THR A C 1
ATOM 3515 O O . THR A 1 430 ? 11.658 20.594 -13.940 1.00 94.19 430 THR A O 1
ATOM 3518 N N . MET A 1 431 ? 10.603 21.022 -12.008 1.00 92.31 431 MET A N 1
ATOM 3519 C CA . MET A 1 431 ? 11.770 21.659 -11.386 1.00 92.31 431 MET A CA 1
ATOM 3520 C C . MET A 1 431 ? 12.939 20.688 -11.234 1.00 92.31 431 MET A C 1
ATOM 3522 O O . MET A 1 431 ? 14.082 21.061 -11.483 1.00 92.31 431 MET A O 1
ATOM 3526 N N . GLU A 1 432 ? 12.650 19.449 -10.848 1.00 92.69 432 GLU A N 1
ATOM 3527 C CA . GLU A 1 432 ? 13.643 18.389 -10.736 1.00 92.69 432 GLU A CA 1
ATOM 3528 C C . GLU A 1 432 ? 14.291 18.051 -12.085 1.00 92.69 432 GLU A C 1
ATOM 3530 O O . GLU A 1 432 ? 15.497 17.854 -12.139 1.00 92.69 432 GLU A O 1
ATOM 3535 N N . LEU A 1 433 ? 13.521 18.040 -13.179 1.00 92.81 433 LEU A N 1
ATOM 3536 C CA . LEU A 1 433 ? 14.039 17.790 -14.529 1.00 92.81 433 LEU A CA 1
ATOM 3537 C C . LEU A 1 433 ? 15.059 18.847 -14.994 1.00 92.81 433 LEU A C 1
ATOM 3539 O O . LEU A 1 433 ? 15.933 18.535 -15.802 1.00 92.81 433 LEU A O 1
ATOM 3543 N N . PHE A 1 434 ? 14.927 20.096 -14.538 1.00 90.62 434 PHE A N 1
ATOM 3544 C CA . PHE A 1 434 ? 15.816 21.201 -14.922 1.00 90.62 434 PHE A CA 1
ATOM 3545 C C . PHE A 1 434 ? 17.030 21.386 -14.001 1.00 90.62 434 PHE A C 1
ATOM 3547 O O . PHE A 1 434 ? 17.895 22.206 -14.322 1.00 90.62 434 PHE A O 1
ATOM 3554 N N . ARG A 1 435 ? 17.086 20.674 -12.871 1.00 85.56 435 ARG A N 1
ATOM 3555 C CA . ARG A 1 435 ? 18.271 20.605 -12.005 1.00 85.56 435 ARG A CA 1
ATOM 3556 C C . ARG A 1 435 ? 19.265 19.588 -12.551 1.00 85.56 435 ARG A C 1
ATOM 3558 O O . ARG A 1 435 ? 20.477 19.888 -12.458 1.00 85.56 435 ARG A O 1
#

Sequence (435 aa):
MNSRAFGWIQNPSDFKKLKLVVQVFDAESAHYQNLRDNIIPDVIYFDSDKRKFIDYLNAEVEEFSYLDLVGTQRNQDNEPTSTRGDAVANSILQVTILPQSVETSGKRYSDNWTADGFLRWAVSFNFIESDREHDTFKITDLGREFSRTPDDSAQELEILRRAILRYPPATRILSLLDVSGAWHTKFYIGNELGFTGERGFTSYDESLMIDWLKSTTDVNEQKAIRQDVEGTSDKYARMISGWLRKVGYVDQRSTKLSTEQGEITGFPEYSITAQGMHAIRRAHGSSRNARVTKFVMWEFFATTGKNKDYVRTRRAYILKIIQNTRSFNVLMRRLLQYGFKDDKAIIKNDLRGLNASGIRIEFDDSSIFLRDVLVDFSIPELDVTEELKDAEIEERKTHFLNNTNLPIKFVELLEIAYDGNRNRDFEIITMELFR

Radius of gyration: 22.66 Å; chains: 1; bounding box: 56×54×51 Å